Protein 3MQ1 (pdb70)

GO terms:
  GO:0042803 protein homodimerization activity (F, IDA)
  GO:0051259 protein complex oligomerization (P, IDA)

Organism: Dermatophagoides pteronyssinus (NCBI:txid6956)

Foldseek 3Di:
DDPVVVVVVVVVVVVVLVVVLVVLLVVCVVPPDPVSLVVSLVSLVVVLVVLVVVLVVLVVVCPDDPDDPVNNVVSVVSNVVSVVVNVVSVVVNVVSVPDDD/DVVVVVVVVVVVVVVVLVVVLVVLLVVCLVPPDPVSLVVSLVSLVVLLVVLVVVLVVLVVVCVDDPDDPVRNVVSVVSNVVSCVVNVCSVVVNVVSVPRDD/DDVCVVVVVVVVVVVVVVVVLVVLVVCCVVPVDVVSLVVSLVVLVVVLVVLVVVLVVLVVVCPDDPDDPVRNVVSCVSNVVSVVVNVVSVVVNVVSVVDDD/DVVVVVVVVVVVVVVVVVVVLVVLLVVCLVPPDDVSLVVSLVVLVVVLVVLVVVLVVLVVVLVDDPDDDVRNVVSVVVNVVSVVVSVVSVVVNVVSVVPDD/DDDVDDVVVVVVVVVVVVVVLVVLLVVCLVPPDPVSLVVSLVVLVVLLVVLVVVLVVLVVVLPDDPQDPVNNVVSVVVNVVSVVVNVVSVVVNVVSVVRD/DDVVDVVVVVVVVVVVVVVLVVLVVVCVVPVDPVSLVVSLVVLVVVLVVLVVVLVVLVVVLPDDPADPVRNVVSVVVNVVSVVVSVVSVVVNVVSVPDDD

Nearest PDB structures (foldseek):
  3mq1-assembly1_A  TM=1.010E+00  e=4.556E-13  Dermatophagoides pteronyssinus
  9had-assembly2_B  TM=8.457E-01  e=7.453E-05  Dermatophagoides farinae
  9had-assembly1_A  TM=8.417E-01  e=1.210E-04  Dermatophagoides farinae
  5yny-assembly1_A  TM=8.536E-01  e=2.662E-04  Dermatophagoides farinae
  2lm9-assembly1_A  TM=7.893E-01  e=2.828E-04  Blomia tropicalis

B-factor: mean 85.06, std 31.96, range [3.83, 206.09]

Sequence (604 aa):
NSLMERIHEQIKKGEL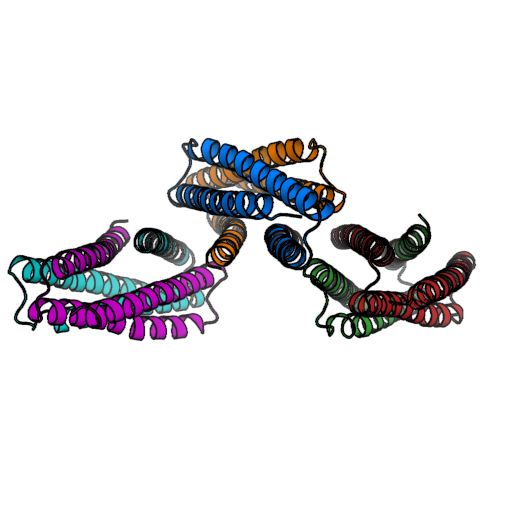ALFYLQEQINHFEEKPTKEMKDKIVAEMDTIIAMIDGVRGVLDRLMQRKDLDIFEQYNLEMAKKSGDILERDLKKEEARVKKIEVNSLMERIHEQIKKGELALFYLQEQINHFEEKPTKEMKDKIVAEMDTIIAMIDGVRGVLDRLMQRKDLDIFEQYNLEMAKKSGDILERDLKKEEARVKKIEVNSLMERIHEQIKKGELALFYLQEQINHFEEKPTKEMKDKIVAEMDTIIAMIDGVRGVLDRRLMQRKDLDIFEQYNLEMAKKSGDILERDLKKEEARVKKIEVNSLMERIHEQIKKGELALFYLQEQINHFEEKPTKEMKDKIVAEMDTIIAMIDGVRGVLDRLMQRKDLDIFEQYNLEMAKKSGDILERDLKKEEARVKKIEVNSLMERIHEQIKKGELALFYLQEQINHFEEKPTKEMKDKIVAEMDTIIAMIDGVRGVLDRLMQRKDLDIFEQYNLEMAKKSGDILERDLKKEEARVKKIESLMERIHEQIKKGELALFFYLQEEQINHFEEKPTKEMKDKIVAEMDTIIAMIDGVRGVLDRLMQRKDLDIFEQYNLEMAKKSGDILERDLKKEEARVKKIEV

InterPro domains:
  IPR020306 Mite allergen, group 5/21 [PF11642] (19-131)
  IPR038455 Mite allergen, group 5/21 superfamily [G3DSA:1.20.58.970] (33-132)

CATH classification: 1.20.58.970

Structure (mmCIF, N/CA/C/O backbone):
data_3MQ1
#
_entry.id   3MQ1
#
_cell.length_a   46.780
_cell.length_b   96.570
_cell.length_c   167.890
_cell.angle_alpha   90.00
_cell.angle_beta   90.00
_cell.angle_gamma   90.00
#
_symmetry.space_group_name_H-M   'P 21 21 21'
#
loop_
_entity.id
_entity.type
_entity.pdbx_description
1 polymer 'Mite allergen Der p 5'
2 non-polymer (4S)-2-METHYL-2,4-PENTANEDIOL
3 non-polymer (4R)-2-METHYLPENTANE-2,4-DIOL
4 non-polymer 'PHOSPHATE ION'
5 water water
#
loop_
_atom_site.group_PDB
_atom_site.id
_atom_site.type_symbol
_atom_site.label_atom_id
_atom_site.label_alt_id
_atom_site.label_comp_id
_atom_site.label_asym_id
_atom_site.label_entity_id
_atom_site.label_seq_id
_atom_site.pdbx_PDB_ins_code
_atom_site.Cartn_x
_atom_site.Cartn_y
_atom_site.Cartn_z
_atom_site.occupancy
_atom_site.B_iso_or_equiv
_atom_site.auth_seq_id
_atom_site.auth_comp_id
_atom_site.auth_asym_id
_atom_site.auth_atom_id
_atom_site.pdbx_PDB_model_num
ATOM 1 C CA . ASN A 1 3 ? 37.657 59.825 91.807 1.00 136.35 32 ASN A CA 1
ATOM 2 C C . ASN A 1 3 ? 37.252 58.593 92.609 1.00 117.97 32 ASN A C 1
ATOM 3 O O . ASN A 1 3 ? 37.589 57.466 92.247 1.00 99.08 32 ASN A O 1
ATOM 4 N N . SER A 1 4 ? 36.524 58.816 93.699 1.00 117.91 33 SER A N 1
ATOM 5 C CA . SER A 1 4 ? 36.073 57.725 94.556 1.00 116.96 33 SER A CA 1
ATOM 6 C C . SER A 1 4 ? 34.924 56.954 93.914 1.00 116.43 33 SER A C 1
ATOM 7 O O . SER A 1 4 ? 34.307 56.099 94.549 1.00 111.93 33 SER A O 1
ATOM 10 N N . LEU A 1 5 ? 34.642 57.262 92.652 1.00 122.50 34 LEU A N 1
ATOM 11 C CA . LEU A 1 5 ? 33.568 56.599 91.922 1.00 115.22 34 LEU A CA 1
ATOM 12 C C . LEU A 1 5 ? 34.111 55.631 90.876 1.00 107.80 34 LEU A C 1
ATOM 13 O O . LEU A 1 5 ? 33.863 54.428 90.944 1.00 116.41 34 LEU A O 1
ATOM 18 N N . MET A 1 6 ? 34.851 56.165 89.908 1.00 94.31 35 MET A N 1
ATOM 19 C CA . MET A 1 6 ? 35.395 55.354 88.824 1.00 90.70 35 MET A CA 1
ATOM 20 C C . MET A 1 6 ? 36.322 54.257 89.338 1.00 94.66 35 MET A C 1
ATOM 21 O O . MET A 1 6 ? 36.421 53.187 88.737 1.00 77.05 35 MET A O 1
ATOM 26 N N . GLU A 1 7 ? 37.001 54.526 90.447 1.00 114.02 36 GLU A N 1
ATOM 27 C CA . GLU A 1 7 ? 37.866 53.528 91.065 1.00 123.91 36 GLU A CA 1
ATOM 28 C C . GLU A 1 7 ? 37.034 52.440 91.733 1.00 123.93 36 GLU A C 1
ATOM 29 O O . GLU A 1 7 ? 37.405 51.266 91.720 1.00 115.15 36 GLU A O 1
ATOM 35 N N . ARG A 1 8 ? 35.908 52.837 92.315 1.00 126.99 37 ARG A N 1
ATOM 36 C CA . ARG A 1 8 ? 34.981 51.882 92.908 1.00 122.94 37 ARG A CA 1
ATOM 37 C C . ARG A 1 8 ? 34.361 51.005 91.827 1.00 120.02 37 ARG A C 1
ATOM 38 O O . ARG A 1 8 ? 34.270 49.786 91.978 1.00 135.80 37 ARG A O 1
ATOM 46 N N . ILE A 1 9 ? 33.935 51.635 90.737 1.00 101.70 38 ILE A N 1
ATOM 47 C CA . ILE A 1 9 ? 33.382 50.911 89.601 1.00 93.43 38 ILE A CA 1
ATOM 48 C C . ILE A 1 9 ? 34.415 49.938 89.043 1.00 91.17 38 ILE A C 1
ATOM 49 O O . ILE A 1 9 ? 34.103 48.784 88.755 1.00 90.35 38 ILE A O 1
ATOM 54 N N . HIS A 1 10 ? 35.649 50.414 88.903 1.00 86.77 39 HIS A N 1
ATOM 55 C CA . HIS A 1 10 ? 36.748 49.589 88.414 1.00 70.40 39 HIS A CA 1
ATOM 56 C C . HIS A 1 10 ? 36.872 48.301 89.219 1.00 78.00 39 HIS A C 1
ATOM 57 O O . HIS A 1 10 ? 37.168 47.239 88.671 1.00 78.08 39 HIS A O 1
ATOM 64 N N . GLU A 1 11 ? 36.641 48.404 90.523 1.00 87.61 40 GLU A N 1
ATOM 65 C CA . GLU A 1 11 ? 36.750 47.258 91.417 1.00 76.39 40 GLU A CA 1
ATOM 66 C C . GLU A 1 11 ? 35.605 46.274 91.205 1.00 65.70 40 GLU A C 1
ATOM 67 O O . GLU A 1 11 ? 35.826 45.070 91.069 1.00 71.26 40 GLU A O 1
ATOM 69 N N . GLN A 1 12 ? 34.382 46.793 91.177 1.00 63.55 41 GLN A N 1
ATOM 70 C CA . GLN A 1 12 ? 33.199 45.960 91.000 1.00 65.20 41 GLN A CA 1
ATOM 71 C C . GLN A 1 12 ? 33.222 45.229 89.660 1.00 42.57 41 GLN A C 1
ATOM 72 O O . GLN A 1 12 ? 32.623 44.164 89.514 1.00 76.23 41 GLN A O 1
ATOM 78 N N . ILE A 1 13 ? 33.914 45.806 88.683 1.00 48.95 42 ILE A N 1
ATOM 79 C CA . ILE A 1 13 ? 34.023 45.192 87.366 1.00 66.44 42 ILE A CA 1
ATOM 80 C C . ILE A 1 13 ? 34.892 43.938 87.416 1.00 70.80 42 ILE A C 1
ATOM 81 O O . ILE A 1 13 ? 34.506 42.885 86.907 1.00 74.13 42 ILE A O 1
ATOM 86 N N . LYS A 1 14 ? 36.064 44.059 88.033 1.00 63.51 43 LYS A N 1
ATOM 87 C CA . LYS A 1 14 ? 36.978 42.929 88.180 1.00 52.38 43 LYS A CA 1
ATOM 88 C C . LYS A 1 14 ? 36.328 41.779 88.940 1.00 54.61 43 LYS A C 1
ATOM 89 O O . LYS A 1 14 ? 36.748 40.628 88.821 1.00 67.32 43 LYS A O 1
ATOM 95 N N . LYS A 1 15 ? 35.305 42.099 89.725 1.00 53.89 44 LYS A N 1
ATOM 96 C CA . LYS A 1 15 ? 34.612 41.102 90.531 1.00 67.89 44 LYS A CA 1
ATOM 97 C C . LYS A 1 15 ? 34.046 39.989 89.658 1.00 49.86 44 LYS A C 1
ATOM 98 O O . LYS A 1 15 ? 34.103 38.814 90.018 1.00 53.85 44 LYS A O 1
ATOM 104 N N . GLY A 1 16 ? 33.497 40.370 88.509 1.00 54.79 45 GLY A N 1
ATOM 105 C CA . GLY A 1 16 ? 32.932 39.412 87.578 1.00 32.51 45 GLY A CA 1
ATOM 106 C C . GLY A 1 16 ? 33.960 38.411 87.091 1.00 33.62 45 GLY A C 1
ATOM 107 O O . GLY A 1 16 ? 33.702 37.209 87.052 1.00 34.15 45 GLY A O 1
ATOM 108 N N . GLU A 1 17 ? 35.133 38.912 86.718 1.00 33.98 46 GLU A N 1
ATOM 109 C CA . GLU A 1 17 ? 36.220 38.057 86.256 1.00 26.83 46 GLU A CA 1
ATOM 110 C C . GLU A 1 17 ? 36.692 37.134 87.375 1.00 31.81 46 GLU A C 1
ATOM 111 O O . GLU A 1 17 ? 36.982 35.961 87.144 1.00 32.93 46 GLU A O 1
ATOM 117 N N . LEU A 1 18 ? 36.763 37.675 88.588 1.00 27.64 47 LEU A N 1
ATOM 118 C CA . LEU A 1 18 ? 37.181 36.907 89.754 1.00 32.45 47 LEU A CA 1
ATOM 119 C C . LEU A 1 18 ? 36.325 35.658 89.918 1.00 35.89 47 LEU A C 1
ATOM 120 O O . LEU A 1 18 ? 36.842 34.559 90.122 1.00 33.03 47 LEU A O 1
ATOM 125 N N . ALA A 1 19 ? 35.012 35.839 89.828 1.00 28.18 48 ALA A N 1
ATOM 126 C CA . ALA A 1 19 ? 34.065 34.740 89.971 1.00 26.62 48 ALA A CA 1
ATOM 127 C C . ALA A 1 19 ? 34.338 33.631 88.961 1.00 33.52 48 ALA A C 1
ATOM 128 O O . ALA A 1 19 ? 34.357 32.452 89.312 1.00 26.99 48 ALA A O 1
ATOM 130 N N . LEU A 1 20 ? 34.545 34.017 87.707 1.00 30.28 49 LEU A N 1
ATOM 131 C CA . LEU A 1 20 ? 34.788 33.054 86.638 1.00 10.11 49 LEU 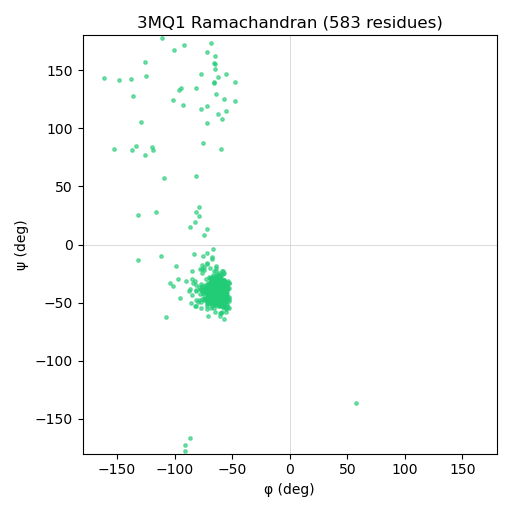A CA 1
ATOM 132 C C . LEU A 1 20 ? 36.108 32.320 86.842 1.00 34.21 49 LEU A C 1
ATOM 133 O O . LEU A 1 20 ? 36.163 31.092 86.774 1.00 29.88 49 LEU A O 1
ATOM 138 N N . PHE A 1 21 ? 37.169 33.080 87.090 1.00 15.20 50 PHE A N 1
ATOM 139 C CA . PHE A 1 21 ? 38.476 32.502 87.374 1.00 28.49 50 PHE A CA 1
ATOM 140 C C . PHE A 1 21 ? 38.392 31.523 88.542 1.00 38.72 50 PHE A C 1
ATOM 141 O O . PHE A 1 21 ? 38.942 30.423 88.484 1.00 32.44 50 PHE A O 1
ATOM 149 N N . TYR A 1 22 ? 37.699 31.933 89.600 1.00 27.77 51 TYR A N 1
ATOM 150 C CA . TYR A 1 22 ? 37.522 31.095 90.781 1.00 36.73 51 TYR A CA 1
ATOM 151 C C . TYR A 1 22 ? 36.732 29.839 90.439 1.00 45.87 51 TYR A C 1
ATOM 152 O O . TYR A 1 22 ? 37.006 28.757 90.961 1.00 51.30 51 TYR A O 1
ATOM 161 N N . LEU A 1 23 ? 35.745 29.992 89.562 1.00 26.68 52 LEU A N 1
ATOM 162 C CA . LEU A 1 23 ? 34.941 28.863 89.113 1.00 35.31 52 LEU A CA 1
ATOM 163 C C . LEU A 1 23 ? 35.812 27.838 88.396 1.00 32.07 52 LEU A C 1
ATOM 164 O O . LEU A 1 23 ? 35.716 26.639 88.659 1.00 16.98 52 LEU A O 1
ATOM 169 N N . GLN A 1 24 ? 36.662 28.315 87.492 1.00 30.64 53 GLN A N 1
ATOM 170 C CA . GLN A 1 24 ? 37.557 27.431 86.757 1.00 30.66 53 GLN A CA 1
ATOM 171 C C . GLN A 1 24 ? 38.477 26.670 87.705 1.00 25.78 53 GLN A C 1
ATOM 172 O O . GLN A 1 24 ? 38.888 25.546 87.416 1.00 16.43 53 GLN A O 1
ATOM 178 N N . GLU A 1 25 ? 38.799 27.287 88.837 1.00 21.13 54 GLU A N 1
ATOM 179 C CA . GLU A 1 25 ? 39.617 26.633 89.853 1.00 24.69 54 GLU A CA 1
ATOM 180 C C . GLU A 1 25 ? 38.832 25.553 90.586 1.00 30.80 54 GLU A C 1
ATOM 181 O O . GLU A 1 25 ? 39.363 24.486 90.890 1.00 42.65 54 GLU A O 1
ATOM 187 N N . GLN A 1 26 ? 37.567 25.840 90.875 1.00 26.44 55 GLN A N 1
ATOM 188 C CA . GLN A 1 26 ? 36.697 24.872 91.533 1.00 24.90 55 GLN A CA 1
ATOM 189 C C . GLN A 1 26 ? 36.545 23.615 90.686 1.00 30.85 55 GLN A C 1
ATOM 190 O O . GLN A 1 26 ? 36.625 22.498 91.196 1.00 34.21 55 GLN A O 1
ATOM 196 N N . ILE A 1 27 ? 36.327 23.807 89.389 1.00 14.20 56 ILE A N 1
ATOM 197 C CA . ILE A 1 27 ? 36.181 22.694 88.459 1.00 28.05 56 ILE A CA 1
ATOM 198 C C . ILE A 1 27 ? 37.466 21.880 88.375 1.00 35.06 56 ILE A C 1
ATOM 199 O O . ILE A 1 27 ? 37.434 20.650 88.364 1.00 36.16 56 ILE A O 1
ATOM 204 N N . ASN A 1 28 ? 38.596 22.576 88.314 1.00 24.92 57 ASN A N 1
ATOM 205 C CA . ASN A 1 28 ? 39.897 21.921 88.293 1.00 30.67 57 ASN A CA 1
ATOM 206 C C . ASN A 1 28 ? 40.106 21.042 89.521 1.00 28.53 57 ASN A C 1
ATOM 207 O O . ASN A 1 28 ? 40.450 19.866 89.403 1.00 45.43 57 ASN A O 1
ATOM 212 N N . HIS A 1 29 ? 39.893 21.618 90.699 1.00 14.32 58 HIS A N 1
ATOM 213 C CA . HIS A 1 29 ? 40.030 20.879 91.949 1.00 20.95 58 HIS A CA 1
ATOM 214 C C . HIS A 1 29 ? 39.059 19.704 91.991 1.00 38.87 58 HIS A C 1
ATOM 215 O O . HIS A 1 29 ? 39.389 18.630 92.491 1.00 40.00 58 HIS A O 1
ATOM 222 N N . PHE A 1 30 ? 37.860 19.919 91.459 1.00 40.54 59 PHE A N 1
ATOM 223 C CA . PHE A 1 30 ? 36.842 18.877 91.397 1.00 23.74 59 PHE A CA 1
ATOM 224 C C . PHE A 1 30 ? 37.303 17.710 90.534 1.00 21.28 59 PHE A C 1
ATOM 225 O O . PHE A 1 30 ? 37.212 16.551 90.937 1.00 32.08 59 PHE A O 1
ATOM 233 N N . GLU A 1 31 ? 37.793 18.027 89.340 1.00 17.01 60 GLU A N 1
ATOM 234 C CA . GLU A 1 31 ? 38.293 17.014 88.419 1.00 21.71 60 GLU A CA 1
ATOM 235 C C . GLU A 1 31 ? 39.374 16.168 89.077 1.00 31.18 60 GLU A C 1
ATOM 236 O O . GLU A 1 31 ? 39.517 14.982 88.779 1.00 53.83 60 GLU A O 1
ATOM 242 N N . GLU A 1 32 ? 40.133 16.787 89.974 1.00 38.75 61 GLU A N 1
ATOM 243 C CA . GLU A 1 32 ? 41.205 16.098 90.678 1.00 35.90 61 GLU A CA 1
ATOM 244 C C . GLU A 1 32 ? 40.645 15.178 91.759 1.00 39.81 61 GLU A C 1
ATOM 245 O O . GLU A 1 32 ? 41.103 14.047 91.923 1.00 51.63 61 GLU A O 1
ATOM 251 N N . LYS A 1 33 ? 39.650 15.669 92.492 1.00 55.27 62 LYS A N 1
ATOM 252 C CA . LYS A 1 33 ? 39.001 14.881 93.539 1.00 51.15 62 LYS A CA 1
ATOM 253 C C . LYS A 1 33 ? 37.483 15.060 93.507 1.00 51.67 62 LYS A C 1
ATOM 254 O O . LYS A 1 33 ? 36.932 15.842 94.284 1.00 58.28 62 LYS A O 1
ATOM 256 N N . PRO A 1 34 ? 36.805 14.322 92.613 1.00 45.83 63 PRO A N 1
ATOM 257 C CA . PRO A 1 34 ? 35.361 14.442 92.371 1.00 42.13 63 PRO A CA 1
ATOM 258 C C . PRO A 1 34 ? 34.525 14.051 93.585 1.00 44.62 63 PRO A C 1
ATOM 259 O O . PRO A 1 34 ? 34.729 12.977 94.148 1.00 60.53 63 PRO A O 1
ATOM 263 N N . THR A 1 35 ? 33.589 14.913 93.969 1.00 37.19 64 THR A N 1
ATOM 264 C CA . THR A 1 35 ? 32.698 14.638 95.086 1.00 36.83 64 THR A CA 1
ATOM 265 C C . THR A 1 35 ? 31.338 15.291 94.853 1.00 44.53 64 THR A C 1
ATOM 266 O O . THR A 1 35 ? 31.260 16.405 94.338 1.00 49.23 64 THR A O 1
ATOM 270 N N . LYS A 1 36 ? 30.271 14.594 95.232 1.00 56.50 65 LYS A N 1
ATOM 271 C CA . LYS A 1 36 ? 28.914 15.091 95.011 1.00 58.88 65 LYS A CA 1
ATOM 272 C C . LYS A 1 36 ? 28.719 16.481 95.608 1.00 56.80 65 LYS A C 1
ATOM 273 O O . LYS A 1 36 ? 28.000 17.310 95.051 1.00 53.11 65 LYS A O 1
ATOM 279 N N . GLU A 1 37 ? 29.365 16.729 96.743 1.00 55.71 66 GLU A N 1
ATOM 280 C CA . GLU A 1 37 ? 29.282 18.027 97.401 1.00 50.36 66 GLU A CA 1
ATOM 281 C C . GLU A 1 37 ? 29.754 19.150 96.484 1.00 40.04 66 GLU A C 1
ATOM 282 O O . GLU A 1 37 ? 29.072 20.162 96.325 1.00 55.48 66 GLU A O 1
ATOM 292 N N . MET A 1 38 ? 30.923 18.964 95.880 1.00 35.04 67 MET A N 1
ATOM 293 C CA . MET A 1 38 ? 31.502 19.981 95.011 1.00 41.77 67 MET A CA 1
ATOM 294 C C . MET A 1 38 ? 30.729 20.133 93.703 1.00 40.39 67 MET A C 1
ATOM 295 O O . MET A 1 38 ? 30.457 21.249 93.265 1.00 42.40 67 MET A O 1
ATOM 300 N N . LYS A 1 39 ? 30.380 19.010 93.083 1.00 23.41 68 LYS A N 1
ATOM 301 C CA . LYS A 1 39 ? 29.630 19.037 91.830 1.00 26.84 68 LYS A CA 1
ATOM 302 C C . LYS A 1 39 ? 28.352 19.852 91.977 1.00 36.56 68 LYS A C 1
ATOM 303 O O . LYS A 1 39 ? 28.077 20.745 91.176 1.00 31.64 68 LYS A O 1
ATOM 309 N N . ASP A 1 40 ? 27.574 19.533 93.006 1.00 19.11 69 ASP A N 1
ATOM 310 C CA . ASP A 1 40 ? 26.332 20.245 93.282 1.00 27.19 69 ASP A CA 1
ATOM 311 C C . ASP A 1 40 ? 26.586 21.734 93.480 1.00 30.02 69 ASP A C 1
ATOM 312 O O . ASP A 1 40 ? 25.781 22.570 93.071 1.00 24.62 69 ASP A O 1
ATOM 317 N N . LYS A 1 41 ? 27.708 22.058 94.112 1.00 22.10 70 LYS A N 1
ATOM 318 C CA . LYS A 1 41 ? 28.068 23.447 94.363 1.00 28.34 70 LYS A CA 1
ATOM 319 C C . LYS A 1 41 ? 28.390 24.166 93.058 1.00 39.90 70 LYS A C 1
ATOM 320 O O . LYS A 1 41 ? 27.931 25.283 92.824 1.00 32.52 70 LYS A O 1
ATOM 326 N N . ILE A 1 42 ? 29.181 23.515 92.211 1.00 24.73 71 ILE A N 1
ATOM 327 C CA . ILE A 1 42 ? 29.566 24.086 90.924 1.00 12.79 71 ILE A CA 1
ATOM 328 C C . ILE A 1 42 ? 28.354 24.297 90.019 1.00 22.56 71 ILE A C 1
ATOM 329 O O . ILE A 1 42 ? 28.212 25.346 89.392 1.00 28.56 71 ILE A O 1
ATOM 334 N N . VAL A 1 43 ? 27.484 23.293 89.956 1.00 29.38 72 VAL A N 1
ATOM 335 C CA . VAL A 1 43 ? 26.279 23.372 89.138 1.00 39.23 72 VAL A CA 1
ATOM 336 C C . VAL A 1 43 ? 25.372 24.507 89.597 1.00 28.83 72 VAL A C 1
ATOM 337 O O . VAL A 1 43 ? 24.804 25.233 88.780 1.00 23.22 72 VAL A O 1
ATOM 341 N N . ALA A 1 44 ? 25.241 24.653 90.911 1.00 15.43 73 ALA A N 1
ATOM 342 C CA . ALA A 1 44 ? 24.409 25.700 91.489 1.00 19.85 73 ALA A CA 1
ATOM 343 C C . ALA A 1 44 ? 24.929 27.082 91.113 1.00 30.02 73 ALA A C 1
ATOM 344 O O . ALA A 1 44 ? 24.165 27.957 90.709 1.00 36.54 73 ALA A O 1
ATOM 346 N N . GLU A 1 45 ? 26.237 27.271 91.252 1.00 31.81 74 GLU A N 1
ATOM 347 C CA . GLU A 1 45 ? 26.869 28.541 90.921 1.00 27.49 74 GLU A CA 1
ATOM 348 C C . GLU A 1 45 ? 26.690 28.878 89.445 1.00 27.67 74 GLU A C 1
ATOM 349 O O . GLU A 1 45 ? 26.313 29.996 89.095 1.00 28.30 74 GLU A O 1
ATOM 355 N N . MET A 1 46 ? 26.962 27.904 88.583 1.00 27.28 75 MET A N 1
ATOM 356 C CA . MET A 1 46 ? 26.828 28.095 87.144 1.00 12.41 75 MET A CA 1
ATOM 357 C C . MET A 1 46 ? 25.394 28.444 86.766 1.00 30.33 75 MET A C 1
ATOM 358 O O . MET A 1 46 ? 25.158 29.340 85.958 1.00 29.57 75 MET A O 1
ATOM 363 N N . ASP A 1 47 ? 24.440 27.732 87.356 1.00 26.38 76 ASP A N 1
ATOM 364 C CA . ASP A 1 47 ? 23.027 28.010 87.124 1.00 16.79 76 ASP A CA 1
ATOM 365 C C . ASP A 1 47 ? 22.691 29.459 87.460 1.00 26.67 76 ASP A C 1
ATOM 366 O O . ASP A 1 47 ? 21.914 30.104 86.758 1.00 45.95 76 ASP A O 1
ATOM 371 N N . THR A 1 48 ? 23.283 29.966 88.537 1.00 32.63 77 THR A N 1
ATOM 372 C CA . THR A 1 48 ? 23.052 31.342 88.960 1.00 38.02 77 THR A CA 1
ATOM 373 C C . THR A 1 48 ? 23.676 32.331 87.980 1.00 23.86 77 THR A C 1
ATOM 374 O O . THR A 1 48 ? 23.029 33.290 87.556 1.00 30.41 77 THR A O 1
ATOM 378 N N . ILE A 1 49 ? 24.934 32.091 87.624 1.00 31.85 78 ILE A N 1
ATOM 379 C CA . ILE A 1 49 ? 25.632 32.929 86.656 1.00 32.63 78 ILE A CA 1
ATOM 380 C C . ILE A 1 49 ? 24.883 32.963 85.327 1.00 31.65 78 ILE A C 1
ATOM 381 O O . ILE A 1 49 ? 24.733 34.019 84.715 1.00 38.56 78 ILE A O 1
ATOM 386 N N . ILE A 1 50 ? 24.416 31.798 84.889 1.00 28.79 79 ILE A N 1
ATOM 387 C CA . ILE A 1 50 ? 23.634 31.697 83.663 1.00 30.92 79 ILE A CA 1
ATOM 388 C C . ILE A 1 50 ? 22.352 32.512 83.779 1.00 30.77 79 ILE A C 1
ATOM 389 O O . ILE A 1 50 ? 21.972 33.227 82.850 1.00 38.16 79 ILE A O 1
ATOM 394 N N . ALA A 1 51 ? 21.692 32.399 84.927 1.00 33.94 80 ALA A N 1
ATOM 395 C CA . ALA A 1 51 ? 20.459 33.133 85.179 1.00 22.92 80 ALA A CA 1
ATOM 396 C C . ALA A 1 51 ? 20.685 34.633 85.038 1.00 27.52 80 ALA A C 1
ATOM 397 O O . ALA A 1 51 ? 19.817 35.359 84.552 1.00 34.39 80 ALA A O 1
ATOM 399 N N . MET A 1 52 ? 21.857 35.090 85.465 1.00 35.48 81 MET A N 1
ATOM 400 C CA . MET A 1 52 ? 22.206 36.500 85.374 1.00 34.75 81 MET A CA 1
ATOM 401 C C . MET A 1 52 ? 22.371 36.921 83.918 1.00 28.49 81 MET A C 1
ATOM 402 O O . MET A 1 52 ? 21.925 37.996 83.519 1.00 15.86 81 MET A O 1
ATOM 407 N N . ILE A 1 53 ? 23.012 36.065 83.128 1.00 25.68 82 ILE A N 1
ATOM 408 C CA . ILE A 1 53 ? 23.207 36.334 81.708 1.00 27.64 82 ILE A CA 1
ATOM 409 C C . ILE A 1 53 ? 21.869 36.433 80.983 1.00 36.16 82 ILE A C 1
ATOM 410 O O . ILE A 1 53 ? 21.656 37.335 80.174 1.00 38.48 82 ILE A O 1
ATOM 415 N N . ASP A 1 54 ? 20.970 35.499 81.280 1.00 30.07 83 ASP A N 1
ATOM 416 C CA . ASP A 1 54 ? 19.636 35.505 80.689 1.00 21.31 83 ASP A CA 1
ATOM 417 C C . ASP A 1 54 ? 18.887 36.785 81.040 1.00 30.30 83 ASP A C 1
ATOM 418 O O . ASP A 1 54 ? 18.217 37.376 80.193 1.00 43.37 83 ASP A O 1
ATOM 423 N N . GLY A 1 55 ? 19.006 37.209 82.294 1.00 39.65 84 GLY A N 1
ATOM 424 C CA . GLY A 1 55 ? 18.356 38.422 82.752 1.00 23.53 84 GLY A CA 1
ATOM 425 C C . GLY A 1 55 ? 18.899 39.658 82.061 1.00 39.05 84 GLY A C 1
ATOM 426 O O . GLY A 1 55 ? 18.138 40.502 81.589 1.00 54.57 84 GLY A O 1
ATOM 427 N N . VAL A 1 56 ? 20.223 39.760 82.001 1.00 45.47 85 VAL A N 1
ATOM 428 C CA . VAL A 1 56 ? 20.879 40.900 81.370 1.00 28.66 85 VAL A CA 1
ATOM 429 C C . VAL A 1 56 ? 20.539 40.991 79.886 1.00 41.81 85 VAL A C 1
ATOM 430 O O . VAL A 1 56 ? 20.322 42.081 79.357 1.00 57.64 85 VAL A O 1
ATOM 434 N N . ARG A 1 57 ? 20.497 39.842 79.218 1.00 35.48 86 ARG A N 1
ATOM 435 C CA . ARG A 1 57 ? 20.169 39.800 77.798 1.00 40.83 86 ARG A CA 1
ATOM 436 C C . ARG A 1 57 ? 18.839 40.494 77.528 1.00 62.45 86 ARG A C 1
ATOM 437 O O . ARG A 1 57 ? 18.681 41.185 76.522 1.00 64.19 86 ARG A O 1
ATOM 445 N N . GLY A 1 58 ? 17.886 40.306 78.435 1.00 66.58 87 GLY A N 1
ATOM 446 C CA . GLY A 1 58 ? 16.586 40.939 78.316 1.00 72.32 87 GLY A CA 1
ATOM 447 C C . GLY A 1 58 ? 16.694 42.451 78.346 1.00 65.99 87 GLY A C 1
ATOM 448 O O . GLY A 1 58 ? 16.067 43.145 77.546 1.00 67.01 87 GLY A O 1
ATOM 449 N N . VAL A 1 59 ? 17.497 42.960 79.275 1.00 54.71 88 VAL A N 1
ATOM 450 C CA . VAL A 1 59 ? 17.719 44.395 79.401 1.00 56.13 88 VAL A CA 1
ATOM 451 C C . VAL A 1 59 ? 18.326 44.964 78.123 1.00 62.08 88 VAL A C 1
ATOM 452 O O . VAL A 1 59 ? 17.865 45.980 77.604 1.00 73.31 88 VAL A O 1
ATOM 456 N N . LEU A 1 60 ? 19.361 44.298 77.621 1.00 49.38 89 LEU A N 1
ATOM 457 C CA . LEU A 1 60 ? 20.046 44.731 76.409 1.00 52.08 89 LEU A CA 1
ATOM 458 C C . LEU A 1 60 ? 19.097 44.795 75.216 1.00 50.81 89 LEU A C 1
ATOM 459 O O . LEU A 1 60 ? 19.176 45.712 74.398 1.00 45.88 89 LEU A O 1
ATOM 464 N N . ASP A 1 61 ? 18.205 43.815 75.121 1.00 55.37 90 ASP A N 1
ATOM 465 C CA . ASP A 1 61 ? 17.238 43.762 74.031 1.00 64.53 90 ASP A CA 1
ATOM 466 C C . ASP A 1 61 ? 16.257 44.928 74.096 1.00 59.42 90 ASP A C 1
ATOM 467 O O . ASP A 1 61 ? 15.920 45.523 73.073 1.00 67.93 90 ASP A O 1
ATOM 472 N N . ARG A 1 62 ? 15.802 45.247 75.303 1.00 48.45 91 ARG A N 1
ATOM 473 C CA . ARG A 1 62 ? 14.873 46.354 75.498 1.00 54.70 91 ARG A CA 1
ATOM 474 C C . ARG A 1 62 ? 15.525 47.685 75.146 1.00 54.18 91 ARG A C 1
ATOM 475 O O . ARG A 1 62 ? 14.871 48.590 74.627 1.00 82.15 91 ARG A O 1
ATOM 483 N N . LEU A 1 63 ? 16.819 47.798 75.430 1.00 50.17 92 LEU A N 1
ATOM 484 C CA . LEU A 1 63 ? 17.559 49.024 75.158 1.00 59.62 92 LEU A CA 1
ATOM 485 C C . LEU A 1 63 ? 17.726 49.263 73.662 1.00 75.95 92 LEU A C 1
ATOM 486 O O . LEU A 1 63 ? 17.633 50.396 73.194 1.00 83.50 92 LEU A O 1
ATOM 491 N N . MET A 1 64 ? 17.971 48.190 72.916 1.00 76.35 93 MET A N 1
ATOM 492 C CA . MET A 1 64 ? 18.149 48.288 71.470 1.00 72.47 93 MET A CA 1
ATOM 493 C C . MET A 1 64 ? 16.927 48.903 70.795 1.00 75.29 93 MET A C 1
ATOM 494 O O . MET A 1 64 ? 17.032 49.489 69.717 1.00 87.75 93 MET A O 1
ATOM 499 N N . GLN A 1 65 ? 15.770 48.765 71.434 1.00 69.50 94 GLN A N 1
ATOM 500 C CA . GLN A 1 65 ? 14.527 49.301 70.893 1.00 85.60 94 GLN A CA 1
ATOM 501 C C . GLN A 1 65 ? 14.528 50.827 70.886 1.00 84.65 94 GLN A C 1
ATOM 502 O O . GLN A 1 65 ? 13.899 51.450 70.031 1.00 93.80 94 GLN A O 1
ATOM 508 N N . ARG A 1 66 ? 15.237 51.420 71.842 1.00 72.88 95 ARG A N 1
ATOM 509 C CA . ARG A 1 66 ? 15.323 52.874 71.950 1.00 84.55 95 ARG A CA 1
ATOM 510 C C . ARG A 1 66 ? 15.635 53.527 70.606 1.00 97.66 95 ARG A C 1
ATOM 511 O O . ARG A 1 66 ? 16.450 53.024 69.833 1.00 104.66 95 ARG A O 1
ATOM 519 N N . LYS A 1 67 ? 14.980 54.653 70.339 1.00 107.31 96 LYS A N 1
ATOM 520 C CA . LYS A 1 67 ? 15.124 55.342 69.061 1.00 111.12 96 LYS A CA 1
ATOM 521 C C . LYS A 1 67 ? 16.250 56.371 69.081 1.00 113.61 96 LYS A C 1
ATOM 522 O O . LYS A 1 67 ? 16.889 56.623 68.059 1.00 110.03 96 LYS A O 1
ATOM 524 N N . ASP A 1 68 ? 16.490 56.965 70.246 1.00 121.92 97 ASP A N 1
ATOM 525 C CA . ASP A 1 68 ? 17.515 57.994 70.381 1.00 137.32 97 ASP A CA 1
ATOM 526 C C . ASP A 1 68 ? 18.913 57.400 70.531 1.00 130.11 97 ASP A C 1
ATOM 527 O O . ASP A 1 68 ? 19.791 58.007 71.146 1.00 134.10 97 ASP A O 1
ATOM 532 N N . LEU A 1 69 ? 19.115 56.215 69.965 1.00 119.04 98 LEU A N 1
ATOM 533 C CA . LEU A 1 69 ? 20.419 55.562 70.006 1.00 101.65 98 LEU A CA 1
ATOM 534 C C . LEU A 1 69 ? 21.230 55.872 68.754 1.00 110.49 98 LEU A C 1
ATOM 535 O O . LEU A 1 69 ? 20.713 55.815 67.638 1.00 115.99 98 LEU A O 1
ATOM 540 N N . ASP A 1 70 ? 22.503 56.201 68.946 1.00 100.74 99 ASP A N 1
ATOM 541 C CA . ASP A 1 70 ? 23.400 56.470 67.829 1.00 97.31 99 ASP A CA 1
ATOM 542 C C . ASP A 1 70 ? 24.110 55.193 67.390 1.00 93.42 99 ASP A C 1
ATOM 543 O O . ASP A 1 70 ? 23.797 54.104 67.869 1.00 74.76 99 ASP A O 1
ATOM 548 N N . ILE A 1 71 ? 25.066 55.331 66.477 1.00 103.22 100 ILE A N 1
ATOM 549 C CA . ILE A 1 71 ? 25.809 54.182 65.973 1.00 99.09 100 ILE A CA 1
ATOM 550 C C . ILE A 1 71 ? 26.687 53.568 67.059 1.00 103.55 100 ILE A C 1
ATOM 551 O O . ILE A 1 71 ? 26.916 52.359 67.076 1.00 104.80 100 ILE A O 1
ATOM 553 N N . PHE A 1 72 ? 27.172 54.409 67.967 1.00 109.01 101 PHE A N 1
ATOM 554 C CA . PHE A 1 72 ? 28.048 53.957 69.042 1.00 104.40 101 PHE A CA 1
ATOM 555 C C . PHE A 1 72 ? 27.295 53.123 70.074 1.00 92.83 101 PHE A C 1
ATOM 556 O O . PHE A 1 72 ? 27.608 51.951 70.285 1.00 83.16 101 PHE A O 1
ATOM 558 N N . GLU A 1 73 ? 26.303 53.735 70.714 1.00 81.89 102 GLU A N 1
ATOM 559 C CA . GLU A 1 73 ? 25.512 53.057 71.737 1.00 75.31 102 GLU A CA 1
ATOM 560 C C . GLU A 1 73 ? 24.915 51.750 71.225 1.00 84.15 102 GLU A C 1
ATOM 561 O O . GLU A 1 73 ? 24.801 50.777 71.970 1.00 91.43 102 GLU A O 1
ATOM 567 N N . GLN A 1 74 ? 24.537 51.732 69.951 1.00 71.31 103 GLN A N 1
ATOM 568 C CA . GLN A 1 74 ? 23.954 50.541 69.345 1.00 55.26 103 GLN A CA 1
ATOM 569 C C . GLN A 1 74 ? 24.985 49.423 69.226 1.00 67.21 103 GLN A C 1
ATOM 570 O O . GLN A 1 74 ? 24.688 48.261 69.502 1.00 61.16 103 GLN A O 1
ATOM 576 N N . TYR A 1 75 ? 26.197 49.783 68.814 1.00 72.42 104 TYR A N 1
ATOM 577 C CA . TYR A 1 75 ? 27.278 48.814 68.671 1.00 64.47 104 TYR A CA 1
ATOM 578 C C . TYR A 1 75 ? 27.660 48.204 70.015 1.00 52.61 104 TYR A C 1
ATOM 579 O O . TYR A 1 75 ? 27.796 46.986 70.138 1.00 54.24 104 TYR A O 1
ATOM 588 N N . ASN A 1 76 ? 27.833 49.057 71.019 1.00 60.11 105 ASN A N 1
ATOM 589 C CA . ASN A 1 76 ? 28.186 48.605 72.359 1.00 62.81 105 ASN A CA 1
ATOM 590 C C . ASN A 1 76 ? 27.195 47.584 72.908 1.00 62.35 105 ASN A C 1
ATOM 591 O O . ASN A 1 76 ? 27.577 46.657 73.623 1.00 47.77 105 ASN A O 1
ATOM 596 N N . LEU A 1 77 ? 25.922 47.760 72.572 1.00 49.96 106 LEU A N 1
ATOM 597 C CA . LEU A 1 77 ? 24.884 46.833 73.007 1.00 35.38 106 LEU A CA 1
ATOM 598 C C . LEU A 1 77 ? 25.046 45.476 72.329 1.00 55.54 106 LEU A C 1
ATOM 599 O O . LEU A 1 77 ? 24.978 44.436 72.982 1.00 49.36 106 LEU A O 1
ATOM 604 N N . GLU A 1 78 ? 25.261 45.496 71.017 1.00 55.65 107 GLU A N 1
ATOM 605 C CA . GLU A 1 78 ? 25.457 44.268 70.256 1.00 56.59 107 GLU A CA 1
ATOM 606 C C . GLU A 1 78 ? 26.628 43.459 70.804 1.00 61.38 107 GLU A C 1
ATOM 607 O O . GLU A 1 78 ? 26.550 42.237 70.921 1.00 52.73 107 GLU A O 1
ATOM 613 N N . MET A 1 79 ? 27.713 44.150 71.139 1.00 50.46 108 MET A N 1
ATOM 614 C CA . MET A 1 79 ? 28.905 43.497 71.668 1.00 50.32 108 MET A CA 1
ATOM 615 C C . MET A 1 79 ? 28.642 42.899 73.045 1.00 49.91 108 MET A C 1
ATOM 616 O O . MET A 1 79 ? 29.035 41.767 73.326 1.00 66.93 108 MET A O 1
ATOM 621 N N . ALA A 1 80 ? 27.979 43.669 73.901 1.00 38.01 109 ALA A N 1
ATOM 622 C CA . ALA A 1 80 ? 27.627 43.203 75.236 1.00 28.38 109 ALA A CA 1
ATOM 623 C C . ALA A 1 80 ? 26.680 42.014 75.149 1.00 34.08 109 ALA A C 1
ATOM 624 O O . ALA A 1 80 ? 26.684 41.137 76.014 1.00 36.06 109 ALA A O 1
ATOM 626 N N . LYS A 1 81 ? 25.870 41.992 74.097 1.00 42.11 110 LYS A N 1
ATOM 627 C CA . LYS A 1 81 ? 24.922 40.907 73.879 1.00 41.87 110 LYS A CA 1
ATOM 628 C C . LYS A 1 81 ? 25.637 39.656 73.383 1.00 50.12 110 LYS A C 1
ATOM 629 O O . LYS A 1 81 ? 25.301 38.540 73.777 1.00 54.44 110 LYS A O 1
ATOM 635 N N . LYS A 1 82 ? 26.626 39.851 72.516 1.00 59.10 111 LYS A N 1
ATOM 636 C CA . LYS A 1 82 ? 27.394 38.740 71.968 1.00 51.30 111 LYS A CA 1
ATOM 637 C C . LYS A 1 82 ? 28.304 38.130 73.028 1.00 42.67 111 LYS A C 1
ATOM 638 O O . LYS A 1 82 ? 28.539 36.922 73.037 1.00 36.45 111 LYS A O 1
ATOM 642 N N . SER A 1 83 ? 28.814 38.972 73.921 1.00 27.84 112 SER A N 1
ATOM 643 C CA . SER A 1 83 ? 29.665 38.507 75.009 1.00 24.01 112 SER A CA 1
ATOM 644 C C . SER A 1 83 ? 28.906 37.527 75.896 1.00 22.83 112 SER A C 1
ATOM 645 O O . SER A 1 83 ? 29.443 36.496 76.300 1.00 40.39 112 SER A O 1
ATOM 648 N N . GLY A 1 84 ? 27.653 37.856 76.193 1.00 38.59 113 GLY A N 1
ATOM 649 C CA . GLY A 1 84 ? 26.806 36.988 76.989 1.00 28.23 113 GLY A CA 1
ATOM 650 C C . GLY A 1 84 ? 26.484 35.694 76.267 1.00 24.20 113 GLY A C 1
ATOM 651 O O . GLY A 1 84 ? 26.466 34.623 76.872 1.00 40.46 113 GLY A O 1
ATOM 652 N N . ASP A 1 85 ? 26.229 35.796 74.966 1.00 32.99 114 ASP A N 1
ATOM 653 C CA . ASP A 1 85 ? 25.937 34.626 74.146 1.00 33.67 114 ASP A CA 1
ATOM 654 C C . ASP A 1 85 ? 27.101 33.645 74.161 1.00 39.67 114 ASP A C 1
ATOM 655 O O . ASP A 1 85 ? 26.906 32.435 74.273 1.00 37.55 114 ASP A O 1
ATOM 660 N N . ILE A 1 86 ? 28.313 34.175 74.045 1.00 38.07 115 ILE A N 1
ATOM 661 C CA . ILE A 1 86 ? 29.514 33.352 74.071 1.00 34.51 115 ILE A CA 1
ATOM 662 C C . ILE A 1 86 ? 29.724 32.739 75.451 1.00 39.84 115 ILE A C 1
ATOM 663 O O . ILE A 1 86 ? 29.955 31.538 75.579 1.00 43.30 115 ILE A O 1
ATOM 668 N N . LEU A 1 87 ? 29.634 33.574 76.481 1.00 30.04 116 LEU A N 1
ATOM 669 C CA . LEU A 1 87 ? 29.851 33.131 77.854 1.00 11.01 116 LEU A CA 1
ATOM 670 C C . LEU A 1 87 ? 28.880 32.026 78.259 1.00 23.19 116 LEU A C 1
ATOM 671 O O . LEU A 1 87 ? 29.282 31.020 78.842 1.00 30.29 116 LEU A O 1
ATOM 676 N N . GLU A 1 88 ? 27.602 32.218 77.947 1.00 34.31 117 GLU A N 1
ATOM 677 C CA . GLU A 1 88 ? 26.579 31.240 78.297 1.00 16.22 117 GLU A CA 1
ATOM 678 C C . GLU A 1 88 ? 26.740 29.949 77.497 1.00 19.38 117 GLU A C 1
ATOM 679 O O . GLU A 1 88 ? 26.552 28.855 78.029 1.00 32.28 117 GLU A O 1
ATOM 685 N N . ARG A 1 89 ? 27.088 30.082 76.221 1.00 39.11 118 ARG A N 1
ATOM 686 C CA . ARG A 1 89 ? 27.296 28.920 75.365 1.00 35.42 118 ARG A CA 1
ATOM 687 C C . ARG A 1 89 ? 28.400 28.026 75.917 1.00 44.15 118 ARG A C 1
ATOM 688 O O . ARG A 1 89 ? 28.281 26.801 75.916 1.00 44.98 118 ARG A O 1
ATOM 696 N N . ASP A 1 90 ? 29.474 28.651 76.390 1.00 24.62 119 ASP A N 1
ATOM 697 C CA . ASP A 1 90 ? 30.608 27.922 76.948 1.00 38.86 119 ASP A CA 1
ATOM 698 C C . ASP A 1 90 ? 30.298 27.378 78.338 1.00 49.59 119 ASP A C 1
ATOM 699 O O . ASP A 1 90 ? 30.707 26.270 78.685 1.00 44.54 119 ASP A O 1
ATOM 704 N N . LEU A 1 91 ? 29.578 28.165 79.131 1.00 32.40 120 LEU A N 1
ATOM 705 C CA . LEU A 1 91 ? 29.200 27.752 80.478 1.00 33.48 120 LEU A CA 1
ATOM 706 C C . LEU A 1 91 ? 28.345 26.490 80.458 1.00 39.55 120 LEU A C 1
ATOM 707 O O . LEU A 1 91 ? 28.556 25.575 81.253 1.00 35.65 120 LEU A O 1
ATOM 712 N N . LYS A 1 92 ? 27.379 26.448 79.546 1.00 24.99 121 LYS A N 1
ATOM 713 C CA . LYS A 1 92 ? 26.484 25.302 79.434 1.00 40.30 121 LYS A CA 1
ATOM 714 C C . LYS A 1 92 ? 27.229 24.046 78.992 1.00 33.01 121 LYS A C 1
ATOM 715 O O . LYS A 1 92 ? 26.932 22.945 79.456 1.00 37.87 121 LYS A O 1
ATOM 721 N N . LYS A 1 93 ? 28.192 24.215 78.092 1.00 24.84 122 LYS A N 1
ATOM 722 C CA . LYS A 1 93 ? 29.008 23.096 77.639 1.00 37.11 122 LYS A CA 1
ATOM 723 C C . LYS A 1 93 ? 29.837 22.547 78.792 1.00 33.28 122 LYS A C 1
ATOM 724 O O . LYS A 1 93 ? 29.989 21.336 78.943 1.00 21.73 122 LYS A O 1
ATOM 730 N N . GLU A 1 94 ? 30.369 23.453 79.605 1.00 9.48 123 GLU A N 1
ATOM 731 C CA . GLU A 1 94 ? 31.176 23.073 80.756 1.00 19.81 123 GLU A CA 1
ATOM 732 C C . GLU A 1 94 ? 30.311 22.446 81.844 1.00 12.55 123 GLU A C 1
ATOM 733 O O . GLU A 1 94 ? 30.757 21.558 82.569 1.00 30.82 123 GLU A O 1
ATOM 739 N N . GLU A 1 95 ? 29.071 22.912 81.952 1.00 25.16 124 GLU A N 1
ATOM 740 C CA . GLU A 1 95 ? 28.143 22.389 82.946 1.00 21.57 124 GLU A CA 1
ATOM 741 C C . GLU A 1 95 ? 27.715 20.968 82.601 1.00 28.93 124 GLU A C 1
ATOM 742 O O . GLU A 1 95 ? 27.621 20.107 83.477 1.00 28.33 124 GLU A O 1
ATOM 748 N N . ALA A 1 96 ? 27.454 20.728 81.320 1.00 9.36 125 ALA A N 1
ATOM 749 C CA . ALA A 1 96 ? 27.064 19.403 80.857 1.00 21.39 125 ALA A CA 1
ATOM 750 C C . ALA A 1 96 ? 28.215 18.419 81.027 1.00 31.64 125 ALA A C 1
ATOM 751 O O . ALA A 1 96 ? 28.004 17.247 81.336 1.00 24.95 125 ALA A O 1
ATOM 753 N N . ARG A 1 97 ? 29.433 18.910 80.826 1.00 27.04 126 ARG A N 1
ATOM 754 C CA . ARG A 1 97 ? 30.627 18.087 80.971 1.00 26.66 126 ARG A CA 1
ATOM 755 C C . ARG A 1 97 ? 30.868 17.724 82.434 1.00 40.63 126 ARG A C 1
ATOM 756 O O . ARG A 1 97 ? 31.168 16.576 82.755 1.00 22.02 126 ARG A O 1
ATOM 764 N N . VAL A 1 98 ? 30.735 18.709 83.318 1.00 22.06 127 VAL A N 1
ATOM 765 C CA . VAL A 1 98 ? 30.933 18.485 84.748 1.00 18.98 127 VAL A CA 1
ATOM 766 C C . VAL A 1 98 ? 29.937 17.474 85.305 1.00 28.46 127 VAL A C 1
ATOM 767 O O . VAL A 1 98 ? 30.307 16.582 86.067 1.00 46.69 127 VAL A O 1
ATOM 771 N N . LYS A 1 99 ? 28.672 17.624 84.926 1.00 30.91 128 LYS A N 1
ATOM 772 C CA . LYS A 1 99 ? 27.623 16.732 85.404 1.00 31.54 128 LYS A CA 1
ATOM 773 C C . LYS A 1 99 ? 27.906 15.282 85.028 1.00 38.30 128 LYS A C 1
ATOM 774 O O . LYS A 1 99 ? 27.596 14.363 85.785 1.00 45.91 128 LYS A O 1
ATOM 780 N N . LYS A 1 100 ? 28.500 15.089 83.856 1.00 20.36 129 LYS A N 1
ATOM 781 C CA . LYS A 1 100 ? 28.744 13.752 83.325 1.00 31.32 129 LYS A CA 1
ATOM 782 C C . LYS A 1 100 ? 29.910 13.050 84.017 1.00 43.47 129 LYS A C 1
ATOM 783 O O . LYS A 1 100 ? 30.133 11.857 83.817 1.00 49.90 129 LYS A O 1
ATOM 785 N N . ILE A 1 101 ? 30.651 13.796 84.828 1.00 31.45 130 ILE A N 1
ATOM 786 C CA . ILE A 1 101 ? 31.794 13.241 85.545 1.00 43.34 130 ILE A CA 1
ATOM 787 C C . ILE A 1 101 ? 31.341 12.420 86.748 1.00 31.53 130 ILE A C 1
ATOM 788 O O . ILE A 1 101 ? 30.735 12.948 87.679 1.00 29.97 130 ILE A O 1
ATOM 793 N N . GLU A 1 102 ? 31.636 11.124 86.719 1.00 40.77 131 GLU A N 1
ATOM 794 C CA . GLU A 1 102 ? 31.226 10.220 87.787 1.00 61.47 131 GLU A CA 1
ATOM 795 C C . GLU A 1 102 ? 31.912 10.556 89.107 1.00 58.12 131 GLU A C 1
ATOM 796 O O . GLU A 1 102 ? 33.102 10.870 89.139 1.00 57.56 131 GLU A O 1
ATOM 802 N N . VAL A 1 103 ? 31.151 10.487 90.195 1.00 69.11 132 VAL A N 1
ATOM 803 C CA . VAL A 1 103 ? 31.685 10.754 91.525 1.00 76.02 132 VAL A CA 1
ATOM 804 C C . VAL A 1 103 ? 31.596 9.514 92.408 1.00 99.98 132 VAL A C 1
ATOM 805 O O . VAL A 1 103 ? 32.394 9.330 93.327 1.00 97.01 132 VAL A O 1
ATOM 810 N N . ASN B 1 3 ? 40.158 30.796 76.728 1.00 91.50 32 ASN B N 1
ATOM 811 C CA . ASN B 1 3 ? 41.259 31.751 76.702 1.00 83.11 32 ASN B CA 1
ATOM 812 C C . ASN B 1 3 ? 40.885 33.036 75.972 1.00 83.95 32 ASN B C 1
ATOM 813 O O . ASN B 1 3 ? 41.151 34.136 76.455 1.00 85.78 32 ASN B O 1
ATOM 815 N N . SER B 1 4 ? 40.272 32.891 74.802 1.00 67.56 33 SER B N 1
ATOM 816 C CA . SER B 1 4 ? 39.810 34.042 74.038 1.00 61.23 33 SER B CA 1
ATOM 817 C C . SER B 1 4 ? 38.562 34.631 74.684 1.00 72.52 33 SER B C 1
ATOM 818 O O . SER B 1 4 ? 38.208 35.785 74.443 1.00 89.57 33 SER B O 1
ATOM 821 N N . LEU B 1 5 ? 37.900 33.825 75.508 1.00 50.04 34 LEU B N 1
ATOM 822 C CA . LEU B 1 5 ? 36.702 34.262 76.215 1.00 40.30 34 LEU B CA 1
ATOM 823 C C . LEU B 1 5 ? 37.048 35.251 77.322 1.00 54.15 34 LEU B C 1
ATOM 824 O O . LEU B 1 5 ? 36.480 36.340 77.392 1.00 52.79 34 LEU B O 1
ATOM 829 N N . MET B 1 6 ? 37.983 34.866 78.185 1.00 32.76 35 MET B N 1
ATOM 830 C CA . MET B 1 6 ? 38.414 35.727 79.282 1.00 38.81 35 MET B CA 1
ATOM 831 C C . MET B 1 6 ? 39.000 37.035 78.765 1.00 47.24 35 MET B C 1
ATOM 832 O O . MET B 1 6 ? 38.807 38.092 79.366 1.00 56.83 35 MET B O 1
ATOM 840 N N . GLU B 1 7 ? 39.721 36.958 77.652 1.00 60.53 36 GLU B N 1
ATOM 841 C CA . GLU B 1 7 ? 40.302 38.144 77.038 1.00 63.75 36 GLU B CA 1
ATOM 842 C C . GLU B 1 7 ? 39.204 39.063 76.517 1.00 50.06 36 GLU B C 1
ATOM 843 O O . GLU B 1 7 ? 39.286 40.283 76.654 1.00 44.46 36 GLU B O 1
ATOM 849 N N . ARG B 1 8 ? 38.175 38.469 75.920 1.00 52.28 37 ARG B N 1
ATOM 850 C CA . ARG B 1 8 ? 37.053 39.239 75.398 1.00 55.87 37 ARG B CA 1
ATOM 851 C C . ARG B 1 8 ? 36.260 39.896 76.522 1.00 53.53 37 ARG B C 1
ATOM 852 O O . ARG B 1 8 ? 35.861 41.055 76.417 1.00 65.32 37 ARG B O 1
ATOM 860 N N . ILE B 1 9 ? 36.034 39.148 77.597 1.00 59.22 38 ILE B N 1
ATOM 861 C CA . ILE B 1 9 ? 35.340 39.679 78.762 1.00 50.41 38 ILE B CA 1
ATOM 862 C C . ILE B 1 9 ? 36.137 40.820 79.381 1.00 44.60 38 ILE B C 1
ATOM 863 O O . ILE B 1 9 ? 35.568 41.802 79.860 1.00 45.43 38 ILE B O 1
ATOM 868 N N . HIS B 1 10 ? 37.459 40.687 79.360 1.00 58.15 39 HIS B N 1
ATOM 869 C CA . HIS B 1 10 ? 38.340 41.695 79.934 1.00 59.20 39 HIS B CA 1
ATOM 870 C C . HIS B 1 10 ? 38.231 43.020 79.185 1.00 72.51 39 HIS B C 1
ATOM 871 O O . HIS B 1 10 ? 38.081 44.076 79.798 1.00 85.80 39 HIS B O 1
ATOM 878 N N . GLU B 1 11 ? 38.309 42.958 77.860 1.00 76.20 40 GLU B N 1
ATOM 879 C CA . GLU B 1 11 ? 38.193 44.157 77.037 1.00 78.62 40 GLU B CA 1
ATOM 880 C C . GLU B 1 11 ? 36.761 44.682 77.060 1.00 77.18 40 GLU B C 1
ATOM 881 O O . GLU B 1 11 ? 36.525 45.879 76.898 1.00 84.83 40 GLU B O 1
ATOM 887 N N . GLN B 1 12 ? 35.809 43.776 77.263 1.00 84.68 41 GLN B N 1
ATOM 888 C CA . GLN B 1 12 ? 34.407 44.150 77.391 1.00 94.40 41 GLN B CA 1
ATOM 889 C C . GLN B 1 12 ? 34.212 44.985 78.651 1.00 102.86 41 GLN B C 1
ATOM 890 O O . GLN B 1 12 ? 33.255 45.751 78.764 1.00 116.24 41 GLN B O 1
ATOM 896 N N . ILE B 1 13 ? 35.135 44.829 79.594 1.00 95.66 42 ILE B N 1
ATOM 897 C CA . ILE B 1 13 ? 35.085 45.559 80.853 1.00 71.38 42 ILE B CA 1
ATOM 898 C C . ILE B 1 13 ? 35.587 46.988 80.685 1.00 68.37 42 ILE B C 1
ATOM 899 O O . ILE B 1 13 ? 34.951 47.938 81.142 1.00 75.13 42 ILE B O 1
ATOM 901 N N . LYS B 1 14 ? 36.732 47.134 80.025 1.00 69.08 43 LYS B N 1
ATOM 902 C CA . LYS B 1 14 ? 37.342 48.444 79.828 1.00 77.14 43 LYS B CA 1
ATOM 903 C C . LYS B 1 14 ? 36.465 49.362 78.980 1.00 76.96 43 LYS B C 1
ATOM 904 O O . LYS B 1 14 ? 36.621 50.582 79.011 1.00 72.88 43 LYS B O 1
ATOM 908 N N . LYS B 1 15 ? 35.544 48.772 78.224 1.00 72.76 44 LYS B N 1
ATOM 909 C CA . LYS B 1 15 ? 34.613 49.552 77.416 1.00 65.12 44 LYS B CA 1
ATOM 910 C C . LYS B 1 15 ? 33.644 50.330 78.300 1.00 69.19 44 LYS B C 1
ATOM 911 O O . LYS B 1 15 ? 33.474 51.537 78.136 1.00 73.32 44 LYS B O 1
ATOM 915 N N . GLY B 1 16 ? 33.011 49.630 79.235 1.00 70.38 45 GLY B N 1
ATOM 916 C CA . GLY B 1 16 ? 32.092 50.262 80.164 1.00 67.08 45 GLY B CA 1
ATOM 917 C C . GLY B 1 16 ? 32.788 51.318 80.999 1.00 71.64 45 GLY B C 1
ATOM 918 O O . GLY B 1 16 ? 32.168 52.285 81.442 1.00 73.96 45 GLY B O 1
ATOM 919 N N . GLU B 1 17 ? 34.086 51.131 81.212 1.00 67.61 46 GLU B N 1
ATOM 920 C CA . GLU B 1 17 ? 34.880 52.078 81.981 1.00 63.22 46 GLU B CA 1
ATOM 921 C C . GLU B 1 17 ? 35.109 53.354 81.178 1.00 61.48 46 GLU B C 1
ATOM 922 O O . GLU B 1 17 ? 34.943 54.460 81.692 1.00 77.15 46 GLU B O 1
ATOM 928 N N . LEU B 1 18 ? 35.485 53.191 79.914 1.00 72.52 47 LEU B N 1
ATOM 929 C CA . LEU B 1 18 ? 35.719 54.326 79.029 1.00 68.79 47 LEU B CA 1
ATOM 930 C C . LEU B 1 18 ? 34.422 55.058 78.708 1.00 63.56 47 LEU B C 1
ATOM 931 O O . LEU B 1 18 ? 34.415 56.274 78.524 1.00 70.43 47 LEU B O 1
ATOM 936 N N . ALA B 1 19 ? 33.325 54.309 78.639 1.00 61.25 48 ALA B N 1
ATOM 937 C CA . ALA B 1 19 ? 32.027 54.882 78.300 1.00 55.75 48 ALA B CA 1
ATOM 938 C C . ALA B 1 19 ? 31.658 56.029 79.235 1.00 65.23 48 ALA B C 1
ATOM 939 O O . ALA B 1 19 ? 31.009 56.991 78.824 1.00 79.37 48 ALA B O 1
ATOM 941 N N . LEU B 1 20 ? 32.078 55.923 80.491 1.00 69.35 49 LEU B N 1
ATOM 942 C CA . LEU B 1 20 ? 31.789 56.953 81.483 1.00 65.45 49 LEU B CA 1
ATOM 943 C C . LEU B 1 20 ? 32.766 58.121 81.386 1.00 70.08 49 LEU B C 1
ATOM 944 O O . LEU B 1 20 ? 32.373 59.279 81.525 1.00 81.72 49 LEU B O 1
ATOM 949 N N . PHE B 1 21 ? 34.038 57.814 81.150 1.00 57.40 50 PHE B N 1
ATOM 950 C CA . PHE B 1 21 ? 35.046 58.851 80.970 1.00 69.71 50 PHE B CA 1
ATOM 951 C C . PHE B 1 21 ? 34.753 59.670 79.718 1.00 66.05 50 PHE B C 1
ATOM 952 O O . PHE B 1 21 ? 34.843 60.898 79.731 1.00 72.85 50 PHE B O 1
ATOM 960 N N . TYR B 1 22 ? 34.401 58.981 78.637 1.00 61.75 51 TYR B N 1
ATOM 961 C CA . TYR B 1 22 ? 34.037 59.639 77.389 1.00 80.16 51 TYR B CA 1
ATOM 962 C C . TYR B 1 22 ? 32.832 60.542 77.614 1.00 86.96 51 TYR B C 1
ATOM 963 O O . TYR B 1 22 ? 32.713 61.602 77.003 1.00 93.91 51 TYR B O 1
ATOM 972 N N . LEU B 1 23 ? 31.940 60.109 78.499 1.00 69.86 52 LEU B N 1
ATOM 973 C CA . LEU B 1 23 ? 30.775 60.901 78.868 1.00 70.78 52 LEU B CA 1
ATOM 974 C C . LEU B 1 23 ? 31.210 62.146 79.631 1.00 84.56 52 LEU B C 1
ATOM 975 O O . LEU B 1 23 ? 30.745 63.252 79.354 1.00 91.32 52 LEU B O 1
ATOM 980 N N . GLN B 1 24 ? 32.106 61.953 80.593 1.00 82.59 53 GLN B N 1
ATOM 981 C CA . GLN B 1 24 ? 32.630 63.053 81.394 1.00 85.38 53 GLN B CA 1
ATOM 982 C C . GLN B 1 24 ? 33.237 64.135 80.509 1.00 96.19 53 GLN B C 1
ATOM 983 O O . GLN B 1 24 ? 33.084 65.327 80.776 1.00 98.27 53 GLN B O 1
ATOM 989 N N . GLU B 1 25 ? 33.924 63.713 79.453 1.00 92.22 54 GLU B N 1
ATOM 990 C CA . GLU B 1 25 ? 34.550 64.649 78.527 1.00 93.99 54 GLU B CA 1
ATOM 991 C C . GLU B 1 25 ? 33.499 65.387 77.705 1.00 97.30 54 GLU B C 1
ATOM 992 O O . GLU B 1 25 ? 33.642 66.577 77.422 1.00 114.84 54 GLU B O 1
ATOM 998 N N . GLN B 1 26 ? 32.443 64.675 77.325 1.00 91.86 55 GLN B N 1
ATOM 999 C CA . GLN B 1 26 ? 31.326 65.282 76.610 1.00 89.68 55 GLN B CA 1
ATOM 1000 C C . GLN B 1 26 ? 30.734 66.423 77.428 1.00 89.78 55 GLN B C 1
ATOM 1001 O O . GLN B 1 26 ? 30.474 67.507 76.906 1.00 101.66 55 GLN B O 1
ATOM 1007 N N . ILE B 1 27 ? 30.525 66.167 78.716 1.00 81.82 56 ILE B N 1
ATOM 1008 C CA . ILE B 1 27 ? 29.985 67.172 79.623 1.00 78.45 56 ILE B CA 1
ATOM 1009 C C . ILE B 1 27 ? 30.919 68.374 79.717 1.00 90.39 56 ILE B C 1
ATOM 1010 O O . ILE B 1 27 ? 30.471 69.520 79.757 1.00 101.08 56 ILE B O 1
ATOM 1015 N N . ASN B 1 28 ? 32.220 68.103 79.749 1.00 75.96 57 ASN B N 1
ATOM 1016 C CA . ASN B 1 28 ? 33.223 69.160 79.818 1.00 79.98 57 ASN B CA 1
ATOM 1017 C C . ASN B 1 28 ? 33.153 70.099 78.619 1.00 92.88 57 ASN B C 1
ATOM 1018 O O . ASN B 1 28 ? 32.905 71.295 78.770 1.00 88.94 57 ASN B O 1
ATOM 1023 N N . HIS B 1 29 ? 33.371 69.549 77.429 1.00 94.45 58 HIS B N 1
ATOM 1024 C CA . HIS B 1 29 ? 33.327 70.332 76.199 1.00 112.67 58 HIS B CA 1
ATOM 1025 C C . HIS B 1 29 ? 31.994 71.056 76.044 1.00 113.69 58 HIS B C 1
ATOM 1026 O O . HIS B 1 29 ? 31.937 72.160 75.501 1.00 127.46 58 HIS B O 1
ATOM 1033 N N . PHE B 1 30 ? 30.925 70.428 76.522 1.00 89.94 59 PHE B N 1
ATOM 1034 C CA . PHE B 1 30 ? 29.596 71.023 76.453 1.00 83.12 59 PHE B CA 1
ATOM 1035 C C . PHE B 1 30 ? 29.566 72.384 77.139 1.00 100.18 59 PHE B C 1
ATOM 1036 O O . PHE B 1 30 ? 29.022 73.348 76.602 1.00 116.28 59 PHE B O 1
ATOM 1044 N N . GLU B 1 31 ? 30.157 72.457 78.328 1.00 89.55 60 GLU B N 1
ATOM 1045 C CA . GLU B 1 31 ? 30.196 73.700 79.089 1.00 103.50 60 GLU B CA 1
ATOM 1046 C C . GLU B 1 31 ? 30.937 74.791 78.323 1.00 112.50 60 GLU B C 1
ATOM 1047 O O . GLU B 1 31 ? 30.551 75.960 78.361 1.00 110.54 60 GLU B O 1
ATOM 1053 N N . GLU B 1 32 ? 32.002 74.402 77.629 1.00 116.14 61 GLU B N 1
ATOM 1054 C CA . GLU B 1 32 ? 32.800 75.347 76.855 1.00 120.50 61 GLU B CA 1
ATOM 1055 C C . GLU B 1 32 ? 31.959 76.032 75.783 1.00 124.29 61 GLU B C 1
ATOM 1056 O O . GLU B 1 32 ? 32.174 77.202 75.466 1.00 136.78 61 GLU B O 1
ATOM 1062 N N . LYS B 1 33 ? 31.002 75.296 75.227 1.00 113.91 62 LYS B N 1
ATOM 1063 C CA . LYS B 1 33 ? 30.121 75.834 74.198 1.00 112.26 62 LYS B CA 1
ATOM 1064 C C . LYS B 1 33 ? 28.772 75.122 74.204 1.00 106.10 62 LYS B C 1
ATOM 1065 O O . LYS B 1 33 ? 28.547 74.203 73.416 1.00 98.11 62 LYS B O 1
ATOM 1067 N N . PRO B 1 34 ? 27.870 75.547 75.101 1.00 98.96 63 PRO B N 1
ATOM 1068 C CA . PRO B 1 34 ? 26.538 74.949 75.241 1.00 105.65 63 PRO B CA 1
ATOM 1069 C C . PRO B 1 34 ? 25.761 74.957 73.929 1.00 116.59 63 PRO B C 1
ATOM 1070 O O . PRO B 1 34 ? 25.917 75.873 73.121 1.00 131.34 63 PRO B O 1
ATOM 1074 N N . THR B 1 35 ? 24.931 73.938 73.726 1.00 107.50 64 THR B N 1
ATOM 1075 C CA . THR B 1 35 ? 24.114 73.837 72.523 1.00 104.78 64 THR B CA 1
ATOM 1076 C C . THR B 1 35 ? 22.954 72.867 72.730 1.00 110.11 64 THR B C 1
ATOM 1077 O O . THR B 1 35 ? 23.098 71.846 73.401 1.00 100.92 64 THR B O 1
ATOM 1081 N N . LYS B 1 36 ? 21.805 73.195 72.147 1.00 119.95 65 LYS B N 1
ATOM 1082 C CA . LYS B 1 36 ? 20.599 72.391 72.313 1.00 116.37 65 LYS B CA 1
ATOM 1083 C C . LYS B 1 36 ? 20.724 71.019 71.657 1.00 105.08 65 LYS B C 1
ATOM 1084 O O . LYS B 1 36 ? 19.902 70.133 71.893 1.00 91.49 65 LYS B O 1
ATOM 1086 N N . GLU B 1 37 ? 21.752 70.848 70.833 1.00 107.13 66 GLU B N 1
ATOM 1087 C CA . GLU B 1 37 ? 21.970 69.582 70.142 1.00 108.92 66 GLU B CA 1
ATOM 1088 C C . GLU B 1 37 ? 22.760 68.606 71.008 1.00 111.75 66 GLU B C 1
ATOM 1089 O O . GLU B 1 37 ? 22.359 67.455 71.183 1.00 112.89 66 GLU B O 1
ATOM 1095 N N . MET B 1 38 ? 23.882 69.069 71.549 1.00 103.13 67 MET B N 1
ATOM 1096 C CA . MET B 1 38 ? 24.688 68.246 72.442 1.00 97.45 67 MET B CA 1
ATOM 1097 C C . MET B 1 38 ? 23.938 67.995 73.744 1.00 98.63 67 MET B C 1
ATOM 1098 O O . MET B 1 38 ? 24.129 66.967 74.393 1.00 104.70 67 MET B O 1
ATOM 1100 N N . LYS B 1 39 ? 23.082 68.940 74.117 1.00 92.37 68 LYS B N 1
ATOM 1101 C CA . LYS B 1 39 ? 22.269 68.806 75.319 1.00 87.28 68 LYS B CA 1
ATOM 1102 C C . LYS B 1 39 ? 21.255 67.679 75.157 1.00 86.69 68 LYS B C 1
ATOM 1103 O O . LYS B 1 39 ? 21.072 66.863 76.059 1.00 95.16 68 LYS B O 1
ATOM 1105 N N . ASP B 1 40 ? 20.599 67.641 74.002 1.00 81.56 69 ASP B N 1
ATOM 1106 C CA . ASP B 1 40 ? 19.641 66.583 73.705 1.00 97.32 69 ASP B CA 1
ATOM 1107 C C . ASP B 1 40 ? 20.340 65.234 73.577 1.00 87.76 69 ASP B C 1
ATOM 1108 O O . ASP B 1 40 ? 19.794 64.202 73.968 1.00 91.29 69 ASP B O 1
ATOM 1113 N N . LYS B 1 41 ? 21.552 65.248 73.030 1.00 63.21 70 LYS B N 1
ATOM 1114 C CA . LYS B 1 41 ? 22.328 64.025 72.865 1.00 58.17 70 LYS B CA 1
ATOM 1115 C C . LYS B 1 41 ? 22.764 63.479 74.220 1.00 83.00 70 LYS B C 1
ATOM 1116 O O . LYS B 1 41 ? 22.505 62.321 74.545 1.00 82.00 70 LYS B O 1
ATOM 1122 N N . ILE B 1 42 ? 23.423 64.324 75.007 1.00 86.03 71 ILE B N 1
ATOM 1123 C CA . ILE B 1 42 ? 23.867 63.947 76.344 1.00 75.52 71 ILE B CA 1
ATOM 1124 C C . ILE B 1 42 ? 22.701 63.448 77.191 1.00 79.27 71 ILE B C 1
ATOM 1125 O O . ILE B 1 42 ? 22.827 62.465 77.920 1.00 81.92 71 ILE B O 1
ATOM 1130 N N . VAL B 1 43 ? 21.566 64.132 77.088 1.00 86.34 72 VAL B N 1
ATOM 1131 C CA . VAL B 1 43 ? 20.371 63.747 77.828 1.00 81.83 72 VAL B CA 1
ATOM 1132 C C . VAL B 1 43 ? 19.959 62.320 77.487 1.00 72.39 72 VAL B C 1
ATOM 1133 O O . VAL B 1 43 ? 19.660 61.521 78.374 1.00 67.27 72 VAL B O 1
ATOM 1135 N N . ALA B 1 44 ? 19.948 62.006 76.196 1.00 84.58 73 ALA B N 1
ATOM 1136 C CA . ALA B 1 44 ? 19.586 60.671 75.734 1.00 87.70 73 ALA B CA 1
ATOM 1137 C C . ALA B 1 44 ? 20.626 59.640 76.163 1.00 82.89 73 ALA B C 1
ATOM 1138 O O . ALA B 1 44 ? 20.285 58.513 76.521 1.00 86.01 73 ALA B O 1
ATOM 1140 N N . GLU B 1 45 ? 21.895 60.035 76.126 1.00 76.47 74 GLU B N 1
ATOM 1141 C CA . GLU B 1 45 ? 22.986 59.149 76.514 1.00 64.81 74 GLU B CA 1
ATOM 1142 C C . GLU B 1 45 ? 22.903 58.788 77.992 1.00 68.95 74 GLU B C 1
ATOM 1143 O O . GLU B 1 45 ? 22.928 57.612 78.356 1.00 73.43 74 GLU B O 1
ATOM 1149 N N . MET B 1 46 ? 22.803 59.806 78.840 1.00 59.41 75 MET B N 1
ATOM 1150 C CA . MET B 1 46 ? 22.729 59.596 80.280 1.00 53.51 75 MET B CA 1
ATOM 1151 C C . MET B 1 46 ? 21.446 58.868 80.665 1.00 70.34 75 MET B C 1
ATOM 1152 O O . MET B 1 46 ? 21.403 58.158 81.669 1.00 97.50 75 MET B O 1
ATOM 1157 N N . ASP B 1 47 ? 20.404 59.047 79.860 1.00 63.24 76 ASP B N 1
ATOM 1158 C CA . ASP B 1 47 ? 19.124 58.395 80.107 1.00 67.09 76 ASP B CA 1
ATOM 1159 C C . ASP B 1 47 ? 19.219 56.890 79.878 1.00 64.82 76 ASP B C 1
ATOM 1160 O O . ASP B 1 47 ? 18.772 56.097 80.707 1.00 63.92 76 ASP B O 1
ATOM 1162 N N . THR B 1 48 ? 19.802 56.505 78.747 1.00 74.32 77 THR B N 1
ATOM 1163 C CA . THR B 1 48 ? 19.933 55.096 78.392 1.00 74.75 77 THR B CA 1
ATOM 1164 C C . THR B 1 48 ? 20.717 54.333 79.453 1.00 73.81 77 THR B C 1
ATOM 1165 O O . THR B 1 48 ? 20.318 53.246 79.872 1.00 59.39 77 THR B O 1
ATOM 1169 N N . ILE B 1 49 ? 21.834 54.910 79.883 1.00 66.40 78 ILE B N 1
ATOM 1170 C CA . ILE B 1 49 ? 22.658 54.307 80.923 1.00 51.63 78 ILE B CA 1
ATOM 1171 C C . ILE B 1 49 ? 21.849 54.079 82.195 1.00 58.44 78 ILE B C 1
ATOM 1172 O O . ILE B 1 49 ? 21.905 53.005 82.793 1.00 68.45 78 ILE B O 1
ATOM 1177 N N . ILE B 1 50 ? 21.098 55.097 82.604 1.00 72.17 79 ILE B N 1
ATOM 1178 C CA . ILE B 1 50 ? 20.258 54.998 83.791 1.00 76.10 79 ILE B CA 1
ATOM 1179 C C . ILE B 1 50 ? 19.258 53.856 83.652 1.00 63.68 79 ILE B C 1
ATOM 1180 O O . ILE B 1 50 ? 19.044 53.087 84.590 1.00 50.66 79 ILE B O 1
ATOM 1185 N N . ALA B 1 51 ? 18.650 53.751 82.475 1.00 53.76 80 ALA B N 1
ATOM 1186 C CA . ALA B 1 51 ? 17.695 52.685 82.198 1.00 57.03 80 ALA B CA 1
ATOM 1187 C C . ALA B 1 51 ? 18.352 51.319 82.353 1.00 69.75 80 ALA B C 1
ATOM 1188 O O . ALA B 1 51 ? 17.747 50.386 82.881 1.00 72.56 80 ALA B O 1
ATOM 1190 N N . MET B 1 52 ? 19.593 51.208 81.889 1.00 55.23 81 MET B N 1
ATOM 1191 C CA . MET B 1 52 ? 20.351 49.970 82.024 1.00 59.70 81 MET B CA 1
ATOM 1192 C C . MET B 1 52 ? 20.519 49.593 83.490 1.00 50.69 81 MET B C 1
ATOM 1193 O O . MET B 1 52 ? 20.211 48.471 83.891 1.00 39.49 81 MET B O 1
ATOM 1198 N N . ILE B 1 53 ? 21.009 50.539 84.285 1.00 45.26 82 ILE B N 1
ATOM 1199 C CA . ILE B 1 53 ? 21.205 50.320 85.712 1.00 51.18 82 ILE B CA 1
ATOM 1200 C C . ILE B 1 53 ? 19.911 49.870 86.380 1.00 54.92 82 ILE B C 1
ATOM 1201 O O . ILE B 1 53 ? 19.921 49.011 87.261 1.00 51.37 82 ILE B O 1
ATOM 1206 N N . ASP B 1 54 ? 18.798 50.461 85.956 1.00 40.84 83 ASP B N 1
ATOM 1207 C CA . ASP B 1 54 ? 17.486 50.081 86.464 1.00 49.57 83 ASP B CA 1
ATOM 1208 C C . ASP B 1 54 ? 17.199 48.615 86.170 1.00 47.84 83 ASP B C 1
ATOM 1209 O O . ASP B 1 54 ? 16.856 47.846 87.069 1.00 48.08 83 ASP B O 1
ATOM 1214 N N . GLY B 1 55 ? 17.342 48.235 84.905 1.00 47.85 84 GLY B N 1
ATOM 1215 C CA . GLY B 1 55 ? 17.084 46.871 84.482 1.00 51.21 84 GLY B CA 1
ATOM 1216 C C . GLY B 1 55 ? 17.968 45.867 85.191 1.00 55.18 84 GLY B C 1
ATOM 1217 O O . GLY B 1 55 ? 17.488 44.854 85.701 1.00 60.32 84 GLY B O 1
ATOM 1218 N N . VAL B 1 56 ? 19.266 46.151 85.224 1.00 48.24 85 VAL B N 1
ATOM 1219 C CA . VAL B 1 56 ? 20.231 45.270 85.871 1.00 45.02 85 VAL B CA 1
ATOM 1220 C C . VAL B 1 56 ? 19.892 45.061 87.344 1.00 52.28 85 VAL B C 1
ATOM 1221 O O . VAL B 1 56 ? 20.020 43.954 87.866 1.00 57.25 85 VAL B O 1
ATOM 1225 N N . ARG B 1 57 ? 19.458 46.127 88.009 1.00 62.15 86 ARG B N 1
ATOM 1226 C CA . ARG B 1 57 ? 19.069 46.038 89.412 1.00 57.12 86 ARG B CA 1
ATOM 1227 C C . ARG B 1 57 ? 17.925 45.049 89.585 1.00 57.71 86 ARG B C 1
ATOM 1228 O O . ARG B 1 57 ? 17.958 44.196 90.472 1.00 61.61 86 ARG B O 1
ATOM 1236 N N . GLY B 1 58 ? 16.911 45.172 88.734 1.00 56.22 87 GLY B N 1
ATOM 1237 C CA . GLY B 1 58 ? 15.783 44.261 88.758 1.00 49.35 87 GLY B CA 1
ATOM 1238 C C . GLY B 1 58 ? 16.236 42.820 88.649 1.00 55.26 87 GLY B C 1
ATOM 1239 O O . GLY B 1 58 ? 15.677 41.932 89.291 1.00 64.73 87 GLY B O 1
ATOM 1240 N N . VAL B 1 59 ? 17.259 42.590 87.833 1.00 45.17 88 VAL B N 1
ATOM 1241 C CA . VAL B 1 59 ? 17.823 41.256 87.669 1.00 36.19 88 VAL B CA 1
ATOM 1242 C C . VAL B 1 59 ? 18.558 40.834 88.936 1.00 47.22 88 VAL B C 1
ATOM 1243 O O . VAL B 1 59 ? 18.470 39.685 89.366 1.00 52.32 88 VAL B O 1
ATOM 1247 N N . LEU B 1 60 ? 19.281 41.778 89.531 1.00 44.40 89 LEU B N 1
ATOM 1248 C CA . LEU B 1 60 ? 20.037 41.520 90.750 1.00 34.67 89 LEU B CA 1
ATOM 1249 C C . LEU B 1 60 ? 19.114 41.222 91.925 1.00 45.02 89 LEU B C 1
ATOM 1250 O O . LEU B 1 60 ? 19.476 40.482 92.839 1.00 54.10 89 LEU B O 1
ATOM 1255 N N . ASP B 1 61 ? 17.921 41.808 91.898 1.00 49.12 90 ASP B N 1
ATOM 1256 C CA . ASP B 1 61 ? 16.925 41.567 92.935 1.00 56.62 90 ASP B CA 1
ATOM 1257 C C . ASP B 1 61 ? 16.351 40.161 92.811 1.00 69.21 90 ASP B C 1
ATOM 1258 O O . ASP B 1 61 ? 16.094 39.494 93.813 1.00 71.99 90 ASP B O 1
ATOM 1263 N N . ARG B 1 62 ? 16.153 39.719 91.574 1.00 65.66 91 ARG B N 1
ATOM 1264 C CA . ARG B 1 62 ? 15.628 38.387 91.303 1.00 54.20 91 ARG B CA 1
ATOM 1265 C C . ARG B 1 62 ? 16.633 37.317 91.710 1.00 50.18 91 ARG B C 1
ATOM 1266 O O . ARG B 1 62 ? 16.272 36.312 92.323 1.00 47.61 91 ARG B O 1
ATOM 1274 N N . LEU B 1 63 ? 17.896 37.542 91.363 1.00 48.20 92 LEU B N 1
ATOM 1275 C CA . LEU B 1 63 ? 18.965 36.602 91.679 1.00 47.68 92 LEU B CA 1
ATOM 1276 C C . LEU B 1 63 ? 19.079 36.364 93.179 1.00 49.19 92 LEU B C 1
ATOM 1277 O O . LEU B 1 63 ? 19.297 35.238 93.622 1.00 49.67 92 LEU B O 1
ATOM 1282 N N . MET B 1 64 ? 18.933 37.432 93.956 1.00 45.75 93 MET B N 1
ATOM 1283 C CA . MET B 1 64 ? 19.033 37.342 95.408 1.00 49.91 93 MET B CA 1
ATOM 1284 C C . MET B 1 64 ? 17.923 36.473 95.991 1.00 58.65 93 MET B C 1
ATOM 1285 O O . MET B 1 64 ? 18.021 36.002 97.124 1.00 62.04 93 MET B O 1
ATOM 1290 N N . GLN B 1 65 ? 16.870 36.263 95.208 1.00 58.00 94 GLN B N 1
ATOM 1291 C CA . GLN B 1 65 ? 15.728 35.476 95.657 1.00 52.03 94 GLN B CA 1
ATOM 1292 C C . GLN B 1 65 ? 15.971 33.980 95.483 1.00 56.50 94 GLN B C 1
ATOM 1293 O O . GLN B 1 65 ? 15.185 33.157 95.951 1.00 46.04 94 GLN B O 1
ATOM 1299 N N . ARG B 1 66 ? 17.063 33.633 94.809 1.00 52.08 95 ARG B N 1
ATOM 1300 C CA . ARG B 1 66 ? 17.429 32.235 94.615 1.00 37.64 95 ARG B CA 1
ATOM 1301 C C . ARG B 1 66 ? 17.770 31.589 95.955 1.00 42.63 95 ARG B C 1
ATOM 1302 O O . ARG B 1 66 ? 18.135 32.278 96.908 1.00 62.19 95 ARG B O 1
ATOM 1310 N N . LYS B 1 67 ? 17.653 30.267 96.024 1.00 37.89 96 LYS B N 1
ATOM 1311 C CA . LYS B 1 67 ? 17.784 29.554 97.292 1.00 53.85 96 LYS B CA 1
ATOM 1312 C C . LYS B 1 67 ? 19.175 28.970 97.537 1.00 49.98 96 LYS B C 1
ATOM 1313 O O . LYS B 1 67 ? 19.605 28.844 98.684 1.00 58.33 96 LYS B O 1
ATOM 1318 N N . ASP B 1 68 ? 19.873 28.615 96.464 1.00 44.23 97 ASP B N 1
ATOM 1319 C CA . ASP B 1 68 ? 21.168 27.949 96.584 1.00 65.78 97 ASP B CA 1
ATO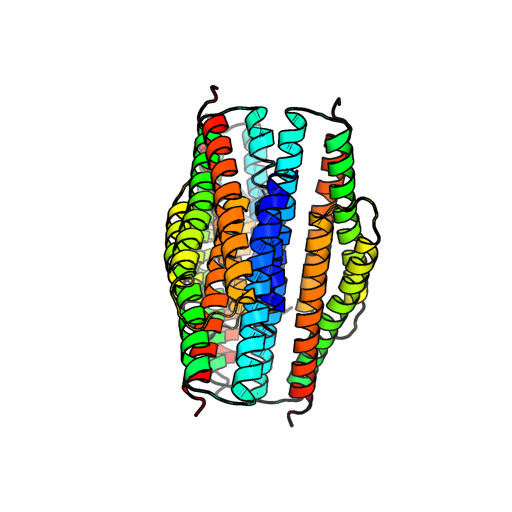M 1320 C C . ASP B 1 68 ? 22.339 28.921 96.713 1.00 68.38 97 ASP B C 1
ATOM 1321 O O . ASP B 1 68 ? 23.496 28.531 96.553 1.00 85.60 97 ASP B O 1
ATOM 1326 N N . LEU B 1 69 ? 22.039 30.181 97.008 1.00 69.64 98 LEU B N 1
ATOM 1327 C CA . LEU B 1 69 ? 23.079 31.195 97.146 1.00 61.98 98 LEU B CA 1
ATOM 1328 C C . LEU B 1 69 ? 23.807 31.079 98.480 1.00 65.54 98 LEU B C 1
ATOM 1329 O O . LEU B 1 69 ? 23.213 30.707 99.492 1.00 74.89 98 LEU B O 1
ATOM 1334 N N . ASP B 1 70 ? 25.097 31.398 98.474 1.00 48.39 99 ASP B N 1
ATOM 1335 C CA . ASP B 1 70 ? 25.881 31.442 99.703 1.00 48.17 99 ASP B CA 1
ATOM 1336 C C . ASP B 1 70 ? 26.260 32.883 100.034 1.00 56.46 99 ASP B C 1
ATOM 1337 O O . ASP B 1 70 ? 25.943 33.801 99.280 1.00 42.10 99 ASP B O 1
ATOM 1342 N N . ILE B 1 71 ? 26.942 33.074 101.158 1.00 52.30 100 ILE B N 1
ATOM 1343 C CA . ILE B 1 71 ? 27.301 34.410 101.622 1.00 53.69 100 ILE B CA 1
ATOM 1344 C C . ILE B 1 71 ? 28.089 35.187 100.571 1.00 52.21 100 ILE B C 1
ATOM 1345 O O . ILE B 1 71 ? 27.860 36.379 100.364 1.00 65.79 100 ILE B O 1
ATOM 1350 N N . PHE B 1 72 ? 29.019 34.504 99.912 1.00 32.06 101 PHE B N 1
ATOM 1351 C CA . PHE B 1 72 ? 29.890 35.138 98.929 1.00 35.20 101 PHE B CA 1
ATOM 1352 C C . PHE B 1 72 ? 29.123 35.545 97.676 1.00 39.07 101 PHE B C 1
ATOM 1353 O O . PHE B 1 72 ? 29.411 36.577 97.069 1.00 49.07 101 PHE B O 1
ATOM 1361 N N . GLU B 1 73 ? 28.149 34.726 97.293 1.00 50.71 102 GLU B N 1
ATOM 1362 C CA . GLU B 1 73 ? 27.307 35.022 96.141 1.00 37.39 102 GLU B CA 1
ATOM 1363 C C . GLU B 1 73 ? 26.334 36.145 96.473 1.00 38.86 102 GLU B C 1
ATOM 1364 O O . GLU B 1 73 ? 26.062 37.011 95.641 1.00 31.48 102 GLU B O 1
ATOM 1370 N N . GLN B 1 74 ? 25.811 36.121 97.694 1.00 20.80 103 GLN B N 1
ATOM 1371 C CA . GLN B 1 74 ? 24.908 37.163 98.163 1.00 43.48 103 GLN B CA 1
ATOM 1372 C C . GLN B 1 74 ? 25.625 38.505 98.221 1.00 50.70 103 GLN B C 1
ATOM 1373 O O . GLN B 1 74 ? 25.074 39.531 97.826 1.00 50.13 103 GLN B O 1
ATOM 1379 N N . TYR B 1 75 ? 26.859 38.489 98.716 1.00 53.73 104 TYR B N 1
ATOM 1380 C CA . TYR B 1 75 ? 27.651 39.708 98.830 1.00 57.10 104 TYR B CA 1
ATOM 1381 C C . TYR B 1 75 ? 27.946 40.306 97.459 1.00 49.16 104 TYR B C 1
ATOM 1382 O O . TYR B 1 75 ? 27.809 41.513 97.258 1.00 36.36 104 TYR B O 1
ATOM 1391 N N . ASN B 1 76 ? 28.350 39.458 96.519 1.00 42.63 105 ASN B N 1
ATOM 1392 C CA . ASN B 1 76 ? 28.626 39.902 95.157 1.00 29.61 105 ASN B CA 1
ATOM 1393 C C . ASN B 1 76 ? 27.419 40.600 94.539 1.00 33.07 105 ASN B C 1
ATOM 1394 O O . ASN B 1 76 ? 27.556 41.629 93.878 1.00 44.94 105 ASN B O 1
ATOM 1399 N N . LEU B 1 77 ? 26.238 40.032 94.761 1.00 31.34 106 LEU B N 1
ATOM 1400 C CA . LEU B 1 77 ? 24.999 40.618 94.265 1.00 53.89 106 LEU B CA 1
ATOM 1401 C C . LEU B 1 77 ? 24.707 41.945 94.957 1.00 53.44 106 LEU B C 1
ATOM 1402 O O . LEU B 1 77 ? 24.326 42.921 94.312 1.00 56.62 106 LEU B O 1
ATOM 1407 N N . GLU B 1 78 ? 24.887 41.971 96.275 1.00 40.34 107 GLU B N 1
ATOM 1408 C CA . GLU B 1 78 ? 24.674 43.186 97.054 1.00 51.28 107 GLU B CA 1
ATOM 1409 C C . GLU B 1 78 ? 25.559 44.323 96.554 1.00 62.57 107 GLU B C 1
ATOM 1410 O O . GLU B 1 78 ? 25.091 45.442 96.350 1.00 72.81 107 GLU B O 1
ATOM 1416 N N . MET B 1 79 ? 26.841 44.027 96.359 1.00 63.45 108 MET B N 1
ATOM 1417 C CA . MET B 1 79 ? 27.792 45.018 95.868 1.00 61.02 108 MET B CA 1
ATOM 1418 C C . MET B 1 79 ? 27.447 45.462 94.453 1.00 69.46 108 MET B C 1
ATOM 1419 O O . MET B 1 79 ? 27.524 46.646 94.127 1.00 74.32 108 MET B O 1
ATOM 1424 N N . ALA B 1 80 ? 27.070 44.503 93.614 1.00 57.22 109 ALA B N 1
ATOM 1425 C CA . ALA B 1 80 ? 26.692 44.796 92.238 1.00 39.21 109 ALA B CA 1
ATOM 1426 C C . ALA B 1 80 ? 25.509 45.755 92.202 1.00 51.54 109 ALA B C 1
ATOM 1427 O O . ALA B 1 80 ? 25.442 46.644 91.354 1.00 53.77 109 ALA B O 1
ATOM 1429 N N . LYS B 1 81 ? 24.581 45.569 93.135 1.00 44.70 110 LYS B N 1
ATOM 1430 C CA . LYS B 1 81 ? 23.406 46.426 93.233 1.00 53.09 110 LYS B CA 1
ATOM 1431 C C . LYS B 1 81 ? 23.767 47.768 93.862 1.00 64.58 110 LYS B C 1
ATOM 1432 O O . LYS B 1 81 ? 23.234 48.808 93.477 1.00 68.86 110 LYS B O 1
ATOM 1438 N N . LYS B 1 82 ? 24.678 47.735 94.829 1.00 52.57 111 LYS B N 1
ATOM 1439 C CA . LYS B 1 82 ? 25.111 48.945 95.517 1.00 62.55 111 LYS B CA 1
ATOM 1440 C C . LYS B 1 82 ? 25.855 49.879 94.568 1.00 67.34 111 LYS B C 1
ATOM 1441 O O . LYS B 1 82 ? 25.543 51.066 94.480 1.00 66.75 111 LYS B O 1
ATOM 1445 N N . SER B 1 83 ? 26.840 49.335 93.860 1.00 61.87 112 SER B N 1
ATOM 1446 C CA . SER B 1 83 ? 27.610 50.113 92.897 1.00 58.71 112 SER B CA 1
ATOM 1447 C C . SER B 1 83 ? 26.701 50.674 91.809 1.00 50.76 112 SER B C 1
ATOM 1448 O O . SER B 1 83 ? 27.006 51.698 91.197 1.00 50.01 112 SER B O 1
ATOM 1451 N N . GLY B 1 84 ? 25.584 49.994 91.573 1.00 48.92 113 GLY B N 1
ATOM 1452 C CA . GLY B 1 84 ? 24.605 50.451 90.605 1.00 53.13 113 GLY B CA 1
ATOM 1453 C C . GLY B 1 84 ? 23.854 51.666 91.112 1.00 63.93 113 GLY B C 1
ATOM 1454 O O . GLY B 1 84 ? 23.523 52.569 90.344 1.00 64.22 113 GLY B O 1
ATOM 1455 N N . ASP B 1 85 ? 23.586 51.687 92.413 1.00 65.85 114 ASP B N 1
ATOM 1456 C CA . ASP B 1 85 ? 22.898 52.812 93.036 1.00 78.85 114 ASP B CA 1
ATOM 1457 C C . ASP B 1 85 ? 23.747 54.078 92.972 1.00 77.79 114 ASP B C 1
ATOM 1458 O O . ASP B 1 85 ? 23.299 55.110 92.475 1.00 61.95 114 ASP B O 1
ATOM 1463 N N . ILE B 1 86 ? 24.974 53.990 93.476 1.00 75.87 115 ILE B N 1
ATOM 1464 C CA . ILE B 1 86 ? 25.884 55.130 93.489 1.00 74.20 115 ILE B CA 1
ATOM 1465 C C . ILE B 1 86 ? 26.074 55.717 92.094 1.00 81.67 115 ILE B C 1
ATOM 1466 O O . ILE B 1 86 ? 25.931 56.923 91.894 1.00 80.25 115 ILE B O 1
ATOM 1471 N N . LEU B 1 87 ? 26.398 54.856 91.135 1.00 71.98 116 LEU B N 1
ATOM 1472 C CA . LEU B 1 87 ? 26.595 55.283 89.755 1.00 64.54 116 LEU B CA 1
ATOM 1473 C C . LEU B 1 87 ? 25.392 56.066 89.244 1.00 70.74 116 LEU B C 1
ATOM 1474 O O . LEU B 1 87 ? 25.531 57.185 88.752 1.00 86.94 116 LEU B O 1
ATOM 1479 N N . GLU B 1 88 ? 24.210 55.470 89.366 1.00 62.10 117 GLU B N 1
ATOM 1480 C CA . GLU B 1 88 ? 22.982 56.106 88.904 1.00 64.80 117 GLU B CA 1
ATOM 1481 C C . GLU B 1 88 ? 22.712 57.400 89.664 1.00 90.73 117 GLU B C 1
ATOM 1482 O O . GLU B 1 88 ? 22.217 58.372 89.093 1.00 110.13 117 GLU B O 1
ATOM 1488 N N . ARG B 1 89 ? 23.038 57.405 90.952 1.00 94.03 118 ARG B N 1
ATOM 1489 C CA . ARG B 1 89 ? 22.847 58.583 91.789 1.00 103.31 118 ARG B CA 1
ATOM 1490 C C . ARG B 1 89 ? 23.568 59.791 91.202 1.00 95.48 118 ARG B C 1
ATOM 1491 O O . ARG B 1 89 ? 22.966 60.844 90.993 1.00 94.46 118 ARG B O 1
ATOM 1499 N N . ASP B 1 90 ? 24.861 59.632 90.938 1.00 97.81 119 ASP B N 1
ATOM 1500 C CA . ASP B 1 90 ? 25.660 60.705 90.361 1.00 98.29 119 ASP B CA 1
ATOM 1501 C C . ASP B 1 90 ? 25.164 61.069 88.966 1.00 97.43 119 ASP B C 1
ATOM 1502 O O . ASP B 1 90 ? 25.187 62.235 88.576 1.00 120.69 119 ASP B O 1
ATOM 1507 N N . LEU B 1 91 ? 24.715 60.064 88.221 1.00 74.55 120 LEU B N 1
ATOM 1508 C CA . LEU B 1 91 ? 24.174 60.285 86.885 1.00 65.17 120 LEU B CA 1
ATOM 1509 C C . LEU B 1 91 ? 22.963 61.208 86.931 1.00 81.29 120 LEU B C 1
ATOM 1510 O O . LEU B 1 91 ? 22.904 62.208 86.216 1.00 83.49 120 LEU B O 1
ATOM 1515 N N . LYS B 1 92 ? 21.998 60.865 87.779 1.00 83.06 121 LYS B N 1
ATOM 1516 C CA . LYS B 1 92 ? 20.776 61.649 87.907 1.00 80.08 121 LYS B CA 1
ATOM 1517 C C . LYS B 1 92 ? 21.074 63.080 88.343 1.00 95.02 121 LYS B C 1
ATOM 1518 O O . LYS B 1 92 ? 20.471 64.029 87.841 1.00 88.59 121 LYS B O 1
ATOM 1520 N N . LYS B 1 93 ? 22.008 63.229 89.277 1.00 99.65 122 LYS B N 1
ATOM 1521 C CA . LYS B 1 93 ? 22.383 64.544 89.782 1.00 95.84 122 LYS B CA 1
ATOM 1522 C C . LYS B 1 93 ? 23.138 65.351 88.730 1.00 92.61 122 LYS B C 1
ATOM 1523 O O . LYS B 1 93 ? 22.797 66.501 88.455 1.00 84.40 122 LYS B O 1
ATOM 1527 N N . GLU B 1 94 ? 24.165 64.740 88.148 1.00 94.52 123 GLU B N 1
ATOM 1528 C CA . GLU B 1 94 ? 24.976 65.399 87.131 1.00 90.46 123 GLU B CA 1
ATOM 1529 C C . GLU B 1 94 ? 24.125 65.868 85.959 1.00 98.10 123 GLU B C 1
ATOM 1530 O O . GLU B 1 94 ? 24.305 66.976 85.454 1.00 126.57 123 GLU B O 1
ATOM 1536 N N . GLU B 1 95 ? 23.201 65.017 85.527 1.00 82.33 124 GLU B N 1
ATOM 1537 C CA . GLU B 1 95 ? 22.324 65.347 84.411 1.00 87.57 124 GLU B CA 1
ATOM 1538 C C . GLU B 1 95 ? 21.526 66.608 84.714 1.00 94.89 124 GLU B C 1
ATOM 1539 O O . GLU B 1 95 ? 21.330 67.454 83.843 1.00 103.27 124 GLU B O 1
ATOM 1545 N N . ALA B 1 96 ? 21.068 66.725 85.956 1.00 82.14 125 ALA B N 1
ATOM 1546 C CA . ALA B 1 96 ? 20.323 67.899 86.390 1.00 87.13 125 ALA B CA 1
ATOM 1547 C C . ALA B 1 96 ? 21.172 69.155 86.239 1.00 96.02 125 ALA B C 1
ATOM 1548 O O . ALA B 1 96 ? 20.704 70.176 85.735 1.00 92.17 125 ALA B O 1
ATOM 1550 N N . ARG B 1 97 ? 22.424 69.071 86.678 1.00 91.64 126 ARG B N 1
ATOM 1551 C CA . ARG B 1 97 ? 23.353 70.188 86.563 1.00 98.26 126 ARG B CA 1
ATOM 1552 C C . ARG B 1 97 ? 23.586 70.536 85.097 1.00 110.64 126 ARG B C 1
ATOM 1553 O O . ARG B 1 97 ? 23.762 71.701 84.744 1.00 125.70 126 ARG B O 1
ATOM 1561 N N . VAL B 1 98 ? 23.584 69.513 84.248 1.00 99.55 127 VAL B N 1
ATOM 1562 C CA . VAL B 1 98 ? 23.779 69.700 82.816 1.00 105.81 127 VAL B CA 1
ATOM 1563 C C . VAL B 1 98 ? 22.584 70.406 82.183 1.00 114.57 127 VAL B C 1
ATOM 1564 O O . VAL B 1 98 ? 22.747 71.290 81.343 1.00 123.25 127 VAL B O 1
ATOM 1568 N N . LYS B 1 99 ? 21.384 70.010 82.594 1.00 103.75 128 LYS B N 1
ATOM 1569 C CA . LYS B 1 99 ? 20.160 70.596 82.058 1.00 90.36 128 LYS B CA 1
ATOM 1570 C C . LYS B 1 99 ? 20.010 72.060 82.460 1.00 102.81 128 LYS B C 1
ATOM 1571 O O . LYS B 1 99 ? 19.570 72.888 81.662 1.00 99.32 128 LYS B O 1
ATOM 1577 N N . LYS B 1 100 ? 20.378 72.375 83.698 1.00 105.93 129 LYS B N 1
ATOM 1578 C CA . LYS B 1 100 ? 20.248 73.734 84.211 1.00 105.34 129 LYS B CA 1
ATOM 1579 C C . LYS B 1 100 ? 21.370 74.641 83.714 1.00 107.32 129 LYS B C 1
ATOM 1580 O O . LYS B 1 100 ? 21.697 75.644 84.349 1.00 106.37 129 LYS B O 1
ATOM 1584 N N . ILE B 1 101 ? 21.958 74.283 82.578 1.00 104.50 130 ILE B N 1
ATOM 1585 C CA . ILE B 1 101 ? 23.002 75.096 81.966 1.00 102.90 130 ILE B CA 1
ATOM 1586 C C . ILE B 1 101 ? 22.446 75.915 80.806 1.00 122.63 130 ILE B C 1
ATOM 1587 O O . ILE B 1 101 ? 21.855 75.370 79.874 1.00 121.96 130 ILE B O 1
ATOM 1592 N N . GLU B 1 102 ? 22.638 77.229 80.874 1.00 125.56 131 GLU B N 1
ATOM 1593 C CA . GLU B 1 102 ? 22.151 78.137 79.841 1.00 127.20 131 GLU B CA 1
ATOM 1594 C C . GLU B 1 102 ? 22.661 77.739 78.460 1.00 133.83 131 GLU B C 1
ATOM 1595 O O . GLU B 1 102 ? 23.862 77.782 78.195 1.00 127.00 131 GLU B O 1
ATOM 1601 N N . VAL B 1 103 ? 21.740 77.351 77.584 1.00 140.60 132 VAL B N 1
ATOM 1602 C CA . VAL B 1 103 ? 22.094 76.949 76.227 1.00 139.96 132 VAL B CA 1
ATOM 1603 C C . VAL B 1 103 ? 21.534 77.926 75.199 1.00 145.47 132 VAL B C 1
ATOM 1604 O O . VAL B 1 103 ? 22.260 78.767 74.668 1.00 148.24 132 VAL B O 1
ATOM 1606 C CA . ASN C 1 3 ? 30.868 33.287 116.484 1.00 119.79 32 ASN C CA 1
ATOM 1607 C C . ASN C 1 3 ? 32.305 32.807 116.661 1.00 119.59 32 ASN C C 1
ATOM 1608 O O . ASN C 1 3 ? 33.124 32.923 115.749 1.00 110.23 32 ASN C O 1
ATOM 1609 N N . SER C 1 4 ? 32.601 32.269 117.840 1.00 118.26 33 SER C N 1
ATOM 1610 C CA . SER C 1 4 ? 33.929 31.745 118.144 1.00 114.03 33 SER C CA 1
ATOM 1611 C C . SER C 1 4 ? 35.008 32.811 117.971 1.00 94.99 33 SER C C 1
ATOM 1612 O O . SER C 1 4 ? 34.839 33.953 118.399 1.00 85.37 33 SER C O 1
ATOM 1615 N N . LEU C 1 5 ? 36.116 32.431 117.342 1.00 80.64 34 LEU C N 1
ATOM 1616 C CA . LEU C 1 5 ? 37.233 33.346 117.134 1.00 84.30 34 LEU C CA 1
ATOM 1617 C C . LEU C 1 5 ? 36.860 34.494 116.202 1.00 88.85 34 LEU C C 1
ATOM 1618 O O . LEU C 1 5 ? 37.266 35.635 116.419 1.00 94.07 34 LEU C O 1
ATOM 1623 N N . MET C 1 6 ? 36.085 34.189 115.165 1.00 95.77 35 MET C N 1
ATOM 1624 C CA . MET C 1 6 ? 35.675 35.199 114.196 1.00 100.51 35 MET C CA 1
ATOM 1625 C C . MET C 1 6 ? 34.900 36.327 114.868 1.00 76.12 35 MET C C 1
ATOM 162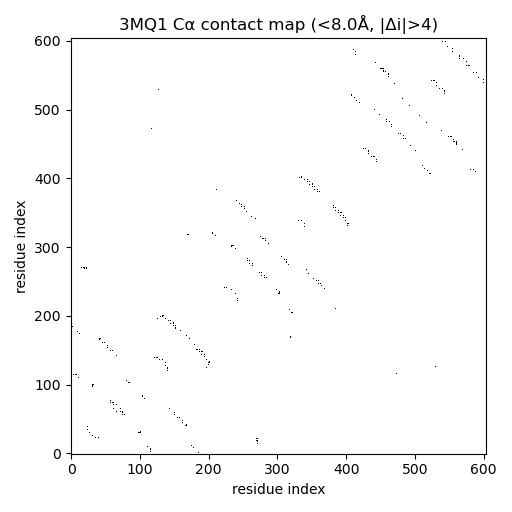6 O O . MET C 1 6 ? 35.033 37.493 114.494 1.00 72.71 35 MET C O 1
ATOM 1631 N N . GLU C 1 7 ? 34.091 35.974 115.862 1.00 75.65 36 GLU C N 1
ATOM 1632 C CA . GLU C 1 7 ? 33.308 36.957 116.601 1.00 98.27 36 GLU C CA 1
ATOM 1633 C C . GLU C 1 7 ? 34.215 37.926 117.349 1.00 102.00 36 GLU C C 1
ATOM 1634 O O . GLU C 1 7 ? 33.955 39.128 117.394 1.00 104.16 36 GLU C O 1
ATOM 1636 N N . ARG C 1 8 ? 35.282 37.392 117.935 1.00 92.46 37 ARG C N 1
ATOM 1637 C CA . ARG C 1 8 ? 36.237 38.205 118.678 1.00 94.67 37 ARG C CA 1
ATOM 1638 C C . ARG C 1 8 ? 37.106 39.030 117.735 1.00 95.11 37 ARG C C 1
ATOM 1639 O O . ARG C 1 8 ? 37.300 40.227 117.944 1.00 92.40 37 ARG C O 1
ATOM 1643 N N . ILE C 1 9 ? 37.628 38.382 116.698 1.00 95.26 38 ILE C N 1
ATOM 1644 C CA . ILE C 1 9 ? 38.449 39.065 115.706 1.00 93.61 38 ILE C CA 1
ATOM 1645 C C . ILE C 1 9 ? 37.682 40.219 115.071 1.00 90.54 38 ILE C C 1
ATOM 1646 O O . ILE C 1 9 ? 38.239 41.288 114.827 1.00 82.51 38 ILE C O 1
ATOM 1651 N N . HIS C 1 10 ? 36.398 39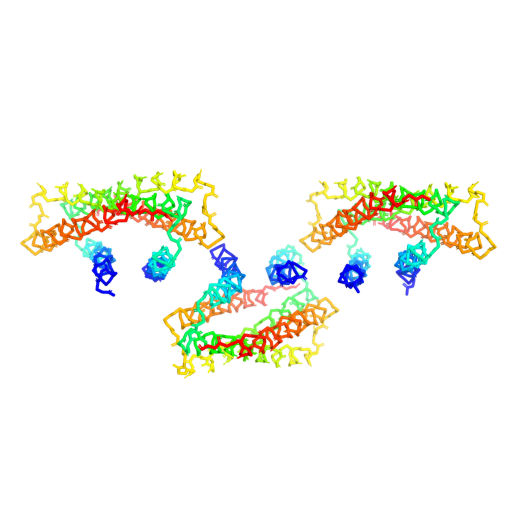.994 114.811 1.00 89.73 39 HIS C N 1
ATOM 1652 C CA . HIS C 1 10 ? 35.553 41.005 114.187 1.00 92.06 39 HIS C CA 1
ATOM 1653 C C . HIS C 1 10 ? 35.456 42.271 115.033 1.00 92.57 39 HIS C C 1
ATOM 1654 O O . HIS C 1 10 ? 35.813 43.358 114.576 1.00 97.41 39 HIS C O 1
ATOM 1661 N N . GLU C 1 11 ? 34.972 42.129 116.263 1.00 92.44 40 GLU C N 1
ATOM 1662 C CA . GLU C 1 11 ? 34.840 43.270 117.162 1.00 93.60 40 GLU C CA 1
ATOM 1663 C C . GLU C 1 11 ? 36.197 43.916 117.414 1.00 85.38 40 GLU C C 1
ATOM 1664 O O . GLU C 1 11 ? 36.286 45.115 117.678 1.00 90.72 40 GLU C O 1
ATOM 1670 N N . GLN C 1 12 ? 37.253 43.112 117.330 1.00 66.85 41 GLN C N 1
ATOM 1671 C CA . GLN C 1 12 ? 38.610 43.608 117.510 1.00 66.62 41 GLN C CA 1
ATOM 1672 C C . GLN C 1 12 ? 38.961 44.574 116.387 1.00 64.79 41 GLN C C 1
ATOM 1673 O O . GLN C 1 12 ? 39.646 45.573 116.602 1.00 83.14 41 GLN C O 1
ATOM 1679 N N . ILE C 1 13 ? 38.484 44.265 115.185 1.00 55.85 42 ILE C N 1
ATOM 1680 C CA . ILE C 1 13 ? 38.701 45.123 114.028 1.00 68.70 42 ILE C CA 1
ATOM 1681 C C . ILE C 1 13 ? 37.769 46.328 114.081 1.00 78.66 42 ILE C C 1
ATOM 1682 O O . ILE C 1 13 ? 38.128 47.423 113.648 1.00 82.47 42 ILE C O 1
ATOM 1687 N N . LYS C 1 14 ? 36.571 46.118 114.616 1.00 86.85 43 LYS C N 1
ATOM 1688 C CA . LYS C 1 14 ? 35.593 47.190 114.751 1.00 89.79 43 LYS C CA 1
ATOM 1689 C C . LYS C 1 14 ? 36.154 48.327 115.597 1.00 90.28 43 LYS C C 1
ATOM 1690 O O . LYS C 1 14 ? 35.875 49.499 115.343 1.00 95.51 43 LYS C O 1
ATOM 1692 N N . LYS C 1 15 ? 36.947 47.971 116.603 1.00 75.06 44 LYS C N 1
ATOM 1693 C CA . LYS C 1 15 ? 37.584 48.962 117.461 1.00 74.70 44 LYS C CA 1
ATOM 1694 C C . LYS C 1 15 ? 38.496 49.870 116.644 1.00 83.35 44 LYS C C 1
ATOM 1695 O O . LYS C 1 15 ? 38.574 51.073 116.891 1.00 93.81 44 LYS C O 1
ATOM 1701 N N . GLY C 1 16 ? 39.184 49.284 115.669 1.00 73.20 45 GLY C N 1
ATOM 1702 C CA . GLY C 1 16 ? 40.070 50.037 114.802 1.00 72.44 45 GLY C CA 1
ATOM 1703 C C . GLY C 1 16 ? 39.321 51.070 113.982 1.00 82.43 45 GLY C C 1
ATOM 1704 O O . GLY C 1 16 ? 39.826 52.166 113.737 1.00 86.94 45 GLY C O 1
ATOM 1705 N N . GLU C 1 17 ? 38.112 50.718 113.559 1.00 71.37 46 GLU C N 1
ATOM 1706 C CA . GLU C 1 17 ? 37.281 51.625 112.777 1.00 78.66 46 GLU C CA 1
ATOM 1707 C C . GLU C 1 17 ? 36.856 52.824 113.618 1.00 80.18 46 GLU C C 1
ATOM 1708 O O . GLU C 1 17 ? 36.882 53.963 113.150 1.00 82.78 46 GLU C O 1
ATOM 1714 N N . LEU C 1 18 ? 36.467 52.560 114.861 1.00 72.88 47 LEU C N 1
ATOM 1715 C CA . LEU C 1 18 ? 36.068 53.616 115.783 1.00 64.44 47 LEU C CA 1
ATOM 1716 C C . LEU C 1 18 ? 37.236 54.542 116.095 1.00 63.57 47 LEU C C 1
ATOM 1717 O O . LEU C 1 18 ? 37.079 55.762 116.138 1.00 67.55 47 LEU C O 1
ATOM 1722 N N . ALA C 1 19 ? 38.407 53.953 116.314 1.00 53.87 48 ALA C N 1
ATOM 1723 C CA . ALA C 1 19 ? 39.607 54.719 116.629 1.00 55.01 48 ALA C CA 1
ATOM 1724 C C . ALA C 1 19 ? 39.868 55.793 115.579 1.00 57.86 48 ALA C C 1
ATOM 1725 O O . ALA C 1 19 ? 40.401 56.859 115.886 1.00 60.80 48 ALA C O 1
ATOM 1727 N N . LEU C 1 20 ? 39.487 55.504 114.339 1.00 62.14 49 LEU C N 1
ATOM 1728 C CA . LEU C 1 20 ? 39.659 56.452 113.245 1.00 70.66 49 LEU C CA 1
ATOM 1729 C C . LEU C 1 20 ? 38.682 57.616 113.368 1.00 77.10 49 LEU C C 1
ATOM 1730 O O . LEU C 1 20 ? 39.080 58.779 113.305 1.00 76.68 49 LEU C O 1
ATOM 1735 N N . PHE C 1 21 ? 37.403 57.298 113.542 1.00 75.90 50 PHE C N 1
ATOM 1736 C CA . PHE C 1 21 ? 36.387 58.324 113.748 1.00 81.18 50 PHE C CA 1
ATOM 1737 C C . PHE C 1 21 ? 36.749 59.196 114.943 1.00 82.15 50 PHE C C 1
ATOM 1738 O O . PHE C 1 21 ? 36.501 60.402 114.944 1.00 84.56 50 PHE C O 1
ATOM 1746 N N . TYR C 1 22 ? 37.336 58.576 115.961 1.00 85.94 51 TYR C N 1
ATOM 1747 C CA . TYR C 1 22 ? 37.760 59.294 117.156 1.00 91.36 51 TYR C CA 1
ATOM 1748 C C . TYR C 1 22 ? 38.855 60.295 116.807 1.00 102.45 51 TYR C C 1
ATOM 1749 O O . TYR C 1 22 ? 38.828 61.441 117.254 1.00 108.77 51 TYR C O 1
ATOM 1758 N N . LEU C 1 23 ? 39.816 59.851 116.004 1.00 95.76 52 LEU C N 1
ATOM 1759 C CA . LEU C 1 23 ? 40.877 60.724 115.522 1.00 90.97 52 LEU C CA 1
ATOM 1760 C C . LEU C 1 23 ? 40.286 61.885 114.733 1.00 86.77 52 LEU C C 1
ATOM 1761 O O . LEU C 1 23 ? 40.727 63.027 114.863 1.00 69.31 52 LEU C O 1
ATOM 1766 N N . GLN C 1 24 ? 39.283 61.582 113.914 1.00 89.07 53 GLN C N 1
ATOM 1767 C CA . GLN C 1 24 ? 38.612 62.597 113.111 1.00 94.11 53 GLN C CA 1
ATOM 1768 C C . GLN C 1 24 ? 38.037 63.693 113.998 1.00 101.39 53 GLN C C 1
ATOM 1769 O O . GLN C 1 24 ? 37.992 64.860 113.610 1.00 107.36 53 GLN C O 1
ATOM 1775 N N . GLU C 1 25 ? 37.599 63.309 115.192 1.00 102.72 54 GLU C N 1
ATOM 1776 C CA . GLU C 1 25 ? 37.060 64.264 116.152 1.00 109.99 54 GLU C CA 1
ATOM 1777 C C . GLU C 1 25 ? 38.171 65.128 116.738 1.00 99.91 54 GLU C C 1
ATOM 1778 O O . GLU C 1 25 ? 38.005 66.336 116.905 1.00 99.26 54 GLU C O 1
ATOM 1784 N N . GLN C 1 26 ? 39.302 64.502 117.050 1.00 107.53 55 GLN C N 1
ATOM 1785 C CA . GLN C 1 26 ? 40.460 65.230 117.551 1.00 111.72 55 GLN C CA 1
ATOM 1786 C C . GLN C 1 26 ? 40.855 66.329 116.573 1.00 115.16 55 GLN C C 1
ATOM 1787 O O . GLN C 1 26 ? 41.144 67.456 116.972 1.00 120.87 55 GLN C O 1
ATOM 1793 N N . ILE C 1 27 ? 40.861 65.988 115.289 1.00 114.99 56 ILE C N 1
ATOM 1794 C CA . ILE C 1 27 ? 41.198 66.941 114.239 1.00 116.82 56 ILE C CA 1
ATOM 1795 C C . ILE C 1 27 ? 40.080 67.960 114.045 1.00 124.60 56 ILE C C 1
ATOM 1796 O O . ILE C 1 27 ? 40.334 69.154 113.893 1.00 134.73 56 ILE C O 1
ATOM 1801 N N . ASN C 1 28 ? 38.841 67.477 114.055 1.00 115.86 57 ASN C N 1
ATOM 1802 C CA . ASN C 1 28 ? 37.677 68.337 113.873 1.00 115.27 57 ASN C CA 1
ATOM 1803 C C . ASN C 1 28 ? 37.603 69.443 114.920 1.00 119.99 57 ASN C C 1
ATOM 1804 O O . ASN C 1 28 ? 37.260 70.584 114.608 1.00 119.39 57 ASN C O 1
ATOM 1806 N N . HIS C 1 29 ? 37.925 69.098 116.163 1.00 117.78 58 HIS C N 1
ATOM 1807 C CA . HIS C 1 29 ? 37.904 70.064 117.255 1.00 121.12 58 HIS C CA 1
ATOM 1808 C C . HIS C 1 29 ? 39.214 70.840 117.339 1.00 124.24 58 HIS C C 1
ATOM 1809 O O . HIS C 1 29 ? 39.257 71.943 117.884 1.00 144.84 58 HIS C O 1
ATOM 1816 N N . PHE C 1 30 ? 40.280 70.260 116.796 1.00 112.06 59 PHE C N 1
ATOM 1817 C CA . PHE C 1 30 ? 41.586 70.909 116.804 1.00 121.44 59 PHE C CA 1
ATOM 1818 C C . PHE C 1 30 ? 41.564 72.181 115.964 1.00 135.06 59 PHE C C 1
ATOM 1819 O O . PHE C 1 30 ? 42.263 73.148 116.266 1.00 137.06 59 PHE C O 1
ATOM 1827 N N . GLU C 1 31 ? 40.757 72.173 114.907 1.00 139.14 60 GLU C N 1
ATOM 1828 C CA . GLU C 1 31 ? 40.633 73.333 114.033 1.00 145.53 60 GLU C CA 1
ATOM 1829 C C . GLU C 1 31 ? 39.862 74.457 114.718 1.00 149.34 60 GLU C C 1
ATOM 1830 O O . GLU C 1 31 ? 39.911 75.609 114.286 1.00 151.87 60 GLU C O 1
ATOM 1836 N N . GLU C 1 32 ? 39.148 74.114 115.785 1.00 148.38 61 GLU C N 1
ATOM 1837 C CA . GLU C 1 32 ? 38.404 75.102 116.557 1.00 144.33 61 GLU C CA 1
ATOM 1838 C C . GLU C 1 32 ? 39.338 75.852 117.500 1.00 147.04 61 GLU C C 1
ATOM 1839 O O . GLU C 1 32 ? 39.327 77.082 117.555 1.00 140.78 61 GLU C O 1
ATOM 1841 N N . LYS C 1 33 ? 40.146 75.101 118.241 1.00 149.42 62 LYS C N 1
ATOM 1842 C CA . LYS C 1 33 ? 41.124 75.685 119.150 1.00 149.31 62 LYS C CA 1
ATOM 1843 C C . LYS C 1 33 ? 42.478 75.006 118.979 1.00 142.52 62 LYS C C 1
ATOM 1844 O O . LYS C 1 33 ? 42.805 74.073 119.712 1.00 135.31 62 LYS C O 1
ATOM 1846 N N . PRO C 1 34 ? 43.267 75.474 117.999 1.00 149.52 63 PRO C N 1
ATOM 1847 C CA . PRO C 1 34 ? 44.581 74.908 117.671 1.00 150.40 63 PRO C CA 1
ATOM 1848 C C . PRO C 1 34 ? 45.553 74.957 118.846 1.00 143.47 63 PRO C C 1
ATOM 1849 O O . PRO C 1 34 ? 46.382 75.863 118.919 1.00 147.25 63 PRO C O 1
ATOM 1853 N N . THR C 1 35 ? 45.450 73.988 119.749 1.00 129.17 64 THR C N 1
ATOM 1854 C CA . THR C 1 35 ? 46.352 73.910 120.892 1.00 117.46 64 THR C CA 1
ATOM 1855 C C . THR C 1 35 ? 47.545 73.018 120.570 1.00 129.46 64 THR C C 1
ATOM 1856 O O . THR C 1 35 ? 47.383 71.836 120.265 1.00 125.24 64 THR C O 1
ATOM 1858 N N . LYS C 1 36 ? 48.742 73.590 120.639 1.00 137.13 65 LYS C N 1
ATOM 1859 C CA . LYS C 1 36 ? 49.965 72.852 120.342 1.00 126.96 65 LYS C CA 1
ATOM 1860 C C . LYS C 1 36 ? 50.110 71.625 121.236 1.00 139.52 65 LYS C C 1
ATOM 1861 O O . LYS C 1 36 ? 50.811 70.674 120.891 1.00 138.87 65 LYS C O 1
ATOM 1863 N N . GLU C 1 37 ? 49.445 71.653 122.386 1.00 146.81 66 GLU C N 1
ATOM 1864 C CA . GLU C 1 37 ? 49.474 70.528 123.313 1.00 151.88 66 GLU C CA 1
ATOM 1865 C C . GLU C 1 37 ? 48.785 69.312 122.707 1.00 146.60 66 GLU C C 1
ATOM 1866 O O . GLU C 1 37 ? 49.179 68.172 122.956 1.00 142.85 66 GLU C O 1
ATOM 1868 N N . MET C 1 38 ? 47.752 69.563 121.908 1.00 131.40 67 MET C N 1
ATOM 1869 C CA . MET C 1 38 ? 47.019 68.495 121.240 1.00 96.41 67 MET C CA 1
ATOM 1870 C C . MET C 1 38 ? 47.697 68.107 119.931 1.00 106.23 67 MET C C 1
ATOM 1871 O O . MET C 1 38 ? 47.619 66.958 119.497 1.00 98.81 67 MET C O 1
ATOM 1876 N N . LYS C 1 39 ? 48.361 69.074 119.306 1.00 116.21 68 LYS C N 1
ATOM 1877 C CA . LYS C 1 39 ? 49.069 68.834 118.055 1.00 118.97 68 LYS C CA 1
ATOM 1878 C C . LYS C 1 39 ? 50.094 67.717 118.211 1.00 122.50 68 LYS C C 1
ATOM 1879 O O . LYS C 1 39 ? 50.106 66.760 117.436 1.00 126.35 68 LYS C O 1
ATOM 1882 N N . ASP C 1 40 ? 50.951 67.844 119.219 1.00 123.88 69 ASP C N 1
ATOM 1883 C CA . ASP C 1 40 ? 51.978 66.843 119.482 1.00 122.04 69 ASP C CA 1
ATOM 1884 C C . ASP C 1 40 ? 51.355 65.492 119.815 1.00 127.87 69 ASP C C 1
ATOM 1885 O O . ASP C 1 40 ? 51.969 64.446 119.608 1.00 132.83 69 ASP C O 1
ATOM 1887 N N . LYS C 1 41 ? 50.130 65.523 120.330 1.00 129.51 70 LYS C N 1
ATOM 1888 C CA . LYS C 1 41 ? 49.420 64.304 120.696 1.00 119.43 70 LYS C CA 1
ATOM 1889 C C . LYS C 1 41 ? 48.857 63.596 119.467 1.00 113.94 70 LYS C C 1
ATOM 1890 O O . LYS C 1 41 ? 49.127 62.416 119.242 1.00 106.14 70 LYS C O 1
ATOM 1896 N N . ILE C 1 42 ? 48.075 64.325 118.677 1.00 111.61 71 ILE C N 1
ATOM 1897 C CA . ILE C 1 42 ? 47.460 63.770 117.476 1.00 108.55 71 ILE C CA 1
ATOM 1898 C C . ILE C 1 42 ? 48.502 63.179 116.531 1.00 112.18 71 ILE C C 1
ATOM 1899 O O . ILE C 1 42 ? 48.360 62.048 116.066 1.00 107.06 71 ILE C O 1
ATOM 1904 N N . VAL C 1 43 ? 49.546 63.952 116.251 1.00 108.17 72 VAL C N 1
ATOM 1905 C CA . VAL C 1 43 ? 50.613 63.511 115.360 1.00 112.60 72 VAL C CA 1
ATOM 1906 C C . VAL C 1 43 ? 51.202 62.178 115.811 1.00 119.35 72 VAL C C 1
ATOM 1907 O O . VAL C 1 43 ? 51.392 61.268 115.004 1.00 128.02 72 VAL C O 1
ATOM 1911 N N . ALA C 1 44 ? 51.487 62.071 117.105 1.00 114.35 73 ALA C N 1
ATOM 1912 C CA . ALA C 1 44 ? 52.042 60.848 117.670 1.00 111.27 73 ALA C CA 1
ATOM 1913 C C . ALA C 1 44 ? 51.153 59.648 117.362 1.00 108.75 73 ALA C C 1
ATOM 1914 O O . ALA C 1 44 ? 51.643 58.573 117.017 1.00 118.64 73 ALA C O 1
ATOM 1916 N N . GLU C 1 45 ? 49.844 59.841 117.487 1.00 98.49 74 GLU C N 1
ATOM 1917 C CA . GLU C 1 45 ? 48.882 58.779 117.217 1.00 96.77 74 GLU C CA 1
ATOM 1918 C C . GLU C 1 45 ? 48.928 58.359 115.753 1.00 93.92 74 GLU C C 1
ATOM 1919 O O . GLU C 1 45 ? 48.911 57.169 115.438 1.00 93.35 74 GLU C O 1
ATOM 1925 N N . MET C 1 46 ? 48.987 59.343 114.861 1.00 79.01 75 MET C N 1
ATOM 1926 C CA . MET C 1 46 ? 49.018 59.077 113.428 1.00 75.17 75 MET C CA 1
ATOM 1927 C C . MET C 1 46 ? 50.276 58.309 113.037 1.00 86.54 75 MET C C 1
ATOM 1928 O O . MET C 1 46 ? 50.221 57.381 112.232 1.00 89.86 75 MET C O 1
ATOM 1933 N N . ASP C 1 47 ? 51.409 58.702 113.612 1.00 81.03 76 ASP C N 1
ATOM 1934 C CA . ASP C 1 47 ? 52.671 58.018 113.358 1.00 94.08 76 ASP C CA 1
ATOM 1935 C C . ASP C 1 47 ? 52.613 56.582 113.862 1.00 95.16 76 ASP C C 1
ATOM 1936 O O . ASP C 1 47 ? 53.227 55.686 113.284 1.00 112.27 76 ASP C O 1
ATOM 1941 N N . THR C 1 48 ? 51.875 56.372 114.946 1.00 85.45 77 THR C N 1
ATOM 1942 C CA . THR C 1 48 ? 51.728 55.041 115.519 1.00 94.05 77 THR C CA 1
ATOM 1943 C C . THR C 1 48 ? 50.925 54.142 114.586 1.00 89.99 77 THR C C 1
ATOM 1944 O O . THR C 1 48 ? 51.329 53.017 114.294 1.00 82.17 77 THR C O 1
ATOM 1948 N N . ILE C 1 49 ? 49.787 54.648 114.120 1.00 85.32 78 ILE C N 1
ATOM 1949 C CA . ILE C 1 49 ? 48.937 53.903 113.199 1.00 64.78 78 ILE C CA 1
ATOM 1950 C C . ILE C 1 49 ? 49.681 53.587 111.907 1.00 81.70 78 ILE C C 1
ATOM 1951 O O . ILE C 1 49 ? 49.608 52.470 111.395 1.00 67.65 78 ILE C O 1
ATOM 1956 N N . ILE C 1 50 ? 50.396 54.578 111.385 1.00 90.64 79 ILE C N 1
ATOM 1957 C CA . ILE C 1 50 ? 51.173 54.406 110.164 1.00 79.59 79 ILE C CA 1
ATOM 1958 C C . ILE C 1 50 ? 52.282 53.377 110.358 1.00 89.23 79 ILE C C 1
ATOM 1959 O O . ILE C 1 50 ? 52.529 52.544 109.486 1.00 95.51 79 ILE C O 1
ATOM 1964 N N . ALA C 1 51 ? 52.946 53.440 111.508 1.00 87.40 80 ALA C N 1
ATOM 1965 C CA . ALA C 1 51 ? 53.988 52.477 111.840 1.00 96.41 80 ALA C CA 1
ATOM 1966 C C . ALA C 1 51 ? 53.396 51.077 111.949 1.00 91.06 80 ALA C C 1
ATOM 1967 O O . ALA C 1 51 ? 54.084 50.081 111.731 1.00 79.28 80 ALA C O 1
ATOM 1969 N N . MET C 1 52 ? 52.113 51.013 112.290 1.00 83.50 81 MET C N 1
ATOM 1970 C CA . MET C 1 52 ? 51.404 49.743 112.379 1.00 86.74 81 MET C CA 1
ATOM 1971 C C . MET C 1 52 ? 51.073 49.219 110.987 1.00 82.71 81 MET C C 1
ATOM 1972 O O . MET C 1 52 ? 51.286 48.044 110.689 1.00 79.21 81 MET C O 1
ATOM 1974 N N . ILE C 1 53 ? 50.549 50.098 110.139 1.00 78.30 82 ILE C N 1
ATOM 1975 C CA . ILE C 1 53 ? 50.221 49.735 108.765 1.00 64.25 82 ILE C CA 1
ATOM 1976 C C . ILE C 1 53 ? 51.454 49.234 108.023 1.00 69.11 82 ILE C C 1
ATOM 1977 O O . ILE C 1 53 ? 51.412 48.198 107.359 1.00 85.09 82 ILE C O 1
ATOM 1982 N N . ASP C 1 54 ? 52.552 49.975 108.140 1.00 75.59 83 ASP C N 1
ATOM 1983 C CA . ASP C 1 54 ? 53.808 49.590 107.507 1.00 82.86 83 ASP C CA 1
ATOM 1984 C C . ASP C 1 54 ? 54.243 48.201 107.958 1.00 82.65 83 ASP C C 1
ATOM 1985 O O . ASP C 1 54 ? 54.818 47.437 107.182 1.00 95.93 83 ASP C O 1
ATOM 1990 N N . GLY C 1 55 ? 53.964 47.880 109.217 1.00 72.63 84 GLY C N 1
ATOM 1991 C CA . GLY C 1 55 ? 54.288 46.575 109.759 1.00 77.41 84 GLY C CA 1
ATOM 1992 C C . GLY C 1 55 ? 53.398 45.491 109.184 1.00 79.88 84 GLY C C 1
ATOM 1993 O O . GLY C 1 55 ? 53.858 44.389 108.886 1.00 76.06 84 GLY C O 1
ATOM 1994 N N . VAL C 1 56 ? 52.117 45.808 109.024 1.00 77.55 85 VAL C N 1
ATOM 1995 C CA . VAL C 1 56 ? 51.157 44.859 108.473 1.00 59.69 85 VAL C CA 1
ATOM 1996 C C . VAL C 1 56 ? 51.497 44.505 107.028 1.00 67.01 85 VAL C C 1
ATOM 1997 O O . VAL C 1 56 ? 51.398 43.346 106.626 1.00 60.51 85 VAL C O 1
ATOM 2001 N N . ARG C 1 57 ? 51.902 45.508 106.256 1.00 69.56 86 ARG C N 1
ATOM 2002 C CA . ARG C 1 57 ? 52.267 45.302 104.858 1.00 82.70 86 ARG C CA 1
ATOM 2003 C C . ARG C 1 57 ? 53.339 44.228 104.717 1.00 88.88 86 ARG C C 1
ATOM 2004 O O . ARG C 1 57 ? 53.228 43.332 103.880 1.00 83.82 86 ARG C O 1
ATOM 2012 N N . GLY C 1 58 ? 54.378 44.326 105.541 1.00 93.28 87 GLY C N 1
ATOM 2013 C CA . GLY C 1 58 ? 55.469 43.370 105.512 1.00 95.32 87 GLY C CA 1
ATOM 2014 C C . GLY C 1 58 ? 54.999 41.949 105.749 1.00 87.20 87 GLY C C 1
ATOM 2015 O O . GLY C 1 58 ? 55.569 41.000 105.214 1.00 95.02 87 GLY C O 1
ATOM 2016 N N . VAL C 1 59 ? 53.952 41.803 106.555 1.00 74.71 88 VAL C N 1
ATOM 2017 C CA . VAL C 1 59 ? 53.402 40.488 106.859 1.00 70.38 88 VAL C CA 1
ATOM 2018 C C . VAL C 1 59 ? 52.542 39.983 105.704 1.00 73.94 88 VAL C C 1
ATOM 2019 O O . VAL C 1 59 ? 52.552 38.795 105.382 1.00 58.33 88 VAL C O 1
ATOM 2023 N N . LEU C 1 60 ? 51.800 40.895 105.082 1.00 66.80 89 LEU C N 1
ATOM 2024 C CA . LEU C 1 60 ? 50.951 40.550 103.947 1.00 55.60 89 LEU C CA 1
ATOM 2025 C C . LEU C 1 60 ? 51.788 40.150 102.737 1.00 56.56 89 LEU C C 1
ATOM 2026 O O . LEU C 1 60 ? 51.366 39.329 101.923 1.00 56.44 89 LEU C O 1
ATOM 2031 N N . ASP C 1 61 ? 52.976 40.735 102.626 1.00 50.37 90 ASP C N 1
ATOM 2032 C CA . ASP C 1 61 ? 53.872 40.449 101.511 1.00 57.50 90 ASP C CA 1
ATOM 2033 C C . ASP C 1 61 ? 54.439 39.036 101.590 1.00 63.73 90 ASP C C 1
ATOM 2034 O O . ASP C 1 61 ? 54.593 38.362 100.572 1.00 78.06 90 ASP C O 1
ATOM 2039 N N A ARG C 1 62 ? 54.757 38.590 102.801 0.40 55.86 91 ARG C N 1
ATOM 2040 N N B ARG C 1 62 ? 54.748 38.598 102.806 0.60 54.58 91 ARG C N 1
ATOM 2041 C CA A ARG C 1 62 ? 55.314 37.255 102.990 0.40 57.56 91 ARG C CA 1
ATOM 2042 C CA B ARG C 1 62 ? 55.305 37.269 103.032 0.60 57.31 91 ARG C CA 1
ATOM 2043 C C A ARG C 1 62 ? 54.273 36.172 102.725 0.40 61.56 91 ARG C C 1
ATOM 2044 C C B ARG C 1 62 ? 54.277 36.186 102.725 0.60 62.08 91 ARG C C 1
ATOM 2045 O O A ARG C 1 62 ? 54.603 35.086 102.247 0.40 60.70 91 ARG C O 1
ATOM 2046 O O B ARG C 1 62 ? 54.618 35.117 102.220 0.60 60.48 91 ARG C O 1
ATOM 2061 N N . LEU C 1 63 ? 53.017 36.472 103.034 1.00 65.99 92 LEU C N 1
ATOM 2062 C CA . LEU C 1 63 ? 51.932 35.526 102.803 1.00 51.44 92 LEU C CA 1
ATOM 2063 C C . LEU C 1 63 ? 51.606 35.423 101.317 1.00 58.22 92 LEU C C 1
ATOM 2064 O O . LEU C 1 63 ? 51.275 34.348 100.817 1.00 47.51 92 LEU C O 1
ATOM 2069 N N . MET C 1 64 ? 51.701 36.549 100.616 1.00 53.45 93 MET C N 1
ATOM 2070 C CA . MET C 1 64 ? 51.443 36.584 99.182 1.00 70.06 93 MET C CA 1
ATOM 2071 C C . MET C 1 64 ? 52.567 35.910 98.403 1.00 79.83 93 MET C C 1
ATOM 2072 O O . MET C 1 64 ? 52.469 35.721 97.191 1.00 81.96 93 MET C O 1
ATOM 2077 N N . GLN C 1 65 ? 53.635 35.551 99.108 1.00 68.05 94 GLN C N 1
ATOM 2078 C CA . GLN C 1 65 ? 54.779 34.897 98.486 1.00 51.45 94 GLN C CA 1
ATOM 2079 C C . GLN C 1 65 ? 54.502 33.419 98.234 1.00 50.49 94 GLN C C 1
ATOM 2080 O O . GLN C 1 65 ? 55.154 32.789 97.402 1.00 56.39 94 GLN C O 1
ATOM 2082 N N . ARG C 1 66 ? 53.532 32.871 98.959 1.00 43.95 95 ARG C N 1
ATOM 2083 C CA . ARG C 1 66 ? 53.157 31.471 98.799 1.00 39.40 95 ARG C CA 1
ATOM 2084 C C . ARG C 1 66 ? 52.572 31.215 97.415 1.00 49.16 95 ARG C C 1
ATOM 2085 O O . ARG C 1 66 ? 51.985 32.108 96.804 1.00 56.16 95 ARG C O 1
ATOM 2093 N N . LYS C 1 67 ? 52.734 29.990 96.926 1.00 40.00 96 LYS C N 1
ATOM 2094 C CA . LYS C 1 67 ? 52.257 29.630 95.596 1.00 39.97 96 LYS C CA 1
ATOM 2095 C C . LYS C 1 67 ? 51.165 28.568 95.658 1.00 50.23 96 LYS C C 1
ATOM 2096 O O . LYS C 1 67 ? 50.998 27.785 94.724 1.00 66.46 96 LYS C O 1
ATOM 2102 N N . ASP C 1 68 ? 50.424 28.544 96.760 1.00 39.02 97 ASP C N 1
ATOM 2103 C CA . ASP C 1 68 ? 49.341 27.582 96.925 1.00 46.29 97 ASP C CA 1
ATOM 2104 C C . ASP C 1 68 ? 48.058 28.257 97.403 1.00 55.00 97 ASP C C 1
ATOM 2105 O O . ASP C 1 68 ? 47.209 27.625 98.030 1.00 62.58 97 ASP C O 1
ATOM 2110 N N . LEU C 1 69 ? 47.928 29.544 97.101 1.00 43.28 98 LEU C N 1
ATOM 2111 C CA . LEU C 1 69 ? 46.732 30.299 97.453 1.00 42.55 98 LEU C CA 1
ATOM 2112 C C . LEU C 1 69 ? 45.773 30.353 96.269 1.00 54.83 98 LEU C C 1
ATOM 2113 O O . LEU C 1 69 ? 46.185 30.627 95.142 1.00 55.01 98 LEU C O 1
ATOM 2118 N N . ASP C 1 70 ? 44.496 30.087 96.524 1.00 17.80 99 ASP C N 1
ATOM 2119 C CA . ASP C 1 70 ? 43.491 30.138 95.467 1.00 37.20 99 ASP C CA 1
ATOM 2120 C C . ASP C 1 70 ? 43.209 31.583 95.062 1.00 49.83 99 ASP C C 1
ATOM 2121 O O . ASP C 1 70 ? 43.589 32.517 95.766 1.00 31.93 99 ASP C O 1
ATOM 2126 N N . ILE C 1 71 ? 42.544 31.758 93.925 1.00 41.40 100 ILE C N 1
ATOM 2127 C CA . ILE C 1 71 ? 42.314 33.088 93.364 1.00 47.24 100 ILE C CA 1
ATOM 2128 C C . ILE C 1 71 ? 41.591 34.028 94.330 1.00 43.46 100 ILE C C 1
ATOM 2129 O O . ILE C 1 71 ? 41.839 35.234 94.333 1.00 39.94 100 ILE C O 1
ATOM 2134 N N . PHE C 1 72 ? 40.706 33.473 95.151 1.00 31.91 101 PHE C N 1
ATOM 2135 C CA . PHE C 1 72 ? 39.968 34.273 96.124 1.00 31.15 101 PHE C CA 1
ATOM 2136 C C . PHE C 1 72 ? 40.866 34.711 97.276 1.00 36.19 101 PHE C C 1
ATOM 2137 O O . PHE C 1 72 ? 40.750 35.829 97.777 1.00 36.64 101 PHE C O 1
ATOM 2145 N N . GLU C 1 73 ? 41.760 33.821 97.692 1.00 38.10 102 GLU C N 1
ATOM 2146 C CA . GLU C 1 73 ? 42.703 34.123 98.760 1.00 35.15 102 GLU C CA 1
ATOM 2147 C C . GLU C 1 73 ? 43.697 35.185 98.309 1.00 35.65 102 GLU C C 1
ATOM 2148 O O . GLU C 1 73 ? 44.085 36.057 99.087 1.00 38.63 102 GLU C O 1
ATOM 2154 N N . GLN C 1 74 ? 44.104 35.105 97.046 1.00 39.36 103 GLN C N 1
ATOM 2155 C CA . GLN C 1 74 ? 45.001 36.095 96.467 1.00 24.85 103 GLN C CA 1
ATOM 2156 C C . GLN C 1 74 ? 44.314 37.452 96.433 1.00 30.37 103 GLN C C 1
ATOM 2157 O O . GLN C 1 74 ? 44.910 38.474 96.771 1.00 43.16 103 GLN C O 1
ATOM 2163 N N . TYR C 1 75 ? 43.051 37.449 96.019 1.00 35.83 104 TYR C N 1
ATOM 2164 C CA . TYR C 1 75 ? 42.262 38.670 95.927 1.00 31.27 104 TYR C CA 1
ATOM 2165 C C . TYR C 1 75 ? 42.176 39.393 97.267 1.00 42.85 104 TYR C C 1
ATOM 2166 O O . TYR C 1 75 ? 42.503 40.576 97.365 1.00 32.14 104 TYR C O 1
ATOM 2175 N N . ASN C 1 76 ? 41.737 38.676 98.298 1.00 47.72 105 ASN C N 1
ATOM 2176 C CA . ASN C 1 76 ? 41.598 39.254 99.631 1.00 40.36 105 ASN C CA 1
ATOM 2177 C C . ASN C 1 76 ? 42.894 39.867 100.153 1.00 40.55 105 ASN C C 1
ATOM 2178 O O . ASN C 1 76 ? 42.874 40.887 100.840 1.00 56.99 105 ASN C O 1
ATOM 2183 N N . LEU C 1 77 ? 44.019 39.240 99.826 1.00 47.52 106 LEU C N 1
ATOM 2184 C CA . LEU C 1 77 ? 45.320 39.748 100.245 1.00 48.84 106 LEU C CA 1
ATOM 2185 C C . LEU C 1 77 ? 45.662 41.047 99.523 1.00 39.55 106 LEU C C 1
ATOM 2186 O O . LEU C 1 77 ? 46.216 41.971 100.120 1.00 46.51 106 LEU C O 1
ATOM 2191 N N . GLU C 1 78 ? 45.329 41.114 98.238 1.00 40.67 107 GLU C N 1
ATOM 2192 C CA . GLU C 1 78 ? 45.554 42.324 97.458 1.00 52.24 107 GLU C CA 1
ATOM 2193 C C . GLU C 1 78 ? 44.697 43.468 97.983 1.00 54.42 107 GLU C C 1
ATOM 2194 O O . GLU C 1 78 ? 45.171 44.595 98.128 1.00 50.66 107 GLU C O 1
ATOM 2200 N N . MET C 1 79 ? 43.433 43.171 98.268 1.00 46.87 108 MET C N 1
ATOM 2201 C CA . MET C 1 79 ? 42.511 44.168 98.797 1.00 45.07 108 MET C CA 1
ATOM 2202 C C . MET C 1 79 ? 42.994 44.709 100.138 1.00 63.43 108 MET C C 1
ATOM 2203 O O . MET C 1 79 ? 43.024 45.919 100.354 1.00 57.44 108 MET C O 1
ATOM 2208 N N . ALA C 1 80 ? 43.371 43.803 101.034 1.00 52.84 109 ALA C N 1
ATOM 2209 C CA . ALA C 1 80 ? 43.859 44.187 102.353 1.00 37.32 109 ALA C CA 1
ATOM 2210 C C . ALA C 1 80 ? 45.073 45.104 102.246 1.00 54.48 109 ALA C C 1
ATOM 2211 O O . ALA C 1 80 ? 45.138 46.144 102.900 1.00 71.30 109 ALA C O 1
ATOM 2213 N N . LYS C 1 81 ? 46.032 44.711 101.414 1.00 40.85 110 LYS C N 1
ATOM 2214 C CA . LYS C 1 81 ? 47.244 45.497 101.216 1.00 44.81 110 LYS C CA 1
ATOM 2215 C C . LYS C 1 81 ? 46.935 46.829 100.541 1.00 59.77 110 LYS C C 1
ATOM 2216 O O . LYS C 1 81 ? 47.546 47.851 100.854 1.00 59.56 110 LYS C O 1
ATOM 2222 N N . LYS C 1 82 ? 45.981 46.811 99.616 1.00 58.77 111 LYS C N 1
ATOM 2223 C CA . LYS C 1 82 ? 45.594 48.015 98.890 1.00 55.60 111 LYS C CA 1
ATOM 2224 C C . LYS C 1 82 ? 44.883 49.005 99.806 1.00 70.12 111 LYS C C 1
ATOM 2225 O O . LYS C 1 82 ? 45.182 50.199 99.794 1.00 72.91 111 LYS C O 1
ATOM 2229 N N . SER C 1 83 ? 43.941 48.503 100.597 1.00 73.69 112 SER C N 1
ATOM 2230 C CA . SER C 1 83 ? 43.209 49.340 101.540 1.00 68.59 112 SER C CA 1
ATOM 2231 C C . SER C 1 83 ? 44.166 49.986 102.535 1.00 71.49 112 SER C C 1
ATOM 2232 O O . SER C 1 83 ? 43.984 51.139 102.927 1.00 68.74 112 SER C O 1
ATOM 2235 N N . GLY C 1 84 ? 45.185 49.235 102.939 1.00 61.85 113 GLY C N 1
ATOM 2236 C CA . GLY C 1 84 ? 46.199 49.747 103.840 1.00 48.14 113 GLY C CA 1
ATOM 2237 C C . GLY C 1 84 ? 47.022 50.836 103.181 1.00 64.28 113 GLY C C 1
ATOM 2238 O O . GLY C 1 84 ? 47.389 51.824 103.818 1.00 79.50 113 GLY C O 1
ATOM 2239 N N . ASP C 1 85 ? 47.312 50.653 101.897 1.00 65.55 114 ASP C N 1
ATOM 2240 C CA . ASP C 1 85 ? 48.056 51.646 101.131 1.00 71.03 114 ASP C CA 1
ATOM 2241 C C . ASP C 1 85 ? 47.248 52.928 100.974 1.00 69.41 114 ASP C C 1
ATOM 2242 O O . ASP C 1 85 ? 47.799 54.026 101.012 1.00 73.42 114 ASP C O 1
ATOM 2247 N N . ILE C 1 86 ? 45.938 52.781 100.800 1.00 70.98 115 ILE C N 1
ATOM 2248 C CA . ILE C 1 86 ? 45.054 53.930 100.644 1.00 66.69 115 ILE C CA 1
ATOM 2249 C C . ILE C 1 86 ? 44.944 54.728 101.938 1.00 80.92 115 ILE C C 1
ATOM 2250 O O . ILE C 1 86 ? 45.078 55.952 101.937 1.00 87.26 115 ILE C O 1
ATOM 2255 N N . LEU C 1 87 ? 44.699 54.028 103.041 1.00 74.79 116 LEU C N 1
ATOM 2256 C CA . LEU C 1 87 ? 44.544 54.675 104.339 1.00 61.23 116 LEU C CA 1
ATOM 2257 C C . LEU C 1 87 ? 45.798 55.448 104.734 1.00 70.15 116 LEU C C 1
ATOM 2258 O O . LEU C 1 87 ? 45.713 56.531 105.311 1.00 83.10 116 LEU C O 1
ATOM 2263 N N . GLU C 1 88 ? 46.961 54.888 104.416 1.00 61.08 117 GLU C N 1
ATOM 2264 C CA . GLU C 1 88 ? 48.229 55.515 104.768 1.00 65.52 117 GLU C CA 1
ATOM 2265 C C . GLU C 1 88 ? 48.475 56.787 103.960 1.00 79.86 117 GLU C C 1
ATOM 2266 O O . GLU C 1 88 ? 49.091 57.733 104.450 1.00 85.32 117 GLU C O 1
ATOM 2272 N N . ARG C 1 89 ? 47.993 56.803 102.722 1.00 70.89 118 ARG C N 1
ATOM 2273 C CA . ARG C 1 89 ? 48.115 57.982 101.872 1.00 83.07 118 ARG C CA 1
ATOM 2274 C C . ARG C 1 89 ? 47.366 59.158 102.485 1.00 79.63 118 ARG C C 1
ATOM 2275 O O . ARG C 1 89 ? 47.901 60.261 102.595 1.00 87.03 118 ARG C O 1
ATOM 2283 N N . ASP C 1 90 ? 46.123 58.908 102.883 1.00 68.64 119 ASP C N 1
ATOM 2284 C CA . ASP C 1 90 ? 45.264 59.947 103.436 1.00 78.09 119 ASP C CA 1
ATOM 2285 C C . ASP C 1 90 ? 45.741 60.415 104.807 1.00 97.35 119 ASP C C 1
ATOM 2286 O O . ASP C 1 90 ? 45.510 61.560 105.194 1.00 100.06 119 ASP C O 1
ATOM 2291 N N . LEU C 1 91 ? 46.403 59.527 105.541 1.00 93.75 120 LEU C N 1
ATOM 2292 C CA . LEU C 1 91 ? 46.923 59.872 106.859 1.00 88.36 120 LEU C CA 1
ATOM 2293 C C . LEU C 1 91 ? 48.120 60.811 106.754 1.00 91.55 120 LEU C C 1
ATOM 2294 O O . LEU C 1 91 ? 48.169 61.843 107.421 1.00 92.15 120 LEU C O 1
ATOM 2299 N N . LYS C 1 92 ? 49.083 60.450 105.911 1.00 84.30 121 LYS C N 1
ATOM 2300 C CA . LYS C 1 92 ? 50.282 61.262 105.731 1.00 87.02 121 LYS C CA 1
ATOM 2301 C C . LYS C 1 92 ? 49.962 62.609 105.091 1.00 97.05 121 LYS C C 1
ATOM 2302 O O . LYS C 1 92 ? 50.626 63.608 105.366 1.00 99.31 121 LYS C O 1
ATOM 2308 N N . LYS C 1 93 ? 48.944 62.631 104.238 1.00 96.11 122 LYS C N 1
ATOM 2309 C CA . LYS C 1 93 ? 48.521 63.866 103.588 1.00 89.67 122 LYS C CA 1
ATOM 2310 C C . LYS C 1 93 ? 47.745 64.747 104.560 1.00 99.67 122 LYS C C 1
ATOM 2311 O O . LYS C 1 93 ? 47.689 65.967 104.400 1.00 92.18 122 LYS C O 1
ATOM 2313 N N . GLU C 1 94 ? 47.148 64.120 105.568 1.00 99.96 123 GLU C N 1
ATOM 2314 C CA . GLU C 1 94 ? 46.394 64.843 106.586 1.00 96.45 123 GLU C CA 1
ATOM 2315 C C . GLU C 1 94 ? 47.315 65.300 107.711 1.00 101.59 123 GLU C C 1
ATOM 2316 O O . GLU C 1 94 ? 47.180 66.410 108.226 1.00 113.15 123 GLU C O 1
ATOM 2322 N N . GLU C 1 95 ? 48.249 64.433 108.089 1.00 93.79 124 GLU C N 1
ATOM 2323 C CA . GLU C 1 95 ? 49.222 64.755 109.125 1.00 95.36 124 GLU C CA 1
ATOM 2324 C C . GLU C 1 95 ? 50.087 65.933 108.696 1.00 102.86 124 GLU C C 1
ATOM 2325 O O . GLU C 1 95 ? 50.452 66.779 109.512 1.00 96.29 124 GLU C O 1
ATOM 2331 N N . ALA C 1 96 ? 50.413 65.978 107.409 1.00 98.88 125 ALA C N 1
ATOM 2332 C CA . ALA C 1 96 ? 51.222 67.058 106.860 1.00 113.05 125 ALA C CA 1
ATOM 2333 C C . ALA C 1 96 ? 50.478 68.386 106.934 1.00 112.76 125 ALA C C 1
ATOM 2334 O O . ALA C 1 96 ? 51.076 69.431 107.188 1.00 109.97 125 ALA C O 1
ATOM 2336 N N . ARG C 1 97 ? 49.168 68.337 106.712 1.00 111.48 126 ARG C N 1
ATOM 2337 C CA . ARG C 1 97 ? 48.338 69.535 106.766 1.00 115.26 126 ARG C CA 1
ATOM 2338 C C . ARG C 1 97 ? 48.158 70.001 108.207 1.00 124.02 126 ARG C C 1
ATOM 2339 O O . ARG C 1 97 ? 48.100 71.201 108.479 1.00 125.95 126 ARG C O 1
ATOM 2347 N N . VAL C 1 98 ? 48.071 69.045 109.127 1.00 120.31 127 VAL C N 1
ATOM 2348 C CA . VAL C 1 98 ? 47.920 69.353 110.544 1.00 120.63 127 VAL C CA 1
ATOM 2349 C C . VAL C 1 98 ? 49.156 70.059 111.093 1.00 130.71 127 VAL C C 1
ATOM 2350 O O . VAL C 1 98 ? 49.047 71.057 111.806 1.00 139.68 127 VAL C O 1
ATOM 2354 N N . LYS C 1 99 ? 50.331 69.535 110.756 1.00 127.85 128 LYS C N 1
ATOM 2355 C CA . LYS C 1 99 ? 51.588 70.125 111.203 1.00 133.34 128 LYS C CA 1
ATOM 2356 C C . LYS C 1 99 ? 51.748 71.548 110.682 1.00 140.06 128 LYS C C 1
ATOM 2357 O O . LYS C 1 99 ? 52.468 72.356 111.268 1.00 136.01 128 LYS C O 1
ATOM 2363 N N . LYS C 1 100 ? 51.072 71.848 109.578 1.00 142.72 129 LYS C N 1
ATOM 2364 C CA . LYS C 1 100 ? 51.152 73.168 108.966 1.00 151.10 129 LYS C CA 1
ATOM 2365 C C . LYS C 1 100 ? 50.357 74.197 109.765 1.00 153.93 129 LYS C C 1
ATOM 2366 O O . LYS C 1 100 ? 50.605 75.399 109.667 1.00 156.91 129 LYS C O 1
ATOM 2370 N N . ILE C 1 101 ? 49.403 73.719 110.558 1.00 145.91 130 ILE C N 1
ATOM 2371 C CA . ILE C 1 101 ? 48.582 74.598 111.383 1.00 140.78 130 ILE C CA 1
ATOM 2372 C C . ILE C 1 101 ? 49.384 75.162 112.551 1.00 156.00 130 ILE C C 1
ATOM 2373 O O . ILE C 1 101 ? 49.654 74.461 113.527 1.00 165.05 130 ILE C O 1
ATOM 2378 N N . GLU C 1 102 ? 49.762 76.432 112.444 1.00 146.42 131 GLU C N 1
ATOM 2379 C CA . GLU C 1 102 ? 50.541 77.092 113.485 1.00 139.94 131 GLU C CA 1
ATOM 2380 C C . GLU C 1 102 ? 49.741 77.230 114.776 1.00 141.86 131 GLU C C 1
ATOM 2381 O O . GLU C 1 102 ? 48.546 77.523 114.749 1.00 134.46 131 GLU C O 1
ATOM 2383 N N . VAL C 1 103 ? 50.409 77.018 115.906 1.00 147.12 132 VAL C N 1
ATOM 2384 C CA . VAL C 1 103 ? 49.762 77.120 117.209 1.00 143.66 132 VAL C CA 1
ATOM 2385 N N . ASN D 1 3 ? 32.041 60.548 104.871 1.00 109.16 32 ASN D N 1
ATOM 2386 C CA . ASN D 1 3 ? 33.261 60.624 104.078 1.00 130.07 32 ASN D CA 1
ATOM 2387 C C . ASN D 1 3 ? 33.499 59.340 103.289 1.00 132.20 32 ASN D C 1
ATOM 2388 O O . ASN D 1 3 ? 33.392 58.240 103.830 1.00 121.43 32 ASN D O 1
ATOM 2393 N N . SER D 1 4 ? 33.820 59.491 102.007 1.00 139.84 33 SER D N 1
ATOM 2394 C CA . SER D 1 4 ? 34.031 58.348 101.124 1.00 136.40 33 SER D CA 1
ATOM 2395 C C . SER D 1 4 ? 35.083 57.384 101.665 1.00 127.35 33 SER D C 1
ATOM 2396 O O . SER D 1 4 ? 34.925 56.167 101.571 1.00 130.31 33 SER D O 1
ATOM 2399 N N . LEU D 1 5 ? 36.156 57.931 102.227 1.00 117.00 34 LEU D N 1
ATOM 2400 C CA . LEU D 1 5 ? 37.229 57.110 102.779 1.00 102.84 34 LEU D CA 1
ATOM 2401 C C . LEU D 1 5 ? 36.700 56.129 103.817 1.00 100.09 34 LEU D C 1
ATOM 2402 O O . LEU D 1 5 ? 36.906 54.921 103.703 1.00 91.18 34 LEU D O 1
ATOM 2407 N N . MET D 1 6 ? 36.020 56.654 104.830 1.00 103.18 35 MET D N 1
ATOM 2408 C CA . MET D 1 6 ? 35.451 55.819 105.880 1.00 104.19 35 MET D CA 1
ATOM 2409 C C . MET D 1 6 ? 34.386 54.890 105.307 1.00 89.06 35 MET D C 1
ATOM 2410 O O . MET D 1 6 ? 34.163 53.793 105.820 1.00 70.63 35 MET D O 1
ATOM 2415 N N . GLU D 1 7 ? 33.733 55.335 104.238 1.00 99.77 36 GLU D N 1
ATOM 2416 C CA . GLU D 1 7 ? 32.731 54.523 103.560 1.00 102.76 36 GLU D CA 1
ATOM 2417 C C . GLU D 1 7 ? 33.391 53.347 102.849 1.00 102.41 36 GLU D C 1
ATOM 2418 O O . GLU D 1 7 ? 32.813 52.265 102.749 1.00 111.68 36 GLU D O 1
ATOM 2420 N N . ARG D 1 8 ? 34.606 53.568 102.358 1.00 93.20 37 ARG D N 1
ATOM 2421 C CA . ARG D 1 8 ? 35.366 52.519 101.690 1.00 74.10 37 ARG D CA 1
ATOM 2422 C C . ARG D 1 8 ? 35.986 51.573 102.712 1.00 80.20 37 ARG D C 1
ATOM 2423 O O . ARG D 1 8 ? 35.965 50.355 102.536 1.00 91.05 37 ARG D O 1
ATOM 2425 N N . ILE D 1 9 ? 36.536 52.142 103.781 1.00 76.75 38 ILE D N 1
ATOM 2426 C CA . ILE D 1 9 ? 37.126 51.349 104.852 1.00 79.41 38 ILE D CA 1
ATOM 2427 C C . ILE D 1 9 ? 36.099 50.390 105.442 1.00 80.55 38 ILE D C 1
ATOM 2428 O O . ILE D 1 9 ? 36.404 49.231 105.719 1.00 83.41 38 ILE D O 1
ATOM 2433 N N . HIS D 1 10 ? 34.879 50.882 105.627 1.00 65.26 39 HIS D N 1
ATOM 2434 C CA . HIS D 1 10 ? 33.798 50.067 106.167 1.00 59.75 39 HIS D CA 1
ATOM 2435 C C . HIS D 1 10 ? 33.478 48.897 105.242 1.00 66.45 39 HIS D C 1
ATOM 2436 O O . HIS D 1 10 ? 33.213 47.786 105.700 1.00 66.45 39 HIS D O 1
ATOM 2443 N N . GLU D 1 11 ? 33.506 49.154 103.938 1.00 75.51 40 GLU D N 1
ATOM 2444 C CA . GLU D 1 11 ? 33.264 48.109 102.950 1.00 82.38 40 GLU D CA 1
ATOM 2445 C C . GLU D 1 11 ? 34.393 47.084 102.953 1.00 71.81 40 GLU D C 1
ATOM 2446 O O . GLU D 1 11 ? 34.160 45.891 102.756 1.00 65.78 40 GLU D O 1
ATOM 2452 N N . GLN D 1 12 ? 35.616 47.555 103.175 1.00 66.27 41 GLN D N 1
ATOM 2453 C CA . GLN D 1 12 ? 36.774 46.671 103.227 1.00 54.49 41 GLN D CA 1
ATOM 2454 C C . GLN D 1 12 ? 36.697 45.744 104.434 1.00 60.07 41 GLN D C 1
ATOM 2455 O O . GLN D 1 12 ? 37.137 44.595 104.376 1.00 73.81 41 GLN D O 1
ATOM 2461 N N . ILE D 1 13 ? 36.139 46.251 105.528 1.00 56.96 42 ILE D N 1
ATOM 2462 C CA . ILE D 1 13 ? 35.960 45.453 106.734 1.00 60.86 42 ILE D CA 1
ATOM 2463 C C . ILE D 1 13 ? 34.994 44.304 106.471 1.00 46.37 42 ILE D C 1
ATOM 2464 O O . ILE D 1 13 ? 35.180 43.195 106.973 1.00 50.05 42 ILE D O 1
ATOM 2469 N N . LYS D 1 14 ? 33.964 44.575 105.676 1.00 40.00 43 LYS D N 1
ATOM 2470 C CA . LYS D 1 14 ? 32.990 43.555 105.313 1.00 53.59 43 LYS D CA 1
ATOM 2471 C C . LYS D 1 14 ? 33.636 42.482 104.444 1.00 52.22 43 LYS D C 1
ATOM 2472 O O . LYS D 1 14 ? 33.300 41.302 104.545 1.00 48.35 43 LYS D O 1
ATOM 2478 N N . LYS D 1 15 ? 34.565 42.900 103.590 1.00 46.50 44 LYS D N 1
ATOM 2479 C CA . LYS D 1 15 ? 35.301 41.968 102.746 1.00 32.43 44 LYS D CA 1
ATOM 2480 C C . LYS D 1 15 ? 36.226 41.100 103.590 1.00 44.62 44 LYS D C 1
ATOM 2481 O O . LYS D 1 15 ? 36.272 39.881 103.426 1.00 58.38 44 LYS D O 1
ATOM 2487 N N . GLY D 1 16 ? 36.961 41.738 104.495 1.00 42.23 45 GLY D N 1
ATOM 2488 C CA . GLY D 1 16 ? 37.848 41.026 105.395 1.00 49.02 45 GLY D CA 1
ATOM 2489 C C . GLY D 1 16 ? 37.081 40.053 106.267 1.00 64.69 45 GL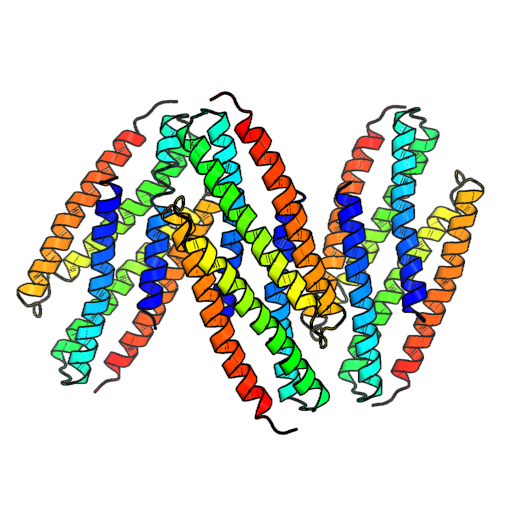Y D C 1
ATOM 2490 O O . GLY D 1 16 ? 37.611 39.025 106.685 1.00 66.06 45 GLY D O 1
ATOM 2491 N N . GLU D 1 17 ? 35.823 40.384 106.540 1.00 58.06 46 GLU D N 1
ATOM 2492 C CA . GLU D 1 17 ? 34.958 39.522 107.332 1.00 54.36 46 GLU D CA 1
ATOM 2493 C C . GLU D 1 17 ? 34.659 38.232 106.576 1.00 59.70 46 GLU D C 1
ATOM 2494 O O . GLU D 1 17 ? 34.678 37.144 107.152 1.00 48.32 46 GLU D O 1
ATOM 2500 N N . LEU D 1 18 ? 34.386 38.362 105.282 1.00 63.71 47 LEU D N 1
ATOM 2501 C CA . LEU D 1 18 ? 34.140 37.206 104.429 1.00 53.24 47 LEU D CA 1
ATOM 2502 C C . LEU D 1 18 ? 35.411 36.384 104.260 1.00 53.93 47 LEU D C 1
ATOM 2503 O O . LEU D 1 18 ? 35.363 35.158 104.168 1.00 42.82 47 LEU D O 1
ATOM 2508 N N . ALA D 1 19 ? 36.548 37.071 104.217 1.00 47.05 48 ALA D N 1
ATOM 2509 C CA . ALA D 1 19 ? 37.840 36.412 104.080 1.00 43.86 48 ALA D CA 1
ATOM 2510 C C . ALA D 1 19 ? 38.110 35.503 105.273 1.00 47.18 48 ALA D C 1
ATOM 2511 O O . ALA D 1 19 ? 38.644 34.404 105.121 1.00 37.96 48 ALA D O 1
ATOM 2513 N N . LEU D 1 20 ? 37.736 35.970 106.460 1.00 50.33 49 LEU D N 1
ATOM 2514 C CA . LEU D 1 20 ? 37.919 35.194 107.680 1.00 47.12 49 LEU D CA 1
ATOM 2515 C C . LEU D 1 20 ? 36.993 33.982 107.707 1.00 52.46 49 LEU D C 1
ATOM 2516 O O . LEU D 1 20 ? 37.394 32.894 108.119 1.00 50.17 49 LEU D O 1
ATOM 2521 N N . PHE D 1 21 ? 35.755 34.176 107.265 1.00 40.46 50 PHE D N 1
ATOM 2522 C CA . PHE D 1 21 ? 34.785 33.088 107.217 1.00 35.29 50 PHE D CA 1
ATOM 2523 C C . PHE D 1 21 ? 35.204 32.045 106.189 1.00 43.04 50 PHE D C 1
ATOM 2524 O O . PHE D 1 21 ? 34.979 30.849 106.376 1.00 32.97 50 PHE D O 1
ATOM 2532 N N . TYR D 1 22 ? 35.810 32.506 105.100 1.00 34.85 51 TYR D N 1
ATOM 2533 C CA . TYR D 1 22 ? 36.306 31.610 104.065 1.00 41.44 51 TYR D CA 1
ATOM 2534 C C . TYR D 1 22 ? 37.400 30.719 104.640 1.00 44.06 51 TYR D C 1
ATOM 2535 O O . TYR D 1 22 ? 37.481 29.532 104.324 1.00 42.50 51 TYR D O 1
ATOM 2544 N N . LEU D 1 23 ? 38.240 31.304 105.488 1.00 34.84 52 LEU D N 1
ATOM 2545 C CA . LEU D 1 23 ? 39.276 30.551 106.182 1.00 46.90 52 LEU D CA 1
ATOM 2546 C C . LEU D 1 23 ? 38.646 29.519 107.108 1.00 52.75 52 LEU D C 1
ATOM 2547 O O . LEU D 1 23 ? 39.154 28.408 107.254 1.00 58.01 52 LEU D O 1
ATOM 2552 N N . GLN D 1 24 ? 37.533 29.894 107.731 1.00 55.55 53 GLN D N 1
ATOM 2553 C CA . GLN D 1 24 ? 36.810 28.989 108.616 1.00 47.00 53 GLN D CA 1
ATOM 2554 C C . GLN D 1 24 ? 36.383 27.733 107.864 1.00 58.41 53 GLN D C 1
ATOM 2555 O O . GLN D 1 24 ? 36.536 26.618 108.362 1.00 46.91 53 GLN D O 1
ATOM 2561 N N . GLU D 1 25 ? 35.848 27.925 106.662 1.00 65.03 54 GLU D N 1
ATOM 2562 C CA . GLU D 1 25 ? 35.424 26.810 105.825 1.00 61.22 54 GLU D CA 1
ATOM 2563 C C . GLU D 1 25 ? 36.603 25.910 105.478 1.00 55.42 54 GLU D C 1
ATOM 2564 O O . GLU D 1 25 ? 36.493 24.685 105.519 1.00 67.73 54 GLU D O 1
ATOM 2570 N N . GLN D 1 26 ? 37.729 26.526 105.133 1.00 41.61 55 GLN D N 1
ATOM 2571 C CA . GLN D 1 26 ? 38.947 25.782 104.834 1.00 50.36 55 GLN D CA 1
ATOM 2572 C C . GLN D 1 26 ? 39.286 24.829 105.974 1.00 58.80 55 GLN D C 1
ATOM 2573 O O . GLN D 1 26 ? 39.593 23.659 105.747 1.00 65.39 55 GLN D O 1
ATOM 2579 N N . ILE D 1 27 ? 39.224 25.338 107.200 1.00 64.51 56 ILE D N 1
ATOM 2580 C CA . ILE D 1 27 ? 39.505 24.533 108.382 1.00 60.68 56 ILE D CA 1
ATOM 2581 C C . ILE D 1 27 ? 38.473 23.421 108.541 1.00 63.15 56 ILE D C 1
ATOM 2582 O O . ILE D 1 27 ? 38.811 22.297 108.913 1.00 72.59 56 ILE D O 1
ATOM 2587 N N . ASN D 1 28 ? 37.215 23.742 108.256 1.00 65.18 57 ASN D N 1
ATOM 2588 C CA . ASN D 1 28 ? 36.138 22.762 108.335 1.00 88.29 57 ASN D CA 1
ATOM 2589 C C . ASN D 1 28 ? 36.376 21.574 107.410 1.00 82.84 57 ASN D C 1
ATOM 2590 O O . ASN D 1 28 ? 36.432 20.429 107.858 1.00 66.39 57 ASN D O 1
ATOM 2595 N N . HIS D 1 29 ? 36.516 21.855 106.118 1.00 81.81 58 HIS D N 1
ATOM 2596 C CA . HIS D 1 29 ? 36.768 20.811 105.131 1.00 81.80 58 HIS D CA 1
ATOM 2597 C C . HIS D 1 29 ? 38.088 20.104 105.410 1.00 76.26 58 HIS D C 1
ATOM 2598 O O . HIS D 1 29 ? 38.235 18.913 105.135 1.00 90.98 58 HIS D O 1
ATOM 2605 N N . PHE D 1 30 ? 39.046 20.846 105.956 1.00 67.96 59 PHE D N 1
ATOM 2606 C CA . PHE D 1 30 ? 40.333 20.273 106.329 1.00 52.50 59 PHE D CA 1
ATOM 2607 C C . PHE D 1 30 ? 40.142 19.127 107.313 1.00 77.47 59 PHE D C 1
ATOM 2608 O O . PHE D 1 30 ? 40.777 18.081 107.192 1.00 84.75 59 PHE D O 1
ATOM 2616 N N . GLU D 1 31 ? 39.262 19.329 108.288 1.00 85.04 60 GLU D N 1
ATOM 2617 C CA . GLU D 1 31 ? 38.955 18.291 109.263 1.00 82.68 60 GLU D CA 1
ATOM 2618 C C . GLU D 1 31 ? 38.322 17.086 108.577 1.00 89.25 60 GLU D C 1
ATOM 2619 O O . GLU D 1 31 ? 38.654 15.940 108.881 1.00 100.32 60 GLU D O 1
ATOM 2625 N N . GLU D 1 32 ? 37.410 17.355 107.648 1.00 82.92 61 GLU D N 1
ATOM 2626 C CA . GLU D 1 32 ? 36.743 16.299 106.896 1.00 81.53 61 GLU D CA 1
ATOM 2627 C C . GLU D 1 32 ? 37.756 15.456 106.129 1.00 88.09 61 GLU D C 1
ATOM 2628 O O . GLU D 1 32 ? 37.851 14.246 106.330 1.00 109.53 61 GLU D O 1
ATOM 2630 N N . LYS D 1 33 ? 38.510 16.106 105.248 1.00 70.69 62 LYS D N 1
ATOM 2631 C CA . LYS D 1 33 ? 39.543 15.432 104.472 1.00 78.44 62 LYS D CA 1
ATOM 2632 C C . LYS D 1 33 ? 40.915 16.024 104.778 1.00 78.26 62 LYS D C 1
ATOM 2633 O O . LYS D 1 33 ? 41.414 16.867 104.032 1.00 72.04 62 LYS D O 1
ATOM 2635 N N . PRO D 1 34 ? 41.527 15.582 105.887 1.00 75.37 63 PRO D N 1
ATOM 2636 C CA . PRO D 1 34 ? 42.828 16.078 106.349 1.00 65.45 63 PRO D CA 1
ATOM 2637 C C . PRO D 1 34 ? 43.950 15.805 105.353 1.00 59.07 63 PRO D C 1
ATOM 2638 O O . PRO D 1 34 ? 44.318 14.649 105.140 1.00 83.78 63 PRO D O 1
ATOM 2642 N N . THR D 1 35 ? 44.485 16.864 104.754 1.00 55.79 64 THR D N 1
ATOM 2643 C CA . THR D 1 35 ? 45.623 16.742 103.850 1.00 73.05 64 THR D CA 1
ATOM 2644 C C . THR D 1 35 ? 46.762 17.653 104.300 1.00 80.71 64 THR D C 1
ATOM 2645 O O . THR D 1 35 ? 46.527 18.744 104.820 1.00 91.62 64 THR D O 1
ATOM 2649 N N . LYS D 1 36 ? 47.994 17.197 104.099 1.00 69.29 65 LYS D N 1
ATOM 2650 C CA . LYS D 1 36 ? 49.172 17.930 104.553 1.00 61.33 65 LYS D CA 1
ATOM 2651 C C . LYS D 1 36 ? 49.272 19.321 103.934 1.00 68.22 65 LYS D C 1
ATOM 2652 O O . LYS D 1 36 ? 49.469 20.311 104.639 1.00 80.94 65 LYS D O 1
ATOM 2658 N N . GLU D 1 37 ? 49.138 19.389 102.613 1.00 77.89 66 GLU D N 1
ATOM 2659 C CA . GLU D 1 37 ? 49.278 20.649 101.890 1.00 70.40 66 GLU D CA 1
ATOM 2660 C C . GLU D 1 37 ? 48.328 21.724 102.411 1.00 58.56 66 GLU D C 1
ATOM 2661 O O . GLU D 1 37 ? 48.681 22.903 102.463 1.00 53.76 66 GLU D O 1
ATOM 2667 N N . MET D 1 38 ? 47.124 21.315 102.798 1.00 62.03 67 MET D N 1
ATOM 2668 C CA . MET D 1 38 ? 46.134 22.253 103.316 1.00 52.81 67 MET D CA 1
ATOM 2669 C C . MET D 1 38 ? 46.541 22.778 104.689 1.00 52.57 67 MET D C 1
ATOM 2670 O O . MET D 1 38 ? 46.435 23.973 104.961 1.00 49.19 67 MET D O 1
ATOM 2675 N N . LYS D 1 39 ? 47.004 21.877 105.550 1.00 53.93 68 LYS D N 1
ATOM 2676 C CA . LYS D 1 39 ? 47.459 22.258 106.882 1.00 58.97 68 LYS D CA 1
ATOM 2677 C C . LYS D 1 39 ? 48.542 23.326 106.795 1.00 65.18 68 LYS D C 1
ATOM 2678 O O . LYS D 1 39 ? 48.533 24.298 107.550 1.00 59.85 68 LYS D O 1
ATOM 2684 N N . ASP D 1 40 ? 49.474 23.138 105.866 1.00 66.18 69 ASP D N 1
ATOM 2685 C CA . ASP D 1 40 ? 50.565 24.084 105.668 1.00 57.03 69 ASP D CA 1
ATOM 2686 C C . ASP D 1 40 ? 50.044 25.490 105.379 1.00 58.24 69 ASP D C 1
ATOM 2687 O O . ASP D 1 40 ? 50.513 26.465 105.964 1.00 60.63 69 ASP D O 1
ATOM 2692 N N . LYS D 1 41 ? 49.070 25.587 104.479 1.00 60.28 70 LYS D N 1
ATOM 2693 C CA . LYS D 1 41 ? 48.512 26.880 104.099 1.00 58.64 70 LYS D CA 1
ATOM 2694 C C . LYS D 1 41 ? 47.704 27.503 105.233 1.00 60.97 70 LYS D C 1
ATOM 2695 O O . LYS D 1 41 ? 47.809 28.701 105.495 1.00 66.21 70 LYS D O 1
ATOM 2701 N N . ILE D 1 42 ? 46.899 26.684 105.902 1.00 53.57 71 ILE D N 1
ATOM 2702 C CA . ILE D 1 42 ? 46.085 27.154 107.017 1.00 55.57 71 ILE D CA 1
ATOM 2703 C C . ILE D 1 42 ? 46.956 27.710 108.139 1.00 60.78 71 ILE D C 1
ATOM 2704 O O . ILE D 1 42 ? 46.703 28.801 108.649 1.00 67.89 71 ILE D O 1
ATOM 2709 N N . VAL D 1 43 ? 47.980 26.953 108.521 1.00 59.12 72 VAL D N 1
ATOM 2710 C CA . VAL D 1 43 ? 48.908 27.397 109.553 1.00 39.74 72 VAL D CA 1
ATOM 2711 C C . VAL D 1 43 ? 49.577 28.704 109.144 1.00 50.65 72 VAL D C 1
ATOM 2712 O O . VAL D 1 43 ? 49.700 29.627 109.948 1.00 43.63 72 VAL D O 1
ATOM 2716 N N . ALA D 1 44 ? 50.004 28.777 107.887 1.00 50.40 73 ALA D N 1
ATOM 2717 C CA . ALA D 1 44 ? 50.638 29.982 107.366 1.00 44.22 73 ALA D CA 1
ATOM 2718 C C . ALA D 1 44 ? 49.684 31.171 107.420 1.00 48.24 73 ALA D C 1
ATOM 2719 O O . ALA D 1 44 ? 50.096 32.295 107.704 1.00 55.24 73 ALA D O 1
ATOM 2721 N N . GLU D 1 45 ? 48.408 30.915 107.147 1.00 52.51 74 GLU D N 1
ATOM 2722 C CA . GLU D 1 45 ? 47.396 31.966 107.175 1.00 42.89 74 GLU D CA 1
ATOM 2723 C C . GLU D 1 45 ? 47.096 32.423 108.601 1.00 54.70 74 GLU D C 1
ATOM 2724 O O . GLU D 1 45 ? 46.828 33.600 108.838 1.00 62.64 74 GLU D O 1
ATOM 2730 N N . MET D 1 46 ? 47.143 31.489 109.546 1.00 56.41 75 MET D N 1
ATOM 2731 C CA . MET D 1 46 ? 46.913 31.820 110.948 1.00 48.45 75 MET D CA 1
ATOM 2732 C C . MET D 1 46 ? 48.127 32.516 111.552 1.00 50.64 75 MET D C 1
ATOM 2733 O O . MET D 1 46 ? 47.990 33.476 112.308 1.00 48.50 75 MET D O 1
ATOM 2738 N N . ASP D 1 47 ? 49.315 32.023 111.213 1.00 52.65 76 ASP D N 1
ATOM 2739 C CA . ASP D 1 47 ? 50.556 32.648 111.653 1.00 59.08 76 ASP D CA 1
ATOM 2740 C C . ASP D 1 47 ? 50.606 34.098 111.192 1.00 57.57 76 ASP D C 1
ATOM 2741 O O . ASP D 1 47 ? 51.178 34.955 111.863 1.00 56.96 76 ASP D O 1
ATOM 2746 N N . THR D 1 48 ? 50.004 34.362 110.038 1.00 45.75 77 THR D N 1
ATOM 2747 C CA . THR D 1 48 ? 49.921 35.716 109.509 1.00 57.21 77 THR D CA 1
ATOM 2748 C C . THR D 1 48 ? 48.947 36.546 110.336 1.00 60.39 77 THR D C 1
ATOM 2749 O O . THR D 1 48 ? 49.239 37.685 110.698 1.00 48.63 77 THR D O 1
ATOM 2753 N N . ILE D 1 49 ? 47.789 35.964 110.634 1.00 48.85 78 ILE D N 1
ATOM 2754 C CA . ILE D 1 49 ? 46.781 36.634 111.448 1.00 53.17 78 ILE D CA 1
ATOM 2755 C C . ILE D 1 49 ? 47.321 36.938 112.841 1.00 53.49 78 ILE D C 1
ATOM 2756 O O . ILE D 1 49 ? 47.063 38.005 113.400 1.00 59.98 78 ILE D O 1
ATOM 2761 N N . ILE D 1 50 ? 48.075 35.994 113.395 1.00 41.47 79 ILE D N 1
ATOM 2762 C CA . ILE D 1 50 ? 48.690 36.170 114.704 1.00 53.41 79 ILE D CA 1
ATOM 2763 C C . ILE D 1 50 ? 49.796 37.218 114.646 1.00 59.83 79 ILE D C 1
ATOM 2764 O O . ILE D 1 50 ? 49.930 38.044 115.548 1.00 57.16 79 ILE D O 1
ATOM 2769 N N . ALA D 1 51 ? 50.585 37.177 113.577 1.00 60.40 80 ALA D N 1
ATOM 2770 C CA . ALA D 1 51 ? 51.669 38.133 113.389 1.00 54.11 80 ALA D CA 1
ATOM 2771 C C . ALA D 1 51 ? 51.137 39.562 113.374 1.00 58.38 80 ALA D C 1
ATOM 2772 O O . ALA D 1 51 ? 51.780 40.479 113.884 1.00 67.62 80 ALA D O 1
ATOM 2774 N N . MET D 1 52 ? 49.958 39.743 112.786 1.00 59.96 81 MET D N 1
ATOM 2775 C CA . MET D 1 52 ? 49.326 41.056 112.734 1.00 54.60 81 MET D CA 1
ATOM 2776 C C . MET D 1 52 ? 48.976 41.545 114.134 1.00 66.16 81 MET D C 1
ATOM 2777 O O . MET D 1 52 ? 49.152 42.721 114.453 1.00 70.33 81 MET D O 1
ATOM 2782 N N . ILE D 1 53 ? 48.479 40.635 114.967 1.00 69.22 82 ILE D N 1
ATOM 2783 C CA . ILE D 1 53 ? 48.132 40.968 116.343 1.00 65.19 82 ILE D CA 1
ATOM 2784 C C . ILE D 1 53 ? 49.373 41.359 117.141 1.00 63.02 82 ILE D C 1
ATOM 2785 O O . ILE D 1 53 ? 49.332 42.280 117.956 1.00 82.36 82 ILE D O 1
ATOM 2790 N N . ASP D 1 54 ? 50.474 40.653 116.900 1.00 80.47 83 ASP D N 1
ATOM 2791 C CA . ASP D 1 54 ? 51.741 40.974 117.546 1.00 102.19 83 ASP D CA 1
ATOM 2792 C C . ASP D 1 54 ? 52.172 42.396 117.209 1.00 102.09 83 ASP D C 1
ATOM 2793 O O . ASP D 1 54 ? 52.835 43.061 118.005 1.00 113.29 83 ASP D O 1
ATOM 2798 N N . GLY D 1 55 ? 51.792 42.854 116.021 1.00 98.54 84 GLY D N 1
ATOM 2799 C CA . GLY D 1 55 ? 52.083 44.211 115.600 1.00 96.99 84 GLY D CA 1
ATOM 2800 C C . GLY D 1 55 ? 51.158 45.207 116.271 1.00 97.00 84 GLY D C 1
ATOM 2801 O O . GLY D 1 55 ? 51.467 46.395 116.359 1.00 122.33 84 GLY D O 1
ATOM 2802 N N . VAL D 1 56 ? 50.018 44.718 116.749 1.00 74.08 85 VAL D N 1
ATOM 2803 C CA . VAL D 1 56 ? 49.047 45.563 117.433 1.00 99.56 85 VAL D CA 1
ATOM 2804 C C . VAL D 1 56 ? 49.475 45.836 118.872 1.00 113.53 85 VAL D C 1
ATOM 2805 O O . VAL D 1 56 ? 49.268 46.932 119.393 1.00 123.08 85 VAL D O 1
ATOM 2809 N N . ARG D 1 57 ? 50.072 44.834 119.509 1.00 109.39 86 ARG D N 1
ATOM 2810 C CA . ARG D 1 57 ? 50.540 44.975 120.884 1.00 105.14 86 ARG D CA 1
ATOM 2811 C C . ARG D 1 57 ? 51.650 46.016 120.983 1.00 96.98 86 ARG D C 1
ATOM 2812 O O . ARG D 1 57 ? 51.605 46.904 121.833 1.00 102.59 86 ARG D O 1
ATOM 2820 N N . GLY D 1 58 ? 52.645 45.899 120.109 1.00 82.44 87 GLY D N 1
ATOM 2821 C CA . GLY D 1 58 ? 53.734 46.857 120.063 1.00 90.71 87 GLY D CA 1
ATOM 2822 C C . GLY D 1 58 ? 53.220 48.266 119.843 1.00 109.22 87 GLY D C 1
ATOM 2823 O O . GLY D 1 58 ? 53.872 49.243 120.210 1.00 109.69 87 GLY D O 1
ATOM 2824 N N . VAL D 1 59 ? 52.040 48.366 119.239 1.00 120.01 88 VAL D N 1
ATOM 2825 C CA . VAL D 1 59 ? 51.394 49.652 119.013 1.00 128.72 88 VAL D CA 1
ATOM 2826 C C . VAL D 1 59 ? 50.766 50.179 120.297 1.00 116.69 88 VAL D C 1
ATOM 2827 O O . VAL D 1 59 ? 50.978 51.331 120.677 1.00 126.93 88 VAL D O 1
ATOM 2831 N N . LEU D 1 60 ? 49.994 49.328 120.964 1.00 104.06 89 LEU D N 1
ATOM 2832 C CA . LEU D 1 60 ? 49.328 49.706 122.205 1.00 109.98 89 LEU D CA 1
ATOM 2833 C C . LEU D 1 60 ? 50.337 50.064 123.291 1.00 110.92 89 LEU D C 1
ATOM 2834 O O . LEU D 1 60 ? 50.193 51.078 123.972 1.00 114.30 89 LEU D O 1
ATOM 2839 N N . ASP D 1 61 ? 51.356 49.225 123.445 1.00 100.70 90 ASP D N 1
ATOM 2840 C CA . ASP D 1 61 ? 52.386 49.442 124.456 1.00 98.42 90 ASP D CA 1
ATOM 2841 C C . ASP D 1 61 ? 53.054 50.803 124.291 1.00 110.87 90 ASP D C 1
ATOM 2842 O O . ASP D 1 61 ? 53.324 51.496 125.272 1.00 127.50 90 ASP D O 1
ATOM 2847 N N . ARG D 1 62 ? 53.319 51.180 123.044 1.00 106.28 91 ARG D N 1
ATOM 2848 C CA . ARG D 1 62 ? 53.951 52.461 122.749 1.00 106.33 91 ARG D CA 1
ATOM 2849 C C . ARG D 1 62 ? 53.072 53.622 123.201 1.00 107.49 91 ARG D C 1
ATOM 2850 O O . ARG D 1 62 ? 53.571 54.688 123.561 1.00 107.86 91 ARG D O 1
ATOM 2852 N N . LEU D 1 63 ? 51.761 53.406 123.180 1.00 108.55 92 LEU D N 1
ATOM 2853 C CA . LEU D 1 63 ? 50.808 54.436 123.579 1.00 108.44 92 LEU D CA 1
ATOM 2854 C C . LEU D 1 63 ? 50.564 54.421 125.084 1.00 103.49 92 LEU D C 1
ATOM 2855 O O . LEU D 1 63 ? 50.432 55.472 125.709 1.00 113.78 92 LEU D O 1
ATOM 2860 N N . MET D 1 64 ? 50.509 53.225 125.662 1.00 99.79 93 MET D N 1
ATOM 2861 C CA . MET D 1 64 ? 50.237 53.073 127.088 1.00 113.73 93 MET D CA 1
ATOM 2862 C C . MET D 1 64 ? 51.366 53.629 127.951 1.00 113.35 93 MET D C 1
ATOM 2863 O O . MET D 1 64 ? 51.269 53.647 129.179 1.00 117.89 93 MET D O 1
ATOM 2868 N N . GLN D 1 65 ? 52.436 54.080 127.305 1.00 108.64 94 GLN D N 1
ATOM 2869 C CA . GLN D 1 65 ? 53.548 54.706 128.009 1.00 103.35 94 GLN D CA 1
ATOM 2870 C C . GLN D 1 65 ? 53.440 56.224 127.928 1.00 109.31 94 GLN D C 1
ATOM 2871 O O . GLN D 1 65 ? 54.056 56.945 128.713 1.00 107.58 94 GLN D O 1
ATOM 2877 N N . ARG D 1 66 ? 52.650 56.702 126.972 1.00 107.22 95 ARG D N 1
ATOM 2878 C CA . ARG D 1 66 ? 52.453 58.133 126.780 1.00 117.23 95 ARG D CA 1
ATOM 2879 C C . ARG D 1 66 ? 51.757 58.745 127.993 1.00 111.26 95 ARG D C 1
ATOM 2880 O O . ARG D 1 66 ? 51.054 58.053 128.729 1.00 119.94 95 ARG D O 1
ATOM 2888 N N . LYS D 1 67 ? 51.955 60.044 128.195 1.00 102.08 96 LYS D N 1
ATOM 2889 C CA . LYS D 1 67 ? 51.463 60.713 129.395 1.00 114.48 96 LYS D CA 1
ATOM 2890 C C . LYS D 1 67 ? 50.183 61.515 129.165 1.00 119.41 96 LYS D C 1
ATOM 2891 O O . LYS D 1 67 ? 49.318 61.574 130.039 1.00 130.08 96 LYS D O 1
ATOM 2893 N N . ASP D 1 68 ? 50.065 62.129 127.992 1.00 115.89 97 ASP D N 1
ATOM 2894 C CA . ASP D 1 68 ? 48.938 63.014 127.707 1.00 114.75 97 ASP D CA 1
ATOM 2895 C C . ASP D 1 68 ? 47.617 62.267 127.515 1.00 104.97 97 ASP D C 1
ATOM 2896 O O . ASP D 1 68 ? 46.637 62.840 127.039 1.00 97.38 97 ASP D O 1
ATOM 2901 N N . LEU D 1 69 ? 47.596 60.992 127.887 1.00 104.37 98 LEU D N 1
ATOM 2902 C CA . LEU D 1 69 ? 46.377 60.195 127.814 1.00 105.21 98 LEU D CA 1
ATOM 2903 C C . LEU D 1 69 ? 45.498 60.455 129.032 1.00 126.74 98 LEU D C 1
ATOM 2904 O O . LEU D 1 69 ? 45.986 60.491 130.162 1.00 117.00 98 LEU D O 1
ATOM 2909 N N . ASP D 1 70 ? 44.201 60.636 128.802 1.00 131.84 99 ASP D N 1
ATOM 2910 C CA . ASP D 1 70 ? 43.268 60.880 129.897 1.00 125.14 99 ASP D CA 1
ATOM 2911 C C . ASP D 1 70 ? 42.761 59.571 130.497 1.00 118.18 99 ASP D C 1
ATOM 2912 O O . ASP D 1 70 ? 43.312 58.502 130.232 1.00 118.09 99 ASP D O 1
ATOM 2917 N N . ILE D 1 71 ? 41.707 59.661 131.301 1.00 106.58 100 ILE D N 1
ATOM 2918 C CA . ILE D 1 71 ? 41.162 58.496 131.987 1.00 89.65 100 ILE D CA 1
ATOM 2919 C C . ILE D 1 71 ? 40.515 57.509 131.020 1.00 93.80 100 ILE D C 1
ATOM 2920 O O . ILE D 1 71 ? 40.811 56.314 131.048 1.00 88.76 100 ILE D O 1
ATOM 2925 N N . PHE D 1 72 ? 39.633 58.016 130.166 1.00 100.02 101 PHE D N 1
ATOM 2926 C CA . PHE D 1 72 ? 38.871 57.171 129.253 1.00 93.44 101 PHE D CA 1
ATOM 2927 C C . PHE D 1 72 ? 39.755 56.529 128.187 1.00 88.28 101 PHE D C 1
ATOM 2928 O O . PHE D 1 72 ? 39.657 55.330 127.929 1.00 79.95 101 PHE D O 1
ATOM 2936 N N . GLU D 1 73 ? 40.615 57.334 127.571 1.00 99.76 102 GLU D N 1
ATOM 2937 C CA . GLU D 1 73 ? 41.515 56.845 126.533 1.00 90.47 102 GLU D CA 1
ATOM 2938 C C . GLU D 1 73 ? 42.433 55.749 127.065 1.00 100.54 102 GLU D C 1
ATOM 2939 O O . GLU D 1 73 ? 42.661 54.740 126.399 1.00 117.78 102 GLU D O 1
ATOM 2945 N N . GLN D 1 74 ? 42.957 55.956 128.269 1.00 106.94 103 GLN D N 1
ATOM 2946 C CA . GLN D 1 74 ? 43.867 54.996 128.884 1.00 116.90 103 GLN D CA 1
ATOM 2947 C C . GLN D 1 74 ? 43.156 53.693 129.232 1.00 114.66 103 GLN D C 1
ATOM 2948 O O . GLN D 1 74 ? 43.761 52.622 129.214 1.00 119.21 103 GLN D O 1
ATOM 2950 N N . TYR D 1 75 ? 41.869 53.789 129.549 1.00 108.94 104 TYR D N 1
ATOM 2951 C CA . TYR D 1 75 ? 41.084 52.614 129.906 1.00 100.55 104 TYR D CA 1
ATOM 2952 C C . TYR D 1 75 ? 40.690 51.808 128.671 1.00 95.25 104 TYR D C 1
ATOM 2953 O O . TYR D 1 75 ? 40.705 50.578 128.693 1.00 87.81 104 TYR D O 1
ATOM 2962 N N . ASN D 1 76 ? 40.340 52.508 127.597 1.00 102.86 105 ASN D N 1
ATOM 2963 C CA . ASN D 1 76 ? 39.967 51.856 126.347 1.00 96.16 105 ASN D CA 1
ATOM 2964 C C . ASN D 1 76 ? 41.103 51.012 125.777 1.00 85.16 105 ASN D C 1
ATOM 2965 O O . ASN D 1 76 ? 40.887 49.890 125.319 1.00 97.66 105 ASN D O 1
ATOM 2970 N N . LEU D 1 77 ? 42.314 51.559 125.811 1.00 66.76 106 LEU D N 1
ATOM 2971 C CA . LEU D 1 77 ? 43.491 50.844 125.331 1.00 73.08 106 LEU D CA 1
ATOM 2972 C C . LEU D 1 77 ? 43.808 49.650 126.224 1.00 79.00 106 LEU D C 1
ATOM 2973 O O . LEU D 1 77 ? 44.153 48.573 125.739 1.00 89.87 106 LEU D O 1
ATOM 2978 N N . GLU D 1 78 ? 43.688 49.851 127.532 1.00 74.42 107 GLU D N 1
ATOM 2979 C CA . GLU D 1 78 ? 43.994 48.806 128.502 1.00 88.63 107 GLU D CA 1
ATOM 2980 C C . GLU D 1 78 ? 43.137 47.564 128.278 1.00 96.30 107 GLU D C 1
ATOM 2981 O O . GLU D 1 78 ? 43.600 46.439 128.468 1.00 103.82 107 GLU D O 1
ATOM 2987 N N . MET D 1 79 ? 41.889 47.771 127.872 1.00 89.59 108 MET D N 1
ATOM 2988 C CA . MET D 1 79 ? 40.995 46.660 127.568 1.00 86.33 108 MET D CA 1
ATOM 2989 C C . MET D 1 79 ? 41.344 46.038 126.222 1.00 84.77 108 MET D C 1
ATOM 2990 O O . MET D 1 79 ? 41.318 44.818 126.066 1.00 82.29 108 MET D O 1
ATOM 2995 N N . ALA D 1 80 ? 41.668 46.886 125.251 1.00 79.11 109 ALA D N 1
ATOM 2996 C CA . ALA D 1 80 ? 42.036 46.422 123.920 1.00 72.37 109 ALA D CA 1
ATOM 2997 C C . ALA D 1 80 ? 43.251 45.504 123.984 1.00 89.05 109 ALA D C 1
ATOM 2998 O O . ALA D 1 80 ? 43.353 44.537 123.230 1.00 85.19 109 ALA D O 1
ATOM 3000 N N . LYS D 1 81 ? 44.171 45.814 124.892 1.00 96.34 110 LYS D N 1
ATOM 3001 C CA . LYS D 1 81 ? 45.367 45.002 125.078 1.00 96.04 110 LYS D CA 1
ATOM 3002 C C . LYS D 1 81 ? 45.018 43.671 125.734 1.00 96.68 110 LYS D C 1
ATOM 3003 O O . LYS D 1 81 ? 45.502 42.619 125.319 1.00 110.23 110 LYS D O 1
ATOM 3007 N N . LYS D 1 82 ? 44.174 43.725 126.759 1.00 85.59 111 LYS D N 1
ATOM 3008 C CA . LYS D 1 82 ? 43.744 42.524 127.464 1.00 79.04 111 LYS D CA 1
ATOM 3009 C C . LYS D 1 82 ? 42.970 41.594 126.537 1.00 83.87 111 LYS D C 1
ATOM 3010 O O . LYS D 1 82 ? 43.251 40.398 126.464 1.00 85.02 111 LYS D O 1
ATOM 3012 N N . SER D 1 83 ? 41.993 42.154 125.830 1.00 75.21 112 SER D N 1
ATOM 3013 C CA . SER D 1 83 ? 41.187 41.385 124.891 1.00 76.60 112 SER D CA 1
ATOM 3014 C C . SER D 1 83 ? 42.035 40.916 123.715 1.00 83.31 112 SER D C 1
ATOM 3015 O O . SER D 1 83 ? 41.768 39.871 123.121 1.00 85.17 112 SER D O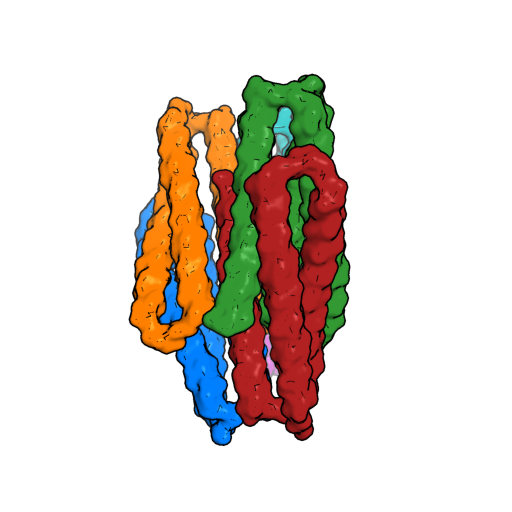 1
ATOM 3018 N N . GLY D 1 84 ? 43.058 41.697 123.384 1.00 78.91 113 GLY D N 1
ATOM 3019 C CA . GLY D 1 84 ? 43.973 41.344 122.316 1.00 78.97 113 GLY D CA 1
ATOM 3020 C C . GLY D 1 84 ? 44.840 40.159 122.692 1.00 79.32 113 GLY D C 1
ATOM 3021 O O . GLY D 1 84 ? 45.061 39.258 121.883 1.00 82.64 113 GLY D O 1
ATOM 3022 N N . ASP D 1 85 ? 45.334 40.162 123.926 1.00 71.60 114 ASP D N 1
ATOM 3023 C CA . ASP D 1 85 ? 46.157 39.066 124.424 1.00 80.56 114 ASP D CA 1
ATOM 3024 C C . ASP D 1 85 ? 45.362 37.767 124.445 1.00 78.90 114 ASP D C 1
ATOM 3025 O O . ASP D 1 85 ? 45.844 36.724 124.005 1.00 86.11 114 ASP D O 1
ATOM 3030 N N . ILE D 1 86 ? 44.139 37.841 124.961 1.00 73.69 115 ILE D N 1
ATOM 3031 C CA . ILE D 1 86 ? 43.261 36.680 125.028 1.00 78.71 115 ILE D CA 1
ATOM 3032 C C . ILE D 1 86 ? 42.931 36.160 123.633 1.00 77.60 115 ILE D C 1
ATOM 3033 O O . ILE D 1 86 ? 42.944 34.953 123.392 1.00 83.66 115 ILE D O 1
ATOM 3038 N N . LEU D 1 87 ? 42.636 37.078 122.718 1.00 65.75 116 LEU D N 1
ATOM 3039 C CA . LEU D 1 87 ? 42.322 36.711 121.343 1.00 59.87 116 LEU D CA 1
ATOM 3040 C C . LEU D 1 87 ? 43.482 35.961 120.700 1.00 77.01 116 LEU D C 1
ATOM 3041 O O . LEU D 1 87 ? 43.296 34.894 120.116 1.00 81.30 116 LEU D O 1
ATOM 3046 N N . GLU D 1 88 ? 44.681 36.524 120.814 1.00 75.39 117 GLU D N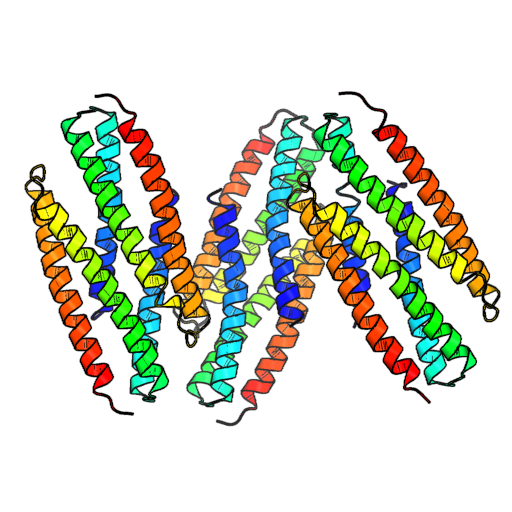 1
ATOM 3047 C CA . GLU D 1 88 ? 45.874 35.908 120.246 1.00 74.23 117 GLU D CA 1
ATOM 3048 C C . GLU D 1 88 ? 46.171 34.566 120.905 1.00 81.81 117 GLU D C 1
ATOM 3049 O O . GLU D 1 88 ? 46.568 33.611 120.238 1.00 86.08 117 GLU D O 1
ATOM 3055 N N . ARG D 1 89 ? 45.978 34.499 122.219 1.00 80.47 118 ARG D N 1
ATOM 3056 C CA . ARG D 1 89 ? 46.200 33.263 122.960 1.00 94.05 118 ARG D CA 1
ATOM 3057 C C . ARG D 1 89 ? 45.276 32.166 122.446 1.00 95.03 118 ARG D C 1
ATOM 3058 O O . ARG D 1 89 ? 45.696 31.026 122.249 1.00 99.04 118 ARG D O 1
ATOM 3066 N N . ASP D 1 90 ? 44.013 32.521 122.232 1.00 79.64 119 ASP D N 1
ATOM 3067 C CA . ASP D 1 90 ? 43.031 31.581 121.709 1.00 79.31 119 ASP D CA 1
ATOM 3068 C C . ASP D 1 90 ? 43.392 31.152 120.291 1.00 83.68 119 ASP D C 1
ATOM 3069 O O . ASP D 1 90 ? 43.115 30.023 119.886 1.00 71.78 119 ASP D O 1
ATOM 3074 N N . LEU D 1 91 ? 44.013 32.057 119.542 1.00 80.99 120 LEU D N 1
ATOM 3075 C CA . LEU D 1 91 ? 44.436 31.758 118.178 1.00 74.00 120 LEU D CA 1
ATOM 3076 C C . LEU D 1 91 ? 45.531 30.698 118.158 1.00 62.74 120 LEU D C 1
ATOM 3077 O O . LEU D 1 91 ? 45.427 29.703 117.441 1.00 62.95 120 LEU D O 1
ATOM 3082 N N . LYS D 1 92 ? 46.581 30.914 118.944 1.00 60.11 121 LYS D N 1
ATOM 3083 C CA . LYS D 1 92 ? 47.673 29.951 119.033 1.00 68.16 121 LYS D CA 1
ATOM 3084 C C . LYS D 1 92 ? 47.152 28.584 119.464 1.00 79.84 121 LYS D C 1
ATOM 3085 O O . LYS D 1 92 ? 47.654 27.551 119.022 1.00 70.16 121 LYS D O 1
ATOM 3091 N N . LYS D 1 93 ? 46.145 28.586 120.330 1.00 83.78 122 LYS D N 1
ATOM 3092 C CA . LYS D 1 93 ? 45.535 27.347 120.795 1.00 93.55 122 LYS D CA 1
ATOM 3093 C C . LYS D 1 93 ? 44.771 26.672 119.661 1.00 88.90 122 LYS D C 1
ATOM 3094 O O . LYS D 1 93 ? 44.801 25.450 119.519 1.00 88.04 122 LYS D O 1
ATOM 3097 N N . GLU D 1 94 ? 44.088 27.480 118.857 1.00 85.31 123 GLU D N 1
ATOM 3098 C CA . GLU D 1 94 ? 43.343 26.976 117.710 1.00 74.17 123 GLU D CA 1
ATOM 3099 C C . GLU D 1 94 ? 44.286 26.393 116.663 1.00 73.78 123 GLU D C 1
ATOM 3100 O O . GLU D 1 94 ? 43.971 25.395 116.016 1.00 86.14 123 GLU D O 1
ATOM 3106 N N . GLU D 1 95 ? 45.447 27.022 116.504 1.00 56.21 124 GLU D N 1
ATOM 3107 C CA . GLU D 1 95 ? 46.451 26.559 115.554 1.00 50.61 124 GLU D CA 1
ATOM 3108 C C . GLU D 1 95 ? 47.036 25.217 115.978 1.00 67.57 124 GLU D C 1
ATOM 3109 O O . GLU D 1 95 ? 47.230 24.324 115.152 1.00 80.98 124 GLU D O 1
ATOM 3115 N N . ALA D 1 96 ? 47.318 25.081 117.270 1.00 74.57 125 ALA D N 1
ATOM 3116 C CA . ALA D 1 96 ? 47.874 23.846 117.809 1.00 71.05 125 ALA D CA 1
ATOM 3117 C C . ALA D 1 96 ? 46.949 22.664 117.537 1.00 73.71 125 ALA D C 1
ATOM 3118 O O . ALA D 1 96 ? 47.404 21.579 117.176 1.00 90.75 125 ALA D O 1
ATOM 3120 N N . ARG D 1 97 ? 45.650 22.884 117.713 1.00 66.42 126 ARG D N 1
ATOM 3121 C CA . ARG D 1 97 ? 44.657 21.844 117.475 1.00 70.21 126 ARG D CA 1
ATOM 3122 C C . ARG D 1 97 ? 44.711 21.367 116.029 1.00 85.78 126 ARG D C 1
ATOM 3123 O O . ARG D 1 97 ? 44.510 20.187 115.745 1.00 99.39 126 ARG D O 1
ATOM 3131 N N . VAL D 1 98 ? 44.984 22.296 115.118 1.00 75.40 127 VAL D N 1
ATOM 3132 C CA . VAL D 1 98 ? 45.065 21.980 113.696 1.00 71.13 127 VAL D CA 1
ATOM 3133 C C . VAL D 1 98 ? 46.265 21.090 113.390 1.00 66.32 127 VAL D C 1
ATOM 3134 O O . VAL D 1 98 ? 46.134 20.064 112.723 1.00 73.04 127 VAL D O 1
ATOM 3138 N N . LYS D 1 99 ? 47.434 21.487 113.882 1.00 68.36 128 LYS D N 1
ATOM 3139 C CA . LYS D 1 99 ? 48.656 20.721 113.663 1.00 81.56 128 LYS D CA 1
ATOM 3140 C C . LYS D 1 99 ? 48.549 19.323 114.262 1.00 92.64 128 LYS D C 1
ATOM 3141 O O . LYS D 1 99 ? 49.145 18.373 113.755 1.00 92.25 128 LYS D O 1
ATOM 3147 N N . LYS D 1 100 ? 47.786 19.206 115.343 1.00 87.27 129 LYS D N 1
ATOM 3148 C CA . LYS D 1 100 ? 47.615 17.930 116.028 1.00 95.80 129 LYS D CA 1
ATOM 3149 C C . LYS D 1 100 ? 46.921 16.902 115.139 1.00 90.42 129 LYS D C 1
ATOM 3150 O O . LYS D 1 100 ? 47.106 15.698 115.309 1.00 82.62 129 LYS D O 1
ATOM 3152 N N . ILE D 1 101 ? 46.122 17.384 114.192 1.00 80.23 130 ILE D N 1
ATOM 3153 C CA . ILE D 1 101 ? 45.409 16.503 113.274 1.00 85.61 130 ILE D CA 1
ATOM 3154 C C . ILE D 1 101 ? 46.356 15.928 112.226 1.00 93.54 130 ILE D C 1
ATOM 3155 O O . ILE D 1 101 ? 46.506 16.483 111.137 1.00 87.77 130 ILE D O 1
ATOM 3160 N N . GLU D 1 102 ? 46.993 14.811 112.563 1.00 106.64 131 GLU D N 1
ATOM 3161 C CA . GLU D 1 102 ? 47.945 14.167 111.665 1.00 114.11 131 GLU D CA 1
ATOM 3162 C C . GLU D 1 102 ? 47.273 13.702 110.378 1.00 121.82 131 GLU D C 1
ATOM 3163 O O . GLU D 1 102 ? 46.123 13.263 110.389 1.00 121.73 131 GLU D O 1
ATOM 3165 N N . VAL D 1 103 ? 48.000 13.801 109.270 1.00 126.95 132 VAL D N 1
ATOM 3166 C CA . VAL D 1 103 ? 47.477 13.398 107.971 1.00 132.22 132 VAL D CA 1
ATOM 3167 C C . VAL D 1 103 ? 48.273 12.232 107.396 1.00 152.49 132 VAL D C 1
ATOM 3168 O O . VAL D 1 103 ? 47.821 11.546 106.479 1.00 162.29 132 VAL D O 1
ATOM 3173 C CA . ASN E 1 3 ? 30.978 62.850 56.663 1.00 125.04 32 ASN E CA 1
ATOM 3174 C C . ASN E 1 3 ? 31.480 61.922 55.562 1.00 126.62 32 ASN E C 1
ATOM 3175 O O . ASN E 1 3 ? 31.795 60.759 55.814 1.00 122.13 32 ASN E O 1
ATOM 3176 N N . SER E 1 4 ? 31.550 62.443 54.342 1.00 130.63 33 SER E N 1
ATOM 3177 C CA . SER E 1 4 ? 32.017 61.663 53.202 1.00 127.52 33 SER E CA 1
ATOM 3178 C C . SER E 1 4 ? 33.501 61.340 53.324 1.00 131.23 33 SER E C 1
ATOM 3179 O O . SER E 1 4 ? 33.958 60.297 52.857 1.00 131.96 33 SER E O 1
ATOM 3182 N N . LEU E 1 5 ? 34.250 62.239 53.954 1.00 125.13 34 LEU E N 1
ATOM 3183 C CA . LEU E 1 5 ? 35.682 62.046 54.147 1.00 121.87 34 LEU E CA 1
ATOM 3184 C C . LEU E 1 5 ? 35.962 60.755 54.908 1.00 119.93 34 LEU E C 1
ATOM 3185 O O . LEU E 1 5 ? 36.951 60.070 54.646 1.00 114.46 34 LEU E O 1
ATOM 3187 N N . MET E 1 6 ? 35.085 60.430 55.852 1.00 112.95 35 MET E N 1
ATOM 3188 C CA . MET E 1 6 ? 35.216 59.207 56.632 1.00 105.73 35 MET E CA 1
ATOM 3189 C C . MET E 1 6 ? 34.661 58.013 55.864 1.00 107.03 35 MET E C 1
ATOM 3190 O O . MET E 1 6 ? 35.228 56.921 55.899 1.00 113.06 35 MET E O 1
ATOM 3192 N N . GLU E 1 7 ? 33.548 58.230 55.171 1.00 99.75 36 GLU E N 1
ATOM 3193 C CA . GLU E 1 7 ? 32.913 57.177 54.388 1.00 89.55 36 GLU E CA 1
ATOM 3194 C C . GLU E 1 7 ? 33.869 56.624 53.337 1.00 95.43 36 GLU E C 1
ATOM 3195 O O . GLU E 1 7 ? 33.848 55.432 53.031 1.00 102.90 36 GLU E O 1
ATOM 3197 N N . ARG E 1 8 ? 34.706 57.499 52.788 1.00 95.84 37 ARG E N 1
ATOM 3198 C CA . ARG E 1 8 ? 35.697 57.095 51.798 1.00 101.38 37 ARG E CA 1
ATOM 3199 C C . ARG E 1 8 ? 36.642 56.046 52.373 1.00 110.36 37 ARG E C 1
ATOM 3200 O O . ARG E 1 8 ? 36.915 55.027 51.739 1.00 118.88 37 ARG E O 1
ATOM 3204 N N . ILE E 1 9 ? 37.138 56.304 53.579 1.00 103.88 38 ILE E N 1
ATOM 3205 C CA . ILE E 1 9 ? 38.032 55.370 54.254 1.00 91.73 38 ILE E CA 1
ATOM 3206 C C . ILE E 1 9 ? 37.328 54.045 54.525 1.00 86.43 38 ILE E C 1
ATOM 3207 O O . ILE E 1 9 ? 37.903 52.975 54.327 1.00 91.72 38 ILE E O 1
ATOM 3212 N N . HIS E 1 10 ? 36.081 54.126 54.977 1.00 73.72 39 HIS E N 1
ATOM 3213 C CA . HIS E 1 10 ? 35.296 52.936 55.286 1.00 71.75 39 HIS E CA 1
ATOM 3214 C C . HIS E 1 10 ? 35.182 52.013 54.078 1.00 83.45 39 HIS E C 1
ATOM 3215 O O . HIS E 1 10 ? 35.393 50.805 54.187 1.00 80.63 39 HIS E O 1
ATOM 3222 N N . GLU E 1 11 ? 34.846 52.588 52.928 1.00 87.95 40 GLU E N 1
ATOM 3223 C CA . GLU E 1 11 ? 34.711 51.817 51.697 1.00 91.94 40 GLU E CA 1
ATOM 3224 C C . GLU E 1 11 ? 36.023 51.126 51.340 1.00 80.03 40 GLU E C 1
ATOM 3225 O O . GLU E 1 11 ? 36.028 49.988 50.872 1.00 67.09 40 GLU E O 1
ATOM 3231 N N . GLN E 1 12 ? 37.133 51.823 51.564 1.00 62.91 41 GLN E N 1
ATOM 3232 C CA . GLN E 1 12 ? 38.451 51.274 51.272 1.00 55.66 41 GLN E CA 1
ATOM 3233 C C . GLN E 1 12 ? 38.757 50.091 52.183 1.00 67.21 41 GLN E C 1
ATOM 3234 O O . GLN E 1 12 ? 39.321 49.088 51.747 1.00 79.16 41 GLN E O 1
ATOM 3240 N N . ILE E 1 13 ? 38.381 50.218 53.452 1.00 63.02 42 ILE E N 1
ATOM 3241 C CA . ILE E 1 13 ? 38.604 49.158 54.428 1.00 71.53 42 ILE E CA 1
ATOM 3242 C C . ILE E 1 13 ? 37.737 47.943 54.121 1.00 72.83 42 ILE E C 1
ATOM 3243 O O . ILE E 1 13 ? 38.179 46.802 54.262 1.00 83.39 42 ILE E O 1
ATOM 3245 N N . LYS E 1 14 ? 36.501 48.195 53.702 1.00 68.26 43 LYS E N 1
ATOM 3246 C CA . LYS E 1 14 ? 35.573 47.125 53.361 1.00 65.38 43 LYS E CA 1
ATOM 3247 C C . LYS E 1 14 ? 36.143 46.243 52.256 1.00 72.78 43 LYS E C 1
ATOM 3248 O O . LYS E 1 14 ? 35.912 45.034 52.232 1.00 81.32 43 LYS E O 1
ATOM 3253 N N . LYS E 1 15 ? 36.890 46.857 51.344 1.00 77.82 44 LYS E N 1
ATOM 3254 C CA . LYS E 1 15 ? 37.520 46.124 50.253 1.00 76.33 44 LYS E CA 1
ATOM 3255 C C . LYS E 1 15 ? 38.495 45.084 50.792 1.00 68.71 44 LYS E C 1
ATOM 3256 O O . LYS E 1 15 ? 38.477 43.928 50.370 1.00 66.16 44 LYS E O 1
ATOM 3262 N N . GLY E 1 16 ? 39.343 45.503 51.725 1.00 65.49 45 GLY E N 1
ATOM 3263 C CA . GLY E 1 16 ? 40.301 44.606 52.344 1.00 62.17 45 GLY E CA 1
ATOM 3264 C C . GLY E 1 16 ? 39.621 43.419 52.997 1.00 61.74 45 GLY E C 1
ATOM 3265 O O . GLY E 1 16 ? 40.128 42.298 52.953 1.00 71.09 45 GLY E O 1
ATOM 3266 N N . GLU E 1 17 ? 38.466 43.670 53.605 1.00 51.66 46 GLU E N 1
ATOM 3267 C CA . GLU E 1 17 ? 37.685 42.615 54.236 1.00 51.85 46 GLU E CA 1
ATOM 3268 C C . GLU E 1 17 ? 37.201 41.616 53.191 1.00 61.46 46 GLU E C 1
ATOM 3269 O O . GLU E 1 17 ? 37.297 40.404 53.383 1.00 63.74 46 GLU E O 1
ATOM 3275 N N . LEU E 1 18 ? 36.682 42.136 52.083 1.00 72.84 47 LEU E N 1
ATOM 3276 C CA . LEU E 1 18 ? 36.205 41.296 50.992 1.00 73.80 47 LEU E CA 1
ATOM 3277 C C . LEU E 1 18 ? 37.361 40.563 50.321 1.00 71.34 47 LEU E C 1
ATOM 3278 O O . LEU E 1 18 ? 37.182 39.478 49.768 1.00 69.79 47 LEU E O 1
ATOM 3283 N N . ALA E 1 19 ? 38.546 41.162 50.372 1.00 68.56 48 ALA E N 1
ATOM 3284 C CA . ALA E 1 19 ? 39.741 40.538 49.820 1.00 61.40 48 ALA E CA 1
ATOM 3285 C C . ALA E 1 19 ? 40.073 39.269 50.594 1.00 76.59 48 ALA E C 1
ATOM 3286 O O . ALA E 1 19 ? 40.573 38.296 50.029 1.00 83.95 48 ALA E O 1
ATOM 3288 N N . LEU E 1 20 ? 39.789 39.288 51.892 1.00 75.10 49 LEU E N 1
ATOM 3289 C CA . LEU E 1 20 ? 40.002 38.124 52.742 1.00 78.25 49 LEU E CA 1
ATOM 3290 C C . LEU E 1 20 ? 38.991 37.034 52.409 1.00 72.61 49 LEU E C 1
ATOM 3291 O O . LEU E 1 20 ? 39.348 35.864 52.274 1.00 80.97 49 LEU E O 1
ATOM 3296 N N . PHE E 1 21 ? 37.727 37.426 52.281 1.00 69.12 50 PHE E N 1
ATOM 3297 C CA . PHE E 1 21 ? 36.676 36.498 51.883 1.00 70.95 50 PHE E CA 1
ATOM 3298 C C . PHE E 1 21 ? 37.031 35.824 50.564 1.00 73.07 50 PHE E C 1
ATOM 3299 O O . PHE E 1 21 ? 36.828 34.622 50.395 1.00 78.62 50 PHE E O 1
ATOM 3307 N N . TYR E 1 22 ? 37.566 36.606 49.631 1.00 73.41 51 TYR E N 1
ATOM 3308 C CA . TYR E 1 22 ? 37.962 36.084 48.330 1.00 73.32 51 TYR E CA 1
ATOM 3309 C C . TYR E 1 22 ? 39.093 35.075 48.478 1.00 72.19 51 TYR E C 1
ATOM 3310 O O . TYR E 1 22 ? 39.068 34.007 47.867 1.00 76.27 51 TYR E O 1
ATOM 3319 N N . LEU E 1 23 ? 40.085 35.422 49.292 1.00 63.37 52 LEU E N 1
ATOM 3320 C CA . LEU E 1 23 ? 41.199 34.524 49.565 1.00 70.73 52 LEU E CA 1
ATOM 3321 C C . LEU E 1 23 ? 40.690 33.214 50.152 1.00 78.42 52 LEU E C 1
ATOM 3322 O O . LEU E 1 23 ? 41.176 32.137 49.808 1.00 89.48 52 LEU E O 1
ATOM 3327 N N . GLN E 1 24 ? 39.705 33.315 51.039 1.00 73.44 53 GLN E N 1
ATOM 3328 C CA . GLN E 1 24 ? 39.095 32.139 51.644 1.00 74.85 53 GLN E CA 1
ATOM 3329 C C . GLN E 1 24 ? 38.415 31.286 50.578 1.00 80.68 53 GLN E C 1
ATOM 3330 O O . GLN E 1 24 ? 38.406 30.059 50.664 1.00 89.56 53 GLN E O 1
ATOM 3333 N N . GLU E 1 25 ? 37.849 31.947 49.573 1.00 76.19 54 GLU E N 1
ATOM 3334 C CA . GLU E 1 25 ? 37.201 31.250 48.470 1.00 90.48 54 GLU E CA 1
ATOM 3335 C C . GLU E 1 25 ? 38.234 30.572 47.576 1.00 82.99 54 GLU E C 1
ATOM 3336 O O . GLU E 1 25 ? 38.009 29.468 47.081 1.00 73.21 54 GLU E O 1
ATOM 3342 N N . GLN E 1 26 ? 39.366 31.240 47.375 1.00 83.70 55 GLN E N 1
ATOM 3343 C CA . GLN E 1 26 ? 40.456 30.677 46.588 1.00 95.88 55 GLN E CA 1
ATOM 3344 C C . GLN E 1 26 ? 40.951 29.389 47.232 1.00 101.04 55 GLN E C 1
ATOM 3345 O O . GLN E 1 26 ? 41.184 28.390 46.551 1.00 96.01 55 GLN E O 1
ATOM 3351 N N . ILE E 1 27 ? 41.110 29.423 48.551 1.00 100.88 56 ILE E N 1
ATOM 3352 C CA . ILE E 1 27 ? 41.545 28.254 49.306 1.00 91.63 56 ILE E CA 1
ATOM 3353 C C . ILE E 1 27 ? 40.555 27.107 49.148 1.00 97.03 56 ILE E C 1
ATOM 3354 O O . ILE E 1 27 ? 40.947 25.961 48.930 1.00 103.59 56 ILE E O 1
ATOM 3359 N N . ASN E 1 28 ? 39.269 27.424 49.259 1.00 98.69 57 ASN E N 1
ATOM 3360 C CA . ASN E 1 28 ? 38.217 26.427 49.098 1.00 111.62 57 ASN E CA 1
ATOM 3361 C C . ASN E 1 28 ? 38.271 25.767 47.725 1.00 117.92 57 ASN E C 1
ATOM 3362 O O . ASN E 1 28 ? 38.181 24.545 47.609 1.00 121.96 57 ASN E O 1
ATOM 3367 N N . HIS E 1 29 ? 38.419 26.585 46.688 1.00 122.36 58 HIS E N 1
ATOM 3368 C CA . HIS E 1 29 ? 38.521 26.083 45.323 1.00 130.38 58 HIS E CA 1
ATOM 3369 C C . HIS E 1 29 ? 39.802 25.277 45.141 1.00 131.65 58 HIS E C 1
ATOM 3370 O O . HIS E 1 29 ? 39.840 24.317 44.371 1.00 137.63 58 HIS E O 1
ATOM 3372 N N . PHE E 1 30 ? 40.850 25.675 45.856 1.00 131.86 59 PHE E N 1
ATOM 3373 C CA . PHE E 1 30 ? 42.131 24.982 45.793 1.00 133.43 59 PHE E CA 1
ATOM 3374 C C . PHE E 1 30 ? 42.013 23.562 46.335 1.00 139.11 59 PHE E C 1
ATOM 3375 O O . PHE E 1 30 ? 42.433 22.605 45.686 1.00 145.35 59 PHE E O 1
ATOM 3383 N N . GLU E 1 31 ? 41.441 23.432 47.528 1.00 129.79 60 GLU E N 1
ATOM 3384 C CA . GLU E 1 31 ? 41.266 22.127 48.155 1.00 123.38 60 GLU E CA 1
ATOM 3385 C C . GLU E 1 31 ? 40.518 21.163 47.241 1.00 136.13 60 GLU E C 1
ATOM 3386 O O . GLU E 1 31 ? 40.870 19.988 47.142 1.00 153.55 60 GLU E O 1
ATOM 3392 N N . GLU E 1 32 ? 39.484 21.668 46.574 1.00 128.04 61 GLU E N 1
ATOM 3393 C CA . GLU E 1 32 ? 38.701 20.859 45.649 1.00 126.13 61 GLU E CA 1
ATOM 3394 C C . GLU E 1 32 ? 39.592 20.265 44.563 1.00 129.39 61 GLU E C 1
ATOM 3395 O O . GLU E 1 32 ? 39.752 19.048 44.474 1.00 128.59 61 GLU E O 1
ATOM 3397 N N . LYS E 1 33 ? 40.173 21.135 43.742 1.00 136.87 62 LYS E N 1
ATOM 3398 C CA . LYS E 1 33 ? 41.082 20.705 42.687 1.00 143.66 62 LYS E CA 1
ATOM 3399 C C . LYS E 1 33 ? 42.461 21.328 42.880 1.00 145.63 62 LYS E C 1
ATOM 3400 O O . LYS E 1 33 ? 42.769 22.361 42.285 1.00 148.27 62 LYS E O 1
ATOM 3402 N N . PRO E 1 34 ? 43.294 20.697 43.721 1.00 139.97 63 PRO E N 1
ATOM 3403 C CA . PRO E 1 34 ? 44.636 21.191 44.051 1.00 138.17 63 PRO E CA 1
ATOM 3404 C C . PRO E 1 34 ? 45.513 21.380 42.817 1.00 151.34 63 PRO E C 1
ATOM 3405 O O . PRO E 1 34 ? 45.696 20.446 42.037 1.00 165.75 63 PRO E O 1
ATOM 3409 N N . THR E 1 35 ? 46.046 22.586 42.651 1.00 138.39 64 THR E N 1
ATOM 3410 C CA . THR E 1 35 ? 46.960 22.881 41.555 1.00 136.27 64 THR E CA 1
ATOM 3411 C C . THR E 1 35 ? 48.143 23.698 42.063 1.00 129.10 64 THR E C 1
ATOM 3412 O O . THR E 1 35 ? 47.962 24.725 42.717 1.00 125.57 64 THR E O 1
ATOM 3416 N N . LYS E 1 36 ? 49.352 23.234 41.763 1.00 135.65 65 LYS E N 1
ATOM 3417 C CA . LYS E 1 36 ? 50.567 23.903 42.215 1.00 138.27 65 LYS E CA 1
ATOM 3418 C C . LYS E 1 36 ? 50.563 25.382 41.844 1.00 146.81 65 LYS E C 1
ATOM 3419 O O . LYS E 1 36 ? 51.098 26.217 42.574 1.00 153.14 65 LYS E O 1
ATOM 3421 N N . GLU E 1 37 ? 49.954 25.698 40.706 1.00 140.94 66 GLU E N 1
ATOM 3422 C CA . GLU E 1 37 ? 49.879 27.074 40.231 1.00 133.03 66 GLU E CA 1
ATOM 3423 C C . GLU E 1 37 ? 49.031 27.934 41.162 1.00 118.20 66 GLU E C 1
ATOM 3424 O O . GLU E 1 37 ? 49.363 29.089 41.430 1.00 116.38 66 GLU E O 1
ATOM 3430 N N . MET E 1 38 ? 47.936 27.363 41.653 1.00 106.35 67 MET E N 1
ATOM 3431 C CA . MET E 1 38 ? 47.037 28.078 42.551 1.00 109.21 67 MET E CA 1
ATOM 3432 C C . MET E 1 38 ? 47.671 28.277 43.924 1.00 109.22 67 MET E C 1
ATOM 3433 O O . MET E 1 38 ? 47.491 29.320 44.553 1.00 95.28 67 MET E O 1
ATOM 3438 N N . LYS E 1 39 ? 48.411 27.273 44.385 1.00 121.17 68 LYS E N 1
ATOM 3439 C CA . LYS E 1 39 ? 49.116 27.375 45.657 1.00 118.17 68 LYS E CA 1
ATOM 3440 C C . LYS E 1 39 ? 50.103 28.535 45.630 1.00 120.09 68 LYS E C 1
ATOM 3441 O O . LYS E 1 39 ? 50.181 29.318 46.576 1.00 120.44 68 LYS E O 1
ATOM 3447 N N . ASP E 1 40 ? 50.855 28.639 44.539 1.00 122.72 69 ASP E N 1
ATOM 3448 C CA . ASP E 1 40 ? 51.815 29.722 44.368 1.00 126.25 69 ASP E CA 1
ATOM 3449 C C . ASP E 1 40 ? 51.123 31.073 44.495 1.00 123.26 69 ASP E C 1
ATOM 3450 O O . ASP E 1 40 ? 51.694 32.030 45.018 1.00 110.25 69 ASP E O 1
ATOM 3455 N N . LYS E 1 41 ? 49.887 31.142 44.010 1.00 123.09 70 LYS E N 1
ATOM 3456 C CA . LYS E 1 41 ? 49.106 32.371 44.070 1.00 110.43 70 LYS E CA 1
ATOM 3457 C C . LYS E 1 41 ? 48.659 32.665 45.497 1.00 100.12 70 LYS E C 1
ATOM 3458 O O . LYS E 1 41 ? 48.931 33.739 46.033 1.00 95.44 70 LYS E O 1
ATOM 3464 N N . ILE E 1 42 ? 47.972 31.703 46.105 1.00 97.88 71 ILE E N 1
ATOM 3465 C CA . ILE E 1 42 ? 47.463 31.859 47.463 1.00 109.38 71 ILE E CA 1
ATOM 3466 C C . ILE E 1 42 ? 48.573 32.212 48.448 1.00 118.97 71 ILE E C 1
ATOM 3467 O O . ILE E 1 42 ? 48.485 33.212 49.161 1.00 131.26 71 ILE E O 1
ATOM 3472 N N . VAL E 1 43 ? 49.615 31.387 48.483 1.00 115.32 72 VAL E N 1
ATOM 3473 C CA . VAL E 1 43 ? 50.740 31.608 49.385 1.00 108.40 72 VAL E CA 1
ATOM 3474 C C . VAL E 1 43 ? 51.310 33.014 49.235 1.00 105.77 72 VAL E C 1
ATOM 3475 O O . VAL E 1 43 ? 51.525 33.714 50.225 1.00 112.28 72 VAL E O 1
ATOM 3479 N N . ALA E 1 44 ? 51.554 33.420 47.994 1.00 93.00 73 ALA E N 1
ATOM 3480 C CA . ALA E 1 44 ? 52.088 34.748 47.716 1.00 91.19 73 ALA E CA 1
ATOM 3481 C C . ALA E 1 44 ? 51.189 35.830 48.302 1.00 94.30 73 ALA E C 1
ATOM 3482 O O . ALA E 1 44 ? 51.665 36.759 48.954 1.00 90.84 73 ALA E O 1
ATOM 3484 N N . GLU E 1 45 ? 49.887 35.701 48.068 1.00 88.55 74 GLU E N 1
ATOM 3485 C CA . GLU E 1 45 ? 48.916 36.659 48.586 1.00 83.42 74 GLU E CA 1
ATOM 3486 C C . GLU E 1 45 ? 48.943 36.705 50.110 1.00 78.66 74 GLU E C 1
ATOM 3487 O O . GLU E 1 45 ? 48.853 37.777 50.709 1.00 67.88 74 GLU E O 1
ATOM 3493 N N . MET E 1 46 ? 49.066 35.537 50.734 1.00 79.34 75 MET E N 1
ATOM 3494 C CA . MET E 1 46 ? 49.101 35.455 52.189 1.00 86.35 75 MET E CA 1
ATOM 3495 C C . MET E 1 46 ? 50.369 36.099 52.740 1.00 102.96 75 MET E C 1
ATOM 3496 O O . MET E 1 46 ? 50.340 36.751 53.782 1.00 104.41 75 MET E O 1
ATOM 3501 N N . ASP E 1 47 ? 51.479 35.914 52.032 1.00 102.07 76 ASP E N 1
ATOM 3502 C CA . ASP E 1 47 ? 52.735 36.552 52.406 1.00 99.29 76 ASP E CA 1
ATOM 3503 C C . ASP E 1 47 ? 52.631 38.060 52.219 1.00 99.22 76 ASP E C 1
ATOM 3504 O O . ASP E 1 47 ? 53.286 38.831 52.920 1.00 94.98 76 ASP E O 1
ATOM 3509 N N . THR E 1 48 ? 51.801 38.473 51.266 1.00 102.84 77 THR E N 1
ATOM 3510 C CA . THR E 1 48 ? 51.594 39.888 50.985 1.00 101.17 77 THR E CA 1
ATOM 3511 C C . THR E 1 48 ? 50.884 40.575 52.145 1.00 88.59 77 THR E C 1
ATOM 3512 O O . THR E 1 48 ? 51.327 41.617 52.626 1.00 79.74 77 THR E O 1
ATOM 3516 N N . ILE E 1 49 ? 49.778 39.985 52.588 1.00 91.79 78 ILE E N 1
ATOM 3517 C CA . ILE E 1 49 ? 49.008 40.539 53.695 1.00 100.60 78 ILE E CA 1
ATOM 3518 C C . ILE E 1 49 ? 49.850 40.588 54.964 1.00 97.21 78 ILE E C 1
ATOM 3519 O O . ILE E 1 49 ? 49.792 41.555 55.723 1.00 87.27 78 ILE E O 1
ATOM 3524 N N . ILE E 1 50 ? 50.635 39.539 55.186 1.00 97.96 79 ILE E N 1
ATOM 3525 C CA . ILE E 1 50 ? 51.518 39.471 56.344 1.00 92.74 79 ILE E CA 1
ATOM 3526 C C . ILE E 1 50 ? 52.593 40.551 56.271 1.00 90.39 79 ILE E C 1
ATOM 3527 O O . ILE E 1 50 ? 52.977 41.128 57.288 1.00 84.77 79 ILE E O 1
ATOM 3532 N N . ALA E 1 51 ? 53.071 40.822 55.061 1.00 90.45 80 ALA E N 1
ATOM 3533 C CA . ALA E 1 51 ? 54.095 41.838 54.850 1.00 103.77 80 ALA E CA 1
ATOM 3534 C C . ALA E 1 51 ? 53.611 43.207 55.316 1.00 99.84 80 ALA E C 1
ATOM 3535 O O . ALA E 1 51 ? 54.342 43.941 55.981 1.00 97.54 80 ALA E O 1
ATOM 3537 N N . MET E 1 52 ? 52.375 43.542 54.962 1.00 91.62 81 MET E N 1
ATOM 3538 C CA . MET E 1 52 ? 51.784 44.815 55.353 1.00 93.24 81 MET E CA 1
ATOM 3539 C C . MET E 1 52 ? 51.663 44.922 56.870 1.00 94.06 81 MET E C 1
ATOM 3540 O O . MET E 1 52 ? 52.127 45.891 57.471 1.00 98.47 81 MET E O 1
ATOM 3542 N N . ILE E 1 53 ? 51.042 43.918 57.481 1.00 86.85 82 ILE E N 1
ATOM 3543 C CA . ILE E 1 53 ? 50.831 43.903 58.925 1.00 95.92 82 ILE E CA 1
ATOM 3544 C C . ILE E 1 53 ? 52.134 44.115 59.691 1.00 96.17 82 ILE E C 1
ATOM 3545 O O . ILE E 1 53 ? 52.157 44.801 60.713 1.00 99.26 82 ILE E O 1
ATOM 3550 N N . ASP E 1 54 ? 53.214 43.524 59.191 1.00 96.02 83 ASP E N 1
ATOM 3551 C CA . ASP E 1 54 ? 54.523 43.658 59.822 1.00 106.54 83 ASP E CA 1
ATOM 3552 C C . ASP E 1 54 ? 54.912 45.124 59.984 1.00 107.22 83 ASP E C 1
ATOM 3553 O O . ASP E 1 54 ? 55.164 45.590 61.095 1.00 96.61 83 ASP E O 1
ATOM 3558 N N . GLY E 1 55 ? 54.958 45.845 58.868 1.00 114.02 84 GLY E N 1
ATOM 3559 C CA . GLY E 1 55 ? 55.316 47.251 58.884 1.00 120.75 84 GLY E CA 1
ATOM 3560 C C . GLY E 1 55 ? 54.313 48.096 59.644 1.00 117.62 84 GLY E C 1
ATOM 3561 O O . GLY E 1 55 ? 54.678 49.073 60.298 1.00 131.29 84 GLY E O 1
ATOM 3562 N N . VAL E 1 56 ? 53.042 47.717 59.556 1.00 94.19 85 VAL E N 1
ATOM 3563 C CA . VAL E 1 56 ? 51.973 48.441 60.234 1.00 78.62 85 VAL E CA 1
ATOM 3564 C C . VAL E 1 56 ? 52.129 48.384 61.751 1.00 79.96 85 VAL E C 1
ATOM 3565 O O . VAL E 1 56 ? 51.999 49.400 62.434 1.00 83.01 85 VAL E O 1
ATOM 3569 N N . ARG E 1 57 ? 52.410 47.193 62.273 1.00 87.18 86 ARG E N 1
ATOM 3570 C CA . ARG E 1 57 ? 52.597 47.013 63.708 1.00 97.47 86 ARG E CA 1
ATOM 3571 C C . ARG E 1 57 ? 53.677 47.947 64.241 1.00 92.64 86 ARG E C 1
ATOM 3572 O O . ARG E 1 57 ? 53.524 48.545 65.306 1.00 81.97 86 ARG E O 1
ATOM 3580 N N . GLY E 1 58 ? 54.770 48.066 63.494 1.00 92.72 87 GLY E N 1
ATOM 3581 C CA . GLY E 1 58 ? 55.853 48.953 63.870 1.00 91.76 87 GLY E CA 1
ATOM 3582 C C . GLY E 1 58 ? 55.375 50.385 64.005 1.00 94.03 87 GLY E C 1
ATOM 3583 O O . GLY E 1 58 ? 55.651 51.049 65.003 1.00 87.97 87 GLY E O 1
ATOM 3584 N N . VAL E 1 59 ? 54.649 50.856 62.996 1.00 91.85 88 VAL E N 1
ATOM 3585 C CA . VAL E 1 59 ? 54.119 52.214 62.997 1.00 90.06 88 VAL E CA 1
ATOM 3586 C C . VAL E 1 59 ? 53.245 52.463 64.223 1.00 94.36 88 VAL E C 1
ATOM 3587 O O . VAL E 1 59 ? 53.231 53.563 64.775 1.00 98.17 88 VAL E O 1
ATOM 3591 N N . LEU E 1 60 ? 52.521 51.433 64.647 1.00 84.41 89 LEU E N 1
ATOM 3592 C CA . LEU E 1 60 ? 51.651 51.538 65.813 1.00 78.29 89 LEU E CA 1
ATOM 3593 C C . LEU E 1 60 ? 52.457 51.593 67.107 1.00 89.45 89 LEU E C 1
ATOM 3594 O O . LEU E 1 60 ? 52.189 52.418 67.980 1.00 73.02 89 LEU E O 1
ATOM 3599 N N . ASP E 1 61 ? 53.447 50.712 67.225 1.00 108.68 90 ASP E N 1
ATOM 3600 C CA . ASP E 1 61 ? 54.296 50.666 68.412 1.00 128.70 90 ASP E CA 1
ATOM 3601 C C . ASP E 1 61 ? 54.975 52.009 68.661 1.00 140.45 90 ASP E C 1
ATOM 3602 O O . ASP E 1 61 ? 55.251 52.374 69.803 1.00 147.30 90 ASP E O 1
ATOM 3607 N N . ARG E 1 62 ? 55.242 52.739 67.583 1.00 139.42 91 ARG E N 1
ATOM 3608 C CA . ARG E 1 62 ? 55.877 54.048 67.677 1.00 131.20 91 ARG E CA 1
ATOM 3609 C C . ARG E 1 62 ? 54.889 55.089 68.189 1.00 109.56 91 ARG E C 1
ATOM 3610 O O . ARG E 1 62 ? 55.196 55.860 69.099 1.00 108.29 91 ARG E O 1
ATOM 3618 N N . LEU E 1 63 ? 53.700 55.104 67.595 1.00 94.63 92 LEU E N 1
ATOM 3619 C CA . LEU E 1 63 ? 52.671 56.074 67.952 1.00 82.57 92 LEU E CA 1
ATOM 3620 C C . LEU E 1 63 ? 52.215 55.904 69.398 1.00 88.26 92 LEU E C 1
ATOM 3621 O O . LEU E 1 63 ? 51.788 56.863 70.040 1.00 95.66 92 LEU E O 1
ATOM 3626 N N . MET E 1 64 ? 52.308 54.679 69.907 1.00 87.65 93 MET E N 1
ATOM 3627 C CA . MET E 1 64 ? 51.878 54.385 71.270 1.00 95.24 93 MET E CA 1
ATOM 3628 C C . MET E 1 64 ? 52.886 54.873 72.306 1.00 90.52 93 MET E C 1
ATOM 3629 O O . MET E 1 64 ? 52.558 55.011 73.484 1.00 83.80 93 MET E O 1
ATOM 3634 N N . GLN E 1 65 ? 54.111 55.135 71.863 1.00 89.26 94 GLN E N 1
ATOM 3635 C CA . GLN E 1 65 ? 55.160 55.609 72.759 1.00 93.51 94 GLN E CA 1
ATOM 3636 C C . GLN E 1 65 ? 55.067 57.114 72.994 1.00 96.64 94 GLN E C 1
ATOM 3637 O O . GLN E 1 65 ? 56.038 57.747 73.406 1.00 93.59 94 GLN E O 1
ATOM 3643 N N . ARG E 1 66 ? 53.895 57.681 72.729 1.00 95.95 95 ARG E N 1
ATOM 3644 C CA . ARG E 1 66 ? 53.669 59.105 72.950 1.00 98.97 95 ARG E CA 1
ATOM 3645 C C . ARG E 1 66 ? 53.112 59.361 74.346 1.00 109.22 95 ARG E C 1
ATOM 3646 O O . ARG E 1 66 ? 52.764 58.425 75.067 1.00 109.08 95 ARG E O 1
ATOM 3654 N N . LYS E 1 67 ? 53.030 60.633 74.723 1.00 119.54 96 LYS E N 1
ATOM 3655 C CA . LYS E 1 67 ? 52.513 61.012 76.032 1.00 120.91 96 LYS E CA 1
ATOM 3656 C C . LYS E 1 67 ? 51.178 61.739 75.908 1.00 113.75 96 LYS E C 1
ATOM 3657 O O . LYS E 1 67 ? 50.496 61.980 76.905 1.00 113.24 96 LYS E O 1
ATOM 3659 N N . ASP E 1 68 ? 50.811 62.085 74.678 1.00 110.05 97 ASP E N 1
ATOM 3660 C CA . ASP E 1 68 ? 49.561 62.792 74.419 1.00 109.59 97 ASP E CA 1
ATOM 3661 C C . ASP E 1 68 ? 48.362 61.854 74.514 1.00 95.04 97 ASP E C 1
ATOM 3662 O O . ASP E 1 68 ? 47.291 62.246 74.978 1.00 98.59 97 ASP E O 1
ATOM 3667 N N . LEU E 1 69 ? 48.554 60.615 74.072 1.00 85.59 98 LEU E N 1
ATOM 3668 C CA . LEU E 1 69 ? 47.485 59.623 74.047 1.00 86.30 98 LEU E CA 1
ATOM 3669 C C . LEU E 1 69 ? 46.723 59.559 75.366 1.00 91.78 98 LEU E C 1
ATOM 3670 O O . LEU E 1 69 ? 47.312 59.330 76.423 1.00 94.57 98 LEU E O 1
ATOM 3675 N N . ASP E 1 70 ? 45.411 59.761 75.298 1.00 89.10 99 ASP E N 1
ATOM 3676 C CA . ASP E 1 70 ? 44.561 59.656 76.478 1.00 87.75 99 ASP E CA 1
ATOM 3677 C C . ASP E 1 70 ? 44.027 58.234 76.630 1.00 88.08 99 ASP E C 1
ATOM 3678 O O . ASP E 1 70 ? 44.362 57.352 75.840 1.00 66.22 99 ASP E O 1
ATOM 3683 N N . ILE E 1 71 ? 43.198 58.018 77.645 1.00 101.75 100 ILE E N 1
ATOM 3684 C CA . ILE E 1 71 ? 42.663 56.690 77.929 1.00 103.26 100 ILE E CA 1
ATOM 3685 C C . ILE E 1 71 ? 41.901 56.110 76.739 1.00 100.70 100 ILE E C 1
ATOM 3686 O O . ILE E 1 71 ? 41.869 54.895 76.544 1.00 102.82 100 ILE E O 1
ATOM 3688 N N . PHE E 1 72 ? 41.292 56.986 75.947 1.00 96.42 101 PHE E N 1
ATOM 3689 C CA . PHE E 1 72 ? 40.491 56.561 74.805 1.00 84.33 101 PHE E CA 1
ATOM 3690 C C . PHE E 1 72 ? 41.368 56.249 73.598 1.00 58.94 101 PHE E C 1
ATOM 3691 O O . PHE E 1 72 ? 41.210 55.212 72.953 1.00 44.79 101 PHE E O 1
ATOM 3699 N N . GLU E 1 73 ? 42.291 57.157 73.299 1.00 61.14 102 GLU E N 1
ATOM 3700 C CA . GLU E 1 73 ? 43.197 56.997 72.168 1.00 77.46 102 GLU E CA 1
ATOM 3701 C C . GLU E 1 73 ? 44.103 55.785 72.356 1.00 79.97 102 GLU E C 1
ATOM 3702 O O . GLU E 1 73 ? 44.355 55.035 71.413 1.00 63.54 102 GLU E O 1
ATOM 3708 N N . GLN E 1 74 ? 44.592 55.602 73.579 1.00 96.54 103 GLN E N 1
ATOM 3709 C CA . GLN E 1 74 ? 45.429 54.455 73.908 1.00 99.12 103 GLN E CA 1
ATOM 3710 C C . GLN E 1 74 ? 44.702 53.150 73.607 1.00 86.34 103 GLN E C 1
ATOM 3711 O O . GLN E 1 74 ? 45.282 52.215 73.056 1.00 76.56 103 GLN E O 1
ATOM 3717 N N . TYR E 1 75 ? 43.426 53.098 73.975 1.00 86.24 104 TYR E N 1
ATOM 3718 C CA . TYR E 1 75 ? 42.610 51.907 73.770 1.00 79.00 104 TYR E CA 1
ATOM 3719 C C . TYR E 1 75 ? 42.558 51.507 72.299 1.00 67.61 104 TYR E C 1
ATOM 3720 O O . TYR E 1 75 ? 42.857 50.365 71.948 1.00 59.82 104 TYR E O 1
ATOM 3729 N N . ASN E 1 76 ? 42.176 52.451 71.445 1.00 76.62 105 ASN E N 1
ATOM 3730 C CA . ASN E 1 76 ? 42.072 52.196 70.013 1.00 78.19 105 ASN E CA 1
ATOM 3731 C C . ASN E 1 76 ? 43.352 51.604 69.432 1.00 81.64 105 ASN E C 1
ATOM 3732 O O . ASN E 1 76 ? 43.309 50.651 68.655 1.00 89.11 105 ASN E O 1
ATOM 3737 N N . LEU E 1 77 ? 44.489 52.175 69.815 1.00 84.54 106 LEU E N 1
ATOM 3738 C CA . LEU E 1 77 ? 45.782 51.706 69.333 1.00 77.97 106 LEU E CA 1
ATOM 3739 C C . LEU E 1 77 ? 46.064 50.279 69.788 1.00 52.86 106 LEU E C 1
ATOM 3740 O O . LEU E 1 77 ? 46.576 49.464 69.021 1.00 56.91 106 LEU E O 1
ATOM 3745 N N . GLU E 1 78 ? 45.729 49.982 71.040 1.00 51.47 107 GLU E N 1
ATOM 3746 C CA . GLU E 1 78 ? 45.908 48.637 71.574 1.00 58.94 107 GLU E CA 1
ATOM 3747 C C . GLU E 1 78 ? 45.034 47.638 70.826 1.00 56.94 107 GLU E C 1
ATOM 3748 O O . GLU E 1 78 ? 45.444 46.504 70.579 1.00 60.41 107 GLU E O 1
ATOM 3754 N N . MET E 1 79 ? 43.829 48.067 70.466 1.00 63.72 108 MET E N 1
ATOM 3755 C CA . MET E 1 79 ? 42.894 47.207 69.749 1.00 65.92 108 MET E CA 1
ATOM 3756 C C . MET E 1 79 ? 43.376 46.926 68.330 1.00 68.04 108 MET E C 1
ATOM 3757 O O . MET E 1 79 ? 43.286 45.798 67.847 1.00 70.53 108 MET E O 1
ATOM 3762 N N . ALA E 1 80 ? 43.887 47.957 67.665 1.00 68.03 109 ALA E N 1
ATOM 3763 C CA . ALA E 1 80 ? 44.407 47.810 66.311 1.00 68.47 109 ALA E CA 1
ATOM 3764 C C . ALA E 1 80 ? 45.642 46.917 66.302 1.00 68.41 109 ALA E C 1
ATOM 3765 O O . ALA E 1 80 ? 45.819 46.094 65.404 1.00 59.92 109 ALA E O 1
ATOM 3767 N N . LYS E 1 81 ? 46.494 47.085 67.308 1.00 71.36 110 LYS E N 1
ATOM 3768 C CA . LYS E 1 81 ? 47.704 46.281 67.428 1.00 63.07 110 LYS E CA 1
ATOM 3769 C C . LYS E 1 81 ? 47.363 44.816 67.683 1.00 63.75 110 LYS E C 1
ATOM 3770 O O . LYS E 1 81 ? 48.006 43.917 67.142 1.00 64.86 110 LYS E O 1
ATOM 3773 N N . LYS E 1 82 ? 46.347 44.583 68.508 1.00 72.24 111 LYS E N 1
ATOM 3774 C CA . LYS E 1 82 ? 45.909 43.226 68.816 1.00 80.99 111 LYS E CA 1
ATOM 3775 C C . LYS E 1 82 ? 45.216 42.582 67.619 1.00 82.64 111 LYS E C 1
ATOM 3776 O O . LYS E 1 82 ? 45.407 41.397 67.345 1.00 81.25 111 LYS E O 1
ATOM 3782 N N . SER E 1 83 ? 44.409 43.368 66.914 1.00 87.11 112 SER E N 1
ATOM 3783 C CA . SER E 1 83 ? 43.712 42.883 65.728 1.00 80.74 112 SER E CA 1
ATOM 3784 C C . SER E 1 83 ? 44.704 42.351 64.701 1.00 78.04 112 SER E C 1
ATOM 3785 O O . SER E 1 83 ? 44.521 41.265 64.151 1.00 73.16 112 SER E O 1
ATOM 3788 N N . GLY E 1 84 ? 45.755 43.125 64.448 1.00 73.14 113 GLY E N 1
ATOM 3789 C CA . GLY E 1 84 ? 46.794 42.721 63.520 1.00 67.87 113 GLY E CA 1
ATOM 3790 C C . GLY E 1 84 ? 47.457 41.430 63.956 1.00 70.36 113 GLY E C 1
ATOM 3791 O O . GLY E 1 84 ? 47.759 40.566 63.133 1.00 67.77 113 GLY E O 1
ATOM 3792 N N . ASP E 1 85 ? 47.685 41.300 65.260 1.00 70.03 114 ASP E N 1
ATOM 3793 C CA . ASP E 1 85 ? 48.273 40.088 65.815 1.00 76.07 114 ASP E CA 1
ATOM 3794 C C . ASP E 1 85 ? 47.377 38.885 65.545 1.00 80.93 114 ASP E C 1
ATOM 3795 O O . ASP E 1 85 ? 47.831 37.868 65.023 1.00 86.15 114 ASP E O 1
ATOM 3800 N N . ILE E 1 86 ? 46.102 39.010 65.898 1.00 77.85 115 ILE E N 1
ATOM 3801 C CA . ILE E 1 86 ? 45.137 37.936 65.689 1.00 76.81 115 ILE E CA 1
ATOM 3802 C C . ILE E 1 86 ? 45.096 37.494 64.229 1.00 72.91 115 ILE E C 1
ATOM 3803 O O . ILE E 1 86 ? 45.127 36.300 63.931 1.00 62.68 115 ILE E O 1
ATOM 3808 N N . LEU E 1 87 ? 45.029 38.465 63.324 1.00 68.27 116 LEU E N 1
ATOM 3809 C CA . LEU E 1 87 ? 44.946 38.179 61.897 1.00 58.27 116 LEU E CA 1
ATOM 3810 C C . LEU E 1 87 ? 46.209 37.501 61.374 1.00 69.44 116 LEU E C 1
ATOM 3811 O O . LEU E 1 87 ? 46.138 36.467 60.711 1.00 79.68 116 LEU E O 1
ATOM 3816 N N . GLU E 1 88 ? 47.363 38.089 61.674 1.00 69.60 117 GLU E N 1
ATOM 3817 C CA . GLU E 1 88 ? 48.636 37.563 61.194 1.00 62.05 117 GLU E CA 1
ATOM 3818 C C . GLU E 1 88 ? 48.875 36.135 61.677 1.00 70.57 117 GLU E C 1
ATOM 3819 O O . GLU E 1 88 ? 49.427 35.309 60.949 1.00 68.40 117 GLU E O 1
ATOM 3825 N N . ARG E 1 89 ? 48.456 35.849 62.906 1.00 70.85 118 ARG E N 1
ATOM 3826 C CA . ARG E 1 89 ? 48.592 34.512 63.471 1.00 82.38 118 ARG E CA 1
ATOM 3827 C C . ARG E 1 89 ? 47.705 33.516 62.733 1.00 82.36 118 ARG E C 1
ATOM 3828 O O . ARG E 1 89 ? 48.138 32.415 62.394 1.00 75.33 118 ARG E O 1
ATOM 3836 N N . ASP E 1 90 ? 46.459 33.911 62.490 1.00 84.32 119 ASP E N 1
ATOM 3837 C CA . ASP E 1 90 ? 45.499 33.047 61.813 1.00 91.83 119 ASP E CA 1
ATOM 3838 C C . ASP E 1 90 ? 45.819 32.900 60.328 1.00 77.44 119 ASP E C 1
ATOM 3839 O O . ASP E 1 90 ? 45.302 32.003 59.661 1.00 83.61 119 ASP E O 1
ATOM 3844 N N . LEU E 1 91 ? 46.669 33.783 59.815 1.00 75.30 120 LEU E N 1
ATOM 3845 C CA . LEU E 1 91 ? 47.100 33.706 58.424 1.00 79.76 120 LEU E CA 1
ATOM 3846 C C . LEU E 1 91 ? 48.238 32.705 58.261 1.00 78.11 120 LEU E C 1
ATOM 3847 O O . LEU E 1 91 ? 48.169 31.807 57.425 1.00 72.22 120 LEU E O 1
ATOM 3852 N N . LYS E 1 92 ? 49.285 32.866 59.065 1.00 82.81 121 LYS E N 1
ATOM 3853 C CA . LYS E 1 92 ? 50.430 31.965 59.016 1.00 93.23 121 LYS E CA 1
ATOM 3854 C C . LYS E 1 92 ? 50.022 30.537 59.360 1.00 96.25 121 LYS E C 1
ATOM 3855 O O . LYS E 1 92 ? 50.602 29.577 58.853 1.00 101.25 121 LYS E O 1
ATOM 3861 N N . LYS E 1 93 ? 49.021 30.403 60.224 1.00 87.41 122 LYS E N 1
ATOM 3862 C CA . LYS E 1 93 ? 48.504 29.092 60.595 1.00 93.25 122 LYS E CA 1
ATOM 3863 C C . LYS E 1 93 ? 47.766 28.463 59.419 1.00 95.13 122 LYS E C 1
ATOM 3864 O O . LYS E 1 93 ? 47.925 27.276 59.134 1.00 82.72 122 LYS E O 1
ATOM 3868 N N . GLU E 1 94 ? 46.959 29.272 58.741 1.00 90.63 123 GLU E N 1
ATOM 3869 C CA . GLU E 1 94 ? 46.206 28.820 57.579 1.00 83.15 123 GLU E CA 1
ATOM 3870 C C . GLU E 1 94 ? 47.132 28.563 56.395 1.00 86.12 123 GLU E C 1
ATOM 3871 O O . GLU E 1 94 ? 46.992 27.566 55.687 1.00 89.33 123 GLU E O 1
ATOM 3877 N N . GLU E 1 95 ? 48.076 29.475 56.187 1.00 82.25 124 GLU E N 1
ATOM 3878 C CA . GLU E 1 95 ? 49.036 29.359 55.096 1.00 87.24 124 GLU E CA 1
ATOM 3879 C C . GLU E 1 95 ? 49.840 28.070 55.204 1.00 99.79 124 GLU E C 1
ATOM 3880 O O . GLU E 1 95 ? 50.040 27.366 54.214 1.00 103.83 124 GLU E O 1
ATOM 3886 N N . ALA E 1 96 ? 50.299 27.768 56.414 1.00 105.73 125 ALA E N 1
ATOM 3887 C CA . ALA E 1 96 ? 51.081 26.563 56.658 1.00 110.85 125 ALA E CA 1
ATOM 3888 C C . ALA E 1 96 ? 50.291 25.314 56.285 1.00 108.06 125 ALA E C 1
ATOM 3889 O O . ALA E 1 96 ? 50.856 24.328 55.812 1.00 111.46 125 ALA E O 1
ATOM 3891 N N . ARG E 1 97 ? 48.980 25.364 56.499 1.00 109.50 126 ARG E N 1
ATOM 3892 C CA . ARG E 1 97 ? 48.108 24.239 56.185 1.00 108.14 126 ARG E CA 1
ATOM 3893 C C . ARG E 1 97 ? 48.010 24.031 54.677 1.00 101.71 126 ARG E C 1
ATOM 3894 O O . ARG E 1 97 ? 48.010 22.898 54.197 1.00 108.18 126 ARG E O 1
ATOM 3902 N N . VAL E 1 98 ? 47.926 25.131 53.936 1.00 90.71 127 VAL E N 1
ATOM 3903 C CA . VAL E 1 98 ? 47.842 25.070 52.482 1.00 88.34 127 VAL E CA 1
ATOM 3904 C C . VAL E 1 98 ? 49.074 24.391 51.894 1.00 96.98 127 VAL E C 1
ATOM 3905 O O . VAL E 1 98 ? 48.967 23.571 50.982 1.00 106.98 127 VAL E O 1
ATOM 3909 N N . LYS E 1 99 ? 50.243 24.736 52.425 1.00 101.85 128 LYS E N 1
ATOM 3910 C CA . LYS E 1 99 ? 51.497 24.150 51.970 1.00 108.08 128 LYS E CA 1
ATOM 3911 C C . LYS E 1 99 ? 51.518 22.647 52.220 1.00 112.81 128 LYS E C 1
ATOM 3912 O O . LYS E 1 99 ? 52.069 21.882 51.427 1.00 113.99 128 LYS E O 1
ATOM 3918 N N . LYS E 1 100 ? 50.914 22.231 53.328 1.00 114.16 129 LYS E N 1
ATOM 3919 C CA . LYS E 1 100 ? 50.875 20.821 53.700 1.00 112.16 129 LYS E CA 1
ATOM 3920 C C . LYS E 1 100 ? 49.983 20.020 52.757 1.00 113.04 129 LYS E C 1
ATOM 3921 O O . LYS E 1 100 ? 50.098 18.797 52.670 1.00 105.10 129 LYS E O 1
ATOM 3923 N N . ILE E 1 101 ? 49.094 20.714 52.055 1.00 122.65 130 ILE E N 1
ATOM 3924 C CA . ILE E 1 101 ? 48.191 20.065 51.111 1.00 120.41 130 ILE E CA 1
ATOM 3925 C C . ILE E 1 101 ? 48.938 19.594 49.868 1.00 139.11 130 ILE E C 1
ATOM 3926 O O . ILE E 1 101 ? 49.528 20.397 49.145 1.00 145.08 130 ILE E O 1
ATOM 3931 N N . GLU E 1 102 ? 48.909 18.288 49.626 1.00 143.07 131 GLU E N 1
ATOM 3932 C CA . GLU E 1 102 ? 49.581 17.707 48.470 1.00 139.19 131 GLU E CA 1
ATOM 3933 C C . GLU E 1 102 ? 48.729 17.841 47.212 1.00 131.18 131 GLU E C 1
ATOM 3934 O O . GLU E 1 102 ? 47.672 17.221 47.098 1.00 130.71 131 GLU E O 1
ATOM 3936 C CA . SER F 1 4 ? 35.204 31.732 63.125 1.00 126.94 33 SER F CA 1
ATOM 3937 C C . SER F 1 4 ? 36.127 32.941 63.228 1.00 128.44 33 SER F C 1
ATOM 3938 O O . SER F 1 4 ? 36.168 33.617 64.256 1.00 132.99 33 SER F O 1
ATOM 3939 N N . LEU F 1 5 ? 36.866 33.208 62.156 1.00 131.50 34 LEU F N 1
ATOM 3940 C CA . LEU F 1 5 ? 37.790 34.336 62.124 1.00 132.77 34 LEU F CA 1
ATOM 3941 C C . LEU F 1 5 ? 37.159 35.564 61.479 1.00 132.21 34 LEU F C 1
ATOM 3942 O O . LEU F 1 5 ? 37.268 36.673 62.000 1.00 125.57 34 LEU F O 1
ATOM 3947 N N . MET F 1 6 ? 36.502 35.359 60.342 1.00 127.57 35 MET F N 1
ATOM 3948 C CA . MET F 1 6 ? 35.884 36.455 59.605 1.00 128.27 35 MET F CA 1
ATOM 3949 C C . MET F 1 6 ? 34.882 37.210 60.472 1.00 132.74 35 MET F C 1
ATOM 3950 O O . MET F 1 6 ? 34.683 38.413 60.302 1.00 142.68 35 MET F O 1
ATOM 3955 N N . GLU F 1 7 ? 34.254 36.496 61.400 1.00 121.31 36 GLU F N 1
ATOM 3956 C CA . GLU F 1 7 ? 33.300 37.106 62.318 1.00 106.74 36 GLU F CA 1
ATOM 3957 C C . GLU F 1 7 ? 34.007 38.062 63.272 1.00 99.71 36 GLU F C 1
ATOM 3958 O O . GLU F 1 7 ? 33.424 39.047 63.725 1.00 100.22 36 GLU F O 1
ATOM 3960 N N . ARG F 1 8 ? 35.267 37.764 63.572 1.00 97.99 37 ARG F N 1
ATOM 3961 C CA . ARG F 1 8 ? 36.067 38.604 64.454 1.00 111.93 37 ARG F CA 1
ATOM 3962 C C . ARG F 1 8 ? 36.705 39.756 63.684 1.00 105.87 37 ARG F C 1
ATOM 3963 O O . ARG F 1 8 ? 36.887 40.848 64.222 1.00 91.42 37 ARG F O 1
ATOM 3965 N N . ILE F 1 9 ? 37.045 39.504 62.424 1.00 101.47 38 ILE F N 1
ATOM 3966 C CA . ILE F 1 9 ? 37.636 40.528 61.571 1.00 83.36 38 ILE F CA 1
ATOM 3967 C C . ILE F 1 9 ? 36.646 41.663 61.337 1.00 67.16 38 ILE F C 1
ATOM 3968 O O . ILE F 1 9 ? 37.015 42.837 61.360 1.00 47.25 38 ILE F O 1
ATOM 3973 N N . HIS F 1 10 ? 35.388 41.301 61.111 1.00 66.51 39 HIS F N 1
ATOM 3974 C CA . HIS F 1 10 ? 34.332 42.284 60.902 1.00 68.87 39 HIS F CA 1
ATOM 3975 C C . HIS F 1 10 ? 34.090 43.093 62.170 1.00 90.85 39 HIS F C 1
ATOM 3976 O O . HIS F 1 10 ? 33.869 44.303 62.115 1.00 99.57 39 HIS F O 1
ATOM 3983 N N . GLU F 1 11 ? 34.135 42.416 63.313 1.00 92.09 40 GLU F N 1
ATOM 3984 C CA . GLU F 1 11 ? 33.936 43.070 64.601 1.00 97.11 40 GLU F CA 1
ATOM 3985 C C . GLU F 1 11 ? 35.077 44.036 64.904 1.00 85.31 40 GLU F C 1
ATOM 3986 O O . GLU F 1 11 ? 34.854 45.140 65.398 1.00 85.54 40 GLU F O 1
ATOM 3988 N N . GLN F 1 12 ? 36.299 43.610 64.603 1.00 78.51 41 GLN F N 1
ATOM 3989 C CA . GLN F 1 12 ? 37.477 44.440 64.827 1.00 81.28 41 GLN F CA 1
ATOM 3990 C C . GLN F 1 12 ? 37.480 45.645 63.893 1.00 82.52 41 GLN F C 1
ATOM 3991 O O . GLN F 1 12 ? 37.880 46.742 64.281 1.00 86.84 41 GLN F O 1
ATOM 3992 N N . ILE F 1 13 ? 37.030 45.433 62.660 1.00 76.82 42 ILE F N 1
ATOM 3993 C CA . ILE F 1 13 ? 36.973 46.503 61.672 1.00 76.91 42 ILE F CA 1
ATOM 3994 C C . ILE F 1 13 ? 35.984 47.585 62.092 1.00 84.18 42 ILE F C 1
ATOM 3995 O O . ILE F 1 13 ? 36.227 48.774 61.887 1.00 118.49 42 ILE F O 1
ATOM 3997 N N . LYS F 1 14 ? 34.869 47.165 62.682 1.00 59.15 43 LYS F N 1
ATOM 3998 C CA . LYS F 1 14 ? 33.847 48.101 63.136 1.00 61.82 43 LYS F CA 1
ATOM 3999 C C . LYS F 1 14 ? 34.405 49.042 64.198 1.00 69.69 43 LYS F C 1
ATOM 4000 O O . LYS F 1 14 ? 34.061 50.223 64.238 1.00 62.74 43 LYS F O 1
ATOM 4003 N N . LYS F 1 15 ? 35.269 48.510 65.057 1.00 84.92 44 LYS F N 1
ATOM 4004 C CA . LYS F 1 15 ? 35.907 49.310 66.095 1.00 85.21 44 LYS F CA 1
ATOM 4005 C C . LYS F 1 15 ? 36.832 50.349 65.473 1.00 87.06 44 LYS F C 1
ATOM 4006 O O . LYS F 1 15 ? 36.951 51.468 65.974 1.00 91.06 44 LYS F O 1
ATOM 4008 N N . GLY F 1 16 ? 37.484 49.971 64.378 1.00 82.06 45 GLY F N 1
ATOM 4009 C CA . GLY F 1 16 ? 38.363 50.876 63.663 1.00 77.26 45 GLY F CA 1
ATOM 4010 C C . GLY F 1 16 ? 37.607 52.072 63.119 1.00 79.69 45 GLY F C 1
ATOM 4011 O O . GLY F 1 16 ? 38.161 53.163 62.986 1.00 91.92 45 GLY F O 1
ATOM 4012 N N . GLU F 1 17 ? 36.333 51.862 62.803 1.00 66.94 46 GLU F N 1
ATOM 4013 C CA . GLU F 1 17 ? 35.478 52.937 62.317 1.00 74.10 46 GLU F CA 1
ATOM 4014 C C . GLU F 1 17 ? 35.162 53.913 63.444 1.00 78.41 46 GLU F C 1
ATOM 4015 O O . GLU F 1 17 ? 35.292 55.126 63.282 1.00 87.51 46 GLU F O 1
ATOM 4017 N N . LEU F 1 18 ? 34.750 53.372 64.587 1.00 85.92 47 LEU F N 1
ATOM 4018 C CA . LEU F 1 18 ? 34.430 54.187 65.753 1.00 85.71 47 LEU F CA 1
ATOM 4019 C C . LEU F 1 18 ? 35.629 55.028 66.178 1.00 80.38 47 LEU F C 1
ATOM 4020 O O . LEU F 1 18 ? 35.472 56.131 66.701 1.00 88.49 47 LEU F O 1
ATOM 4022 N N . ALA F 1 19 ? 36.826 54.498 65.950 1.00 71.66 48 ALA F N 1
ATOM 4023 C CA . ALA F 1 19 ? 38.054 55.209 66.281 1.00 68.11 48 ALA F CA 1
ATOM 4024 C C . ALA F 1 19 ? 38.215 56.445 65.405 1.00 73.82 48 ALA F C 1
ATOM 4025 O O . ALA F 1 19 ? 38.666 57.493 65.869 1.00 95.15 48 ALA F O 1
ATOM 4027 N N . LEU F 1 20 ? 37.842 56.316 64.136 1.00 77.82 49 LEU F N 1
ATOM 4028 C CA . LEU F 1 20 ? 37.947 57.421 63.190 1.00 91.21 49 LEU F CA 1
ATOM 4029 C C . LEU F 1 20 ? 36.958 58.535 63.522 1.00 79.92 49 LEU F C 1
ATOM 4030 O O . LEU F 1 20 ? 37.276 59.716 63.387 1.00 80.13 49 LEU F O 1
ATOM 4035 N N A PHE F 1 21 ? 35.759 58.153 63.951 0.60 78.99 50 PHE F N 1
ATOM 4036 N N B PHE F 1 21 ? 35.762 58.151 63.956 0.40 79.07 50 PHE F N 1
ATOM 4037 C CA A PHE F 1 21 ? 34.739 59.127 64.324 0.60 81.05 50 PHE F CA 1
ATOM 4038 C CA B PHE F 1 21 ? 34.738 59.119 64.325 0.40 80.83 50 PHE F CA 1
ATOM 4039 C C A PHE F 1 21 ? 35.173 59.945 65.536 0.60 79.20 50 PHE F C 1
ATOM 4040 C C B PHE F 1 21 ? 35.177 59.944 65.531 0.40 79.65 50 PHE F C 1
ATOM 4041 O O A PHE F 1 21 ? 34.788 61.104 65.684 0.60 80.21 50 PHE F O 1
ATOM 4042 O O B PHE F 1 21 ? 34.800 61.107 65.670 0.40 80.27 50 PHE F O 1
ATOM 4057 N N . TYR F 1 22 ? 35.976 59.333 66.400 1.00 80.86 51 TYR F N 1
ATOM 4058 C CA . TYR F 1 22 ? 36.500 60.021 67.573 1.00 89.48 51 TYR F CA 1
ATOM 4059 C C . TYR F 1 22 ? 37.551 61.041 67.157 1.00 89.27 51 TYR F C 1
ATOM 4060 O O . TYR F 1 22 ? 37.566 62.169 67.650 1.00 88.80 51 TYR F O 1
ATOM 4069 N N . LEU F 1 23 ? 38.431 60.634 66.248 1.00 77.76 52 LEU F N 1
ATOM 4070 C CA . LEU F 1 23 ? 39.454 61.524 65.717 1.00 74.13 52 LEU F CA 1
ATOM 4071 C C . LEU F 1 23 ? 38.812 62.751 65.083 1.00 86.11 52 LEU F C 1
ATOM 4072 O O . LEU F 1 23 ? 39.300 63.870 65.237 1.00 100.64 52 LEU F O 1
ATOM 4077 N N . GLN F 1 24 ? 37.711 62.530 64.372 1.00 79.74 53 GLN F N 1
ATOM 4078 C CA . GLN F 1 24 ? 36.980 63.614 63.728 1.00 102.04 53 GLN F CA 1
ATOM 4079 C C . GLN F 1 24 ? 36.451 64.605 64.759 1.00 107.06 53 GLN F C 1
ATOM 4080 O O . GLN F 1 24 ? 36.486 65.817 64.543 1.00 118.78 53 GLN F O 1
ATOM 4086 N N A GLU F 1 25 ? 35.966 64.088 65.883 0.50 98.07 54 GLU F N 1
ATOM 4087 N N B GLU F 1 25 ? 35.958 64.079 65.875 0.50 98.02 54 GLU F N 1
ATOM 4088 C CA A GLU F 1 25 ? 35.405 64.938 66.929 0.50 98.19 54 GLU F CA 1
ATOM 4089 C CA B GLU F 1 25 ? 35.413 64.907 66.943 0.50 97.43 54 GLU F CA 1
ATOM 4090 C C A GLU F 1 25 ? 36.478 65.732 67.671 0.50 101.93 54 GLU F C 1
ATOM 4091 C C B GLU F 1 25 ? 36.495 65.761 67.592 0.50 101.94 54 GLU F C 1
ATOM 4092 O O A GLU F 1 25 ? 36.200 66.802 68.213 0.50 110.32 54 GLU F O 1
ATOM 4093 O O B GLU F 1 25 ? 36.245 66.899 67.989 0.50 110.79 54 GLU F O 1
ATOM 4104 N N . GLN F 1 26 ? 37.699 65.208 67.697 1.00 89.42 55 GLN F N 1
ATOM 4105 C CA . GLN F 1 26 ? 38.820 65.933 68.283 1.00 77.13 55 GLN F CA 1
ATOM 4106 C C . GLN F 1 26 ? 39.318 67.003 67.319 1.00 91.63 55 GLN F C 1
ATOM 4107 O O . GLN F 1 26 ? 39.916 67.996 67.733 1.00 94.00 55 GLN F O 1
ATOM 4113 N N . ILE F 1 27 ? 39.070 66.791 66.031 1.00 92.91 56 ILE F N 1
ATOM 4114 C CA . ILE F 1 27 ? 39.356 67.804 65.024 1.00 93.31 56 ILE F CA 1
ATOM 4115 C C . ILE F 1 27 ? 38.315 68.910 65.130 1.00 91.13 56 ILE F C 1
ATOM 4116 O O . ILE F 1 27 ? 38.634 70.093 65.017 1.00 96.83 56 ILE F O 1
ATOM 4121 N N . ASN F 1 28 ? 37.067 68.511 65.352 1.00 83.51 57 ASN F N 1
ATOM 4122 C CA . ASN F 1 28 ? 35.982 69.457 65.574 1.00 89.90 57 ASN F CA 1
ATOM 4123 C C . ASN F 1 28 ? 36.235 70.279 66.831 1.00 99.66 57 ASN F C 1
ATOM 4124 O O . ASN F 1 28 ? 36.024 71.492 66.848 1.00 98.03 57 ASN F O 1
ATOM 4129 N N . HIS F 1 29 ? 36.689 69.606 67.883 1.00 106.57 58 HIS F N 1
ATOM 4130 C CA . HIS F 1 29 ? 37.021 70.267 69.138 1.00 120.21 58 HIS F CA 1
ATOM 4131 C C . HIS F 1 29 ? 38.234 71.170 68.961 1.00 116.36 58 HIS F C 1
ATOM 4132 O O . HIS F 1 29 ? 38.350 72.206 69.615 1.00 124.01 58 HIS F O 1
ATOM 4139 N N . PHE F 1 30 ? 39.137 70.768 68.073 1.00 107.98 59 PHE F N 1
ATOM 4140 C CA . PHE F 1 30 ? 40.342 71.543 67.809 1.00 109.33 59 PHE F CA 1
ATOM 4141 C C . PHE F 1 30 ? 40.011 72.842 67.085 1.00 120.02 59 PHE F C 1
ATOM 4142 O O . PHE F 1 30 ? 40.655 73.867 67.305 1.00 128.11 59 PHE F O 1
ATOM 4150 N N . GLU F 1 31 ? 39.004 72.794 66.218 1.00 122.04 60 GLU F N 1
ATOM 4151 C CA . GLU F 1 31 ? 38.549 73.986 65.514 1.00 123.95 60 GLU F CA 1
ATOM 4152 C C . GLU F 1 31 ? 37.982 74.997 66.504 1.00 114.48 60 GLU F C 1
ATOM 4153 O O . GLU F 1 31 ? 37.934 76.196 66.226 1.00 110.80 60 GLU F O 1
ATOM 4159 N N . GLU F 1 32 ? 37.554 74.503 67.661 1.00 112.73 61 GLU F N 1
ATOM 4160 C CA . GLU F 1 32 ? 37.017 75.358 68.711 1.00 118.93 61 GLU F CA 1
ATOM 4161 C C . GLU F 1 32 ? 38.142 75.995 69.519 1.00 127.29 61 GLU F C 1
ATOM 4162 O O . GLU F 1 32 ? 38.183 77.214 69.691 1.00 132.61 61 GLU F O 1
ATOM 4164 N N . LYS F 1 33 ? 39.054 75.163 70.012 1.00 128.33 62 LYS F N 1
ATOM 4165 C CA . LYS F 1 33 ? 40.184 75.644 70.799 1.00 128.16 62 LYS F CA 1
ATOM 4166 C C . LYS F 1 33 ? 41.509 75.161 70.218 1.00 130.14 62 LYS F C 1
ATOM 4167 O O . LYS F 1 33 ? 42.120 74.231 70.744 1.00 142.83 62 LYS F O 1
ATOM 4169 N N . PRO F 1 34 ? 41.956 75.796 69.124 1.00 128.28 63 PRO F N 1
ATOM 4170 C CA . PRO F 1 34 ? 43.219 75.446 68.464 1.00 133.42 63 PRO F CA 1
ATOM 4171 C C . PRO F 1 34 ? 44.408 75.591 69.407 1.00 140.72 63 PRO F C 1
ATOM 4172 O O . PRO F 1 34 ? 44.793 76.711 69.742 1.00 155.03 63 PRO F O 1
ATOM 4176 N N . THR F 1 35 ? 44.979 74.467 69.828 1.00 135.21 64 THR F N 1
ATOM 4177 C CA . THR F 1 35 ? 46.116 74.484 70.740 1.00 131.65 64 THR F CA 1
ATOM 4178 C C . THR F 1 35 ? 47.290 73.686 70.178 1.00 125.33 64 THR F C 1
ATOM 4179 O O . THR F 1 35 ? 47.107 72.802 69.341 1.00 105.44 64 THR F O 1
ATOM 4183 N N . LYS F 1 36 ? 48.493 74.004 70.645 1.00 127.91 65 LYS F N 1
ATOM 4184 C CA . LYS F 1 36 ? 49.702 73.340 70.169 1.00 116.12 65 LYS F CA 1
ATOM 4185 C C . LYS F 1 36 ? 49.725 71.863 70.550 1.00 114.55 65 LYS F C 1
ATOM 4186 O O . LYS F 1 36 ? 50.224 71.027 69.797 1.00 113.40 65 LYS F O 1
ATOM 4188 N N . GLU F 1 37 ? 49.182 71.548 71.722 1.00 114.47 66 GLU F N 1
ATOM 4189 C CA . GLU F 1 37 ? 49.159 70.174 72.212 1.00 113.93 66 GLU F CA 1
ATOM 4190 C C . GLU F 1 37 ? 48.297 69.271 71.333 1.00 107.38 66 GLU F C 1
ATOM 4191 O O . GLU F 1 37 ? 48.776 68.267 70.804 1.00 99.68 66 GLU F O 1
ATOM 4197 N N . MET F 1 38 ? 47.027 69.631 71.183 1.00 114.04 67 MET F N 1
ATOM 4198 C CA . MET F 1 38 ? 46.096 68.840 70.386 1.00 117.76 67 MET F CA 1
ATOM 4199 C C . MET F 1 38 ? 46.546 68.744 68.932 1.00 127.10 67 MET F C 1
ATOM 4200 O O . MET F 1 38 ? 46.459 67.682 68.316 1.00 130.98 67 MET F O 1
ATOM 4202 N N . LYS F 1 39 ? 47.027 69.858 68.389 1.00 129.91 68 LYS F N 1
ATOM 4203 C CA . LYS F 1 39 ? 47.502 69.891 67.011 1.00 122.38 68 LYS F CA 1
ATOM 4204 C C . LYS F 1 39 ? 48.624 68.881 66.800 1.00 125.29 68 LYS F C 1
ATOM 4205 O O . LYS F 1 39 ? 48.662 68.183 65.788 1.00 122.71 68 LYS F O 1
ATOM 4208 N N . ASP F 1 40 ? 49.535 68.808 67.765 1.00 130.26 69 ASP F N 1
ATOM 4209 C CA . ASP F 1 40 ? 50.650 67.871 67.693 1.00 132.37 69 ASP F CA 1
ATOM 4210 C C . ASP F 1 40 ? 50.149 66.431 67.680 1.00 122.59 69 ASP F C 1
ATOM 4211 O O . ASP F 1 40 ? 50.674 65.588 66.951 1.00 116.38 69 ASP F O 1
ATOM 4213 N N . LYS F 1 41 ? 49.130 66.156 68.487 1.00 123.03 70 LYS F N 1
ATOM 4214 C CA . LYS F 1 41 ? 48.551 64.820 68.564 1.00 122.15 70 LYS F CA 1
ATOM 4215 C C . LYS F 1 41 ? 47.846 64.449 67.263 1.00 117.35 70 LYS F C 1
ATOM 4216 O O . LYS F 1 41 ? 48.118 63.400 66.678 1.00 122.98 70 LYS F O 1
ATOM 4218 N N . ILE F 1 42 ? 46.941 65.314 66.817 1.00 106.27 71 ILE F N 1
ATOM 4219 C CA . ILE F 1 42 ? 46.199 65.081 65.582 1.00 94.96 71 ILE F CA 1
ATOM 4220 C C . ILE F 1 42 ? 47.141 64.795 64.418 1.00 82.94 71 ILE F C 1
ATOM 4221 O O . ILE F 1 42 ? 47.014 63.772 63.746 1.00 75.65 71 ILE F O 1
ATOM 4226 N N . VAL F 1 43 ? 48.085 65.702 64.187 1.00 89.91 72 VAL F N 1
ATOM 4227 C CA . VAL F 1 43 ? 49.062 65.539 63.116 1.00 87.65 72 VAL F CA 1
ATOM 4228 C C . VAL F 1 43 ? 49.796 64.207 63.232 1.00 79.33 72 VAL F C 1
ATOM 4229 O O . VAL F 1 43 ? 49.988 63.505 62.239 1.00 78.83 72 VAL F O 1
ATOM 4233 N N . ALA F 1 44 ? 50.201 63.863 64.450 1.00 88.44 73 ALA F N 1
ATOM 4234 C CA . ALA F 1 44 ? 50.909 62.612 64.697 1.00 93.63 73 ALA F CA 1
ATOM 4235 C C . ALA F 1 44 ? 50.043 61.409 64.341 1.00 99.36 73 ALA F C 1
ATOM 4236 O O . ALA F 1 44 ? 50.548 60.378 63.896 1.00 99.31 73 ALA F O 1
ATOM 4238 N N . GLU F 1 45 ? 48.736 61.547 64.539 1.00 102.10 74 GLU F N 1
ATOM 4239 C CA . GLU F 1 45 ? 47.799 60.472 64.238 1.00 96.21 74 GLU F CA 1
ATOM 4240 C C . GLU F 1 45 ? 47.458 60.429 62.752 1.00 92.01 74 GLU F C 1
ATOM 4241 O O . GLU F 1 45 ? 47.252 59.355 62.186 1.00 97.53 74 GLU F O 1
ATOM 4247 N N . MET F 1 46 ? 47.400 61.599 62.124 1.00 90.46 75 MET F N 1
ATOM 4248 C CA . MET F 1 46 ? 47.141 61.676 60.692 1.00 96.41 75 MET F CA 1
ATOM 4249 C C . MET F 1 46 ? 48.300 61.055 59.921 1.00 90.62 75 MET F C 1
ATOM 4250 O O . MET F 1 46 ? 48.095 60.374 58.917 1.00 82.38 75 MET F O 1
ATOM 4255 N N . ASP F 1 47 ? 49.516 61.293 60.401 1.00 89.07 76 ASP F N 1
ATOM 4256 C CA . ASP F 1 47 ? 50.707 60.695 59.809 1.00 90.25 76 ASP F CA 1
ATOM 4257 C C . ASP F 1 47 ? 50.595 59.176 59.805 1.00 90.40 76 ASP F C 1
ATOM 4258 O O . ASP F 1 47 ? 50.794 58.531 58.776 1.00 90.77 76 ASP F O 1
ATOM 4263 N N . THR F 1 48 ? 50.274 58.613 60.966 1.00 86.96 77 THR F N 1
ATOM 4264 C CA . THR F 1 48 ? 50.155 57.168 61.118 1.00 93.33 77 THR F CA 1
ATOM 4265 C C . THR F 1 48 ? 49.150 56.581 60.133 1.00 95.81 77 THR F C 1
ATOM 4266 O O . THR F 1 48 ? 49.419 55.567 59.489 1.00 108.14 77 THR F O 1
ATOM 4270 N N . ILE F 1 49 ? 47.991 57.223 60.022 1.00 93.91 78 ILE F N 1
ATOM 4271 C CA . ILE F 1 49 ? 46.949 56.769 59.109 1.00 107.53 78 ILE F CA 1
ATOM 4272 C C . ILE F 1 49 ? 47.427 56.799 57.661 1.00 95.25 78 ILE F C 1
ATOM 4273 O O . ILE F 1 49 ? 47.309 55.810 56.938 1.00 91.41 78 ILE F O 1
ATOM 4278 N N . ILE F 1 50 ? 47.967 57.941 57.245 1.00 89.01 79 ILE F N 1
ATOM 4279 C CA . ILE F 1 50 ? 48.485 58.092 55.890 1.00 92.00 79 ILE F CA 1
ATOM 4280 C C . ILE F 1 50 ? 49.567 57.055 55.608 1.00 98.69 79 ILE F C 1
ATOM 4281 O O . ILE F 1 50 ? 49.642 56.506 54.509 1.00 95.15 79 ILE F O 1
ATOM 4286 N N . ALA F 1 51 ? 50.401 56.792 56.608 1.00 109.22 80 ALA F N 1
ATOM 4287 C CA . ALA F 1 51 ? 51.471 55.811 56.477 1.00 117.47 80 ALA F CA 1
ATOM 4288 C C . ALA F 1 51 ? 50.904 54.419 56.217 1.00 112.23 80 ALA F C 1
ATOM 4289 O O . ALA F 1 51 ? 51.417 53.677 55.380 1.00 117.47 80 ALA F O 1
ATOM 4291 N N . MET F 1 52 ? 49.844 54.073 56.940 1.00 92.70 81 MET F N 1
ATOM 4292 C CA . MET F 1 52 ? 49.185 52.785 56.767 1.00 89.58 81 MET F CA 1
ATOM 4293 C C . MET F 1 52 ? 48.692 52.621 55.334 1.00 90.88 81 MET F C 1
ATOM 4294 O O . MET F 1 52 ? 48.801 51.543 54.749 1.00 84.32 81 MET F O 1
ATOM 4296 N N . ILE F 1 53 ? 48.150 53.697 54.774 1.00 96.67 82 ILE F N 1
ATOM 4297 C CA . ILE F 1 53 ? 47.675 53.686 53.396 1.00 94.98 82 ILE F CA 1
ATOM 4298 C C . ILE F 1 53 ? 48.842 53.591 52.421 1.00 97.34 82 ILE F C 1
ATOM 4299 O O . ILE F 1 53 ? 48.825 52.781 51.494 1.00 89.90 82 ILE F O 1
ATOM 4304 N N . ASP F 1 54 ? 49.855 54.424 52.637 1.00 115.75 83 ASP F N 1
ATOM 4305 C CA . ASP F 1 54 ? 51.046 54.422 51.795 1.00 132.95 83 ASP F CA 1
ATOM 4306 C C . ASP F 1 54 ? 51.697 53.043 51.783 1.00 141.18 83 ASP F C 1
ATOM 4307 O O . ASP F 1 54 ? 52.295 52.637 50.787 1.00 144.44 83 ASP F O 1
ATOM 4309 N N . GLY F 1 55 ? 51.575 52.330 52.898 1.00 142.37 84 GLY F N 1
ATOM 4310 C CA . GLY F 1 55 ? 52.105 50.984 53.005 1.00 140.15 84 GLY F CA 1
ATOM 4311 C C . GLY F 1 55 ? 51.310 50.000 52.170 1.00 133.44 84 GLY F C 1
ATOM 4312 O O . GLY F 1 55 ? 51.877 49.229 51.395 1.00 138.22 84 GLY F O 1
ATOM 4313 N N . VAL F 1 56 ? 49.990 50.027 52.328 1.00 119.57 85 VAL F N 1
ATOM 4314 C CA . VAL F 1 56 ? 49.108 49.166 51.549 1.00 106.69 85 VAL F CA 1
ATOM 4315 C C . VAL F 1 56 ? 49.275 49.446 50.060 1.00 110.62 85 VAL F C 1
ATOM 4316 O O . VAL F 1 56 ? 49.162 48.544 49.230 1.00 117.96 85 VAL F O 1
ATOM 4320 N N . ARG F 1 57 ? 49.548 50.705 49.731 1.00 106.58 86 ARG F N 1
ATOM 4321 C CA . ARG F 1 57 ? 49.769 51.111 48.349 1.00 110.04 86 ARG F CA 1
ATOM 4322 C C . ARG F 1 57 ? 50.943 50.350 47.741 1.00 123.68 86 ARG F C 1
ATOM 4323 O O . ARG F 1 57 ? 50.908 49.967 46.572 1.00 136.55 86 ARG F O 1
ATOM 4327 N N . GLY F 1 58 ? 51.980 50.135 48.544 1.00 117.61 87 GLY F N 1
ATOM 4328 C CA . GLY F 1 58 ? 53.157 49.416 48.094 1.00 114.83 87 GLY F CA 1
ATOM 4329 C C . GLY F 1 58 ? 52.904 47.929 47.935 1.00 106.21 87 GLY F C 1
ATOM 4330 O O . GLY F 1 58 ? 53.531 47.269 47.107 1.00 100.32 87 GLY F O 1
ATOM 4331 N N . VAL F 1 59 ? 51.980 47.402 48.732 1.00 104.81 88 VAL F N 1
ATOM 4332 C CA . VAL F 1 59 ? 51.636 45.986 48.672 1.00 119.70 88 VAL F CA 1
ATOM 4333 C C . VAL F 1 59 ? 50.896 45.656 47.380 1.00 132.45 88 VAL F C 1
ATOM 4334 O O . VAL F 1 59 ? 51.114 44.603 46.780 1.00 141.90 88 VAL F O 1
ATOM 4336 N N . LEU F 1 60 ? 50.021 46.563 46.958 1.00 127.96 89 LEU F N 1
ATOM 4337 C CA . LEU F 1 60 ? 49.253 46.379 45.733 1.00 119.10 89 LEU F CA 1
ATOM 4338 C C . LEU F 1 60 ? 50.171 46.213 44.528 1.00 119.06 89 LEU F C 1
ATOM 4339 O O . LEU F 1 60 ? 49.982 45.314 43.708 1.00 120.18 89 LEU F O 1
ATOM 4344 N N . ASP F 1 61 ? 51.169 47.086 44.431 1.00 114.65 90 ASP F N 1
ATOM 4345 C CA . ASP F 1 61 ? 52.094 47.084 43.303 1.00 121.32 90 ASP F CA 1
ATOM 4346 C C . ASP F 1 61 ? 52.810 45.745 43.143 1.00 114.83 90 ASP F C 1
ATOM 4347 O O . ASP F 1 61 ? 53.023 45.276 42.025 1.00 111.68 90 ASP F O 1
ATOM 4352 N N . ARG F 1 62 ? 53.178 45.132 44.264 1.00 105.36 91 ARG F N 1
ATOM 4353 C CA . ARG F 1 62 ? 53.875 43.851 44.240 1.00 103.85 91 ARG F CA 1
ATOM 4354 C C . ARG F 1 62 ? 53.003 42.745 43.652 1.00 106.48 91 ARG F C 1
ATOM 4355 O O . ARG F 1 62 ? 53.506 41.811 43.028 1.00 113.44 91 ARG F O 1
ATOM 4360 N N . LEU F 1 63 ? 51.694 42.856 43.856 1.00 98.62 92 LEU F N 1
ATOM 4361 C CA . LEU F 1 63 ? 50.754 41.866 43.344 1.00 112.46 92 LEU F CA 1
ATOM 4362 C C . LEU F 1 63 ? 50.410 42.132 41.882 1.00 123.47 92 LEU F C 1
ATOM 4363 O O . LEU F 1 63 ? 50.145 41.204 41.118 1.00 128.61 92 LEU F O 1
ATOM 4368 N N . MET F 1 64 ? 50.421 43.405 41.500 1.00 122.18 93 MET F N 1
ATOM 4369 C CA . MET F 1 64 ? 50.070 43.806 40.142 1.00 119.79 93 MET F CA 1
ATOM 4370 C C . MET F 1 64 ? 51.221 43.575 39.166 1.00 130.03 93 MET F C 1
ATOM 4371 O O . MET F 1 64 ? 51.383 44.320 38.199 1.00 135.63 93 MET F O 1
ATOM 4376 N N . GLN F 1 65 ? 52.014 42.540 39.422 1.00 136.91 94 GLN F N 1
ATOM 4377 C CA . GLN F 1 65 ? 53.152 42.219 38.568 1.00 136.04 94 GLN F CA 1
ATOM 4378 C C . GLN F 1 65 ? 53.190 40.736 38.206 1.00 126.62 94 GLN F C 1
ATOM 4379 O O . GLN F 1 65 ? 53.921 40.328 37.304 1.00 128.69 94 GLN F O 1
ATOM 4382 N N . ARG F 1 66 ? 52.399 39.935 38.913 1.00 115.95 95 ARG F N 1
ATOM 4383 C CA . ARG F 1 66 ? 52.337 38.500 38.654 1.00 116.07 95 ARG F CA 1
ATOM 4384 C C . ARG F 1 66 ? 51.688 38.201 37.306 1.00 111.84 95 ARG F C 1
ATOM 4385 O O . ARG F 1 66 ? 51.174 39.100 36.641 1.00 107.92 95 ARG F O 1
ATOM 4393 N N . LYS F 1 67 ? 51.713 36.932 36.911 1.00 112.91 96 LYS F N 1
ATOM 4394 C CA . LYS F 1 67 ? 51.152 36.517 35.630 1.00 116.10 96 LYS F CA 1
ATOM 4395 C C . LYS F 1 67 ? 49.802 35.826 35.801 1.00 125.04 96 LYS F C 1
ATOM 4396 O O . LYS F 1 67 ? 48.926 35.937 34.944 1.00 137.71 96 LYS F O 1
ATOM 4398 N N . ASP F 1 68 ? 49.642 35.111 36.910 1.00 118.38 97 ASP F N 1
ATOM 4399 C CA . ASP F 1 68 ? 48.402 34.393 37.186 1.00 113.62 97 ASP F CA 1
ATOM 4400 C C . ASP F 1 68 ? 47.331 35.315 37.762 1.00 97.11 97 ASP F C 1
ATOM 4401 O O . ASP F 1 68 ? 46.830 35.092 38.864 1.00 101.24 97 ASP F O 1
ATOM 4406 N N . LEU F 1 69 ? 46.983 36.351 37.006 1.00 91.59 98 LEU F N 1
ATOM 4407 C CA . LEU F 1 69 ? 45.964 37.303 37.427 1.00 90.10 98 LEU F CA 1
ATOM 4408 C C . LEU F 1 69 ? 44.932 37.495 36.323 1.00 92.69 98 LEU F C 1
ATOM 4409 O O . LEU F 1 69 ? 45.202 38.160 35.324 1.00 109.33 98 LEU F O 1
ATOM 4414 N N . ASP F 1 70 ? 43.751 36.911 36.500 1.00 81.01 99 ASP F N 1
ATOM 4415 C CA . ASP F 1 70 ? 42.692 37.051 35.508 1.00 91.21 99 ASP F CA 1
ATOM 4416 C C . ASP F 1 70 ? 42.230 38.503 35.411 1.00 88.30 99 ASP F C 1
ATOM 4417 O O . ASP F 1 70 ? 42.488 39.307 36.307 1.00 79.72 99 ASP F O 1
ATOM 4422 N N . ILE F 1 71 ? 41.549 38.829 34.317 1.00 91.33 100 ILE F N 1
ATOM 4423 C CA . ILE F 1 71 ? 41.140 40.202 34.042 1.00 91.97 100 ILE F CA 1
ATOM 4424 C C . ILE F 1 71 ? 40.377 40.827 35.207 1.00 83.40 100 ILE F C 1
ATOM 4425 O O . ILE F 1 71 ? 40.478 42.029 35.454 1.00 80.65 100 ILE F O 1
ATOM 4430 N N . PHE F 1 72 ? 39.618 40.004 35.923 1.00 79.95 101 PHE F N 1
ATOM 4431 C CA . PHE F 1 72 ? 38.784 40.488 37.018 1.00 86.00 101 PHE F CA 1
ATOM 4432 C C . PHE F 1 72 ? 39.617 40.875 38.238 1.00 78.12 101 PHE F C 1
ATOM 4433 O O . PHE F 1 72 ? 39.353 41.890 38.882 1.00 58.70 101 PHE F O 1
ATOM 4441 N N . GLU F 1 73 ? 40.620 40.061 38.550 1.00 69.64 102 GLU F N 1
ATOM 4442 C CA . GLU F 1 73 ? 41.514 40.340 39.668 1.00 80.41 102 GLU F CA 1
ATOM 4443 C C . GLU F 1 73 ? 42.351 41.583 39.389 1.00 84.29 102 GLU F C 1
ATOM 4444 O O . GLU F 1 73 ? 42.527 42.435 40.261 1.00 80.44 102 GLU F O 1
ATOM 4450 N N . GLN F 1 74 ? 42.866 41.678 38.167 1.00 84.88 103 GLN F N 1
ATOM 4451 C CA . GLN F 1 74 ? 43.671 42.823 37.758 1.00 84.53 103 GLN F CA 1
ATOM 4452 C C . GLN F 1 74 ? 42.872 44.118 37.860 1.00 82.30 103 GLN F C 1
ATOM 4453 O O . GLN F 1 74 ? 43.364 45.122 38.373 1.00 76.39 103 GLN F O 1
ATOM 4459 N N . TYR F 1 75 ? 41.636 44.086 37.371 1.00 85.38 104 TYR F N 1
ATOM 4460 C CA . TYR F 1 75 ? 40.774 45.262 37.393 1.00 80.65 104 TYR F CA 1
ATOM 4461 C C . TYR F 1 75 ? 40.429 45.673 38.820 1.00 80.07 104 TYR F C 1
ATOM 4462 O O . TYR F 1 75 ? 40.524 46.847 39.177 1.00 56.76 104 TYR F O 1
ATOM 4471 N N . ASN F 1 76 ? 40.028 44.700 39.633 1.00 73.42 105 ASN F N 1
ATOM 4472 C CA . ASN F 1 76 ? 39.671 44.961 41.023 1.00 77.36 105 ASN F CA 1
ATOM 4473 C C . ASN F 1 76 ? 40.811 45.604 41.807 1.00 76.31 105 ASN F C 1
ATOM 4474 O O . ASN F 1 76 ? 40.582 46.454 42.667 1.00 79.66 105 ASN F O 1
ATOM 4479 N N . LEU F 1 77 ? 42.039 45.193 41.505 1.00 72.64 106 LEU F N 1
ATOM 4480 C CA . LEU F 1 77 ? 43.215 45.754 42.161 1.00 82.02 106 LEU F CA 1
ATOM 4481 C C . LEU F 1 77 ? 43.523 47.157 41.647 1.00 86.26 106 LEU F C 1
ATOM 4482 O O . LEU F 1 77 ? 43.792 48.067 42.431 1.00 89.92 106 LEU F O 1
ATOM 4487 N N . GLU F 1 78 ? 43.485 47.325 40.329 1.00 80.39 107 GLU F N 1
ATOM 4488 C CA . GLU F 1 78 ? 43.727 48.629 39.720 1.00 94.47 107 GLU F CA 1
ATOM 4489 C C . GLU F 1 78 ? 42.754 49.670 40.264 1.00 90.91 107 GLU F C 1
ATOM 4490 O O . GLU F 1 78 ? 43.124 50.823 40.484 1.00 87.75 107 GLU F O 1
ATOM 4496 N N . MET F 1 79 ? 41.510 49.254 40.480 1.00 88.52 108 MET F N 1
ATOM 4497 C CA . MET F 1 79 ? 40.496 50.133 41.050 1.00 94.08 108 MET F CA 1
ATOM 4498 C C . MET F 1 79 ? 40.842 50.485 42.492 1.00 96.53 108 MET F C 1
ATOM 4499 O O . MET F 1 79 ? 40.729 51.640 42.903 1.00 104.16 108 MET F O 1
ATOM 4504 N N . ALA F 1 80 ? 41.263 49.481 43.254 1.00 90.84 109 ALA F N 1
ATOM 4505 C CA . ALA F 1 80 ? 41.632 49.679 44.650 1.00 86.34 109 ALA F CA 1
ATOM 4506 C C . ALA F 1 80 ? 42.837 50.604 44.774 1.00 93.89 109 ALA F C 1
ATOM 4507 O O . ALA F 1 80 ? 42.922 51.408 45.702 1.00 92.30 109 ALA F O 1
ATOM 4509 N N . LYS F 1 81 ? 43.768 50.484 43.833 1.00 101.57 110 LYS F N 1
ATOM 4510 C CA . LYS F 1 81 ? 44.962 51.320 43.825 1.00 104.31 110 LYS F CA 1
ATOM 4511 C C . LYS F 1 81 ? 44.622 52.747 43.411 1.00 108.48 110 LYS F C 1
ATOM 4512 O O . LYS F 1 81 ? 45.046 53.707 44.054 1.00 114.08 110 LYS F O 1
ATOM 4514 N N . LYS F 1 82 ? 43.857 52.878 42.332 1.00 110.02 111 LYS F N 1
ATOM 4515 C CA . LYS F 1 82 ? 43.429 54.186 41.852 1.00 120.86 111 LYS F CA 1
ATOM 4516 C C . LYS F 1 82 ? 42.676 54.935 42.945 1.00 116.71 111 LYS F C 1
ATOM 4517 O O . LYS F 1 82 ? 42.955 56.102 43.217 1.00 118.72 111 LYS F O 1
ATOM 4519 N N . SER F 1 83 ? 41.723 54.253 43.572 1.00 103.41 112 SER F N 1
ATOM 4520 C CA . SER F 1 83 ? 40.958 54.838 44.666 1.00 96.03 112 SER F CA 1
ATOM 4521 C C . SER F 1 83 ? 41.861 55.127 45.859 1.00 89.47 112 SER F C 1
ATOM 4522 O O . SER F 1 83 ? 41.681 56.123 46.560 1.00 83.77 112 SER F O 1
ATOM 4525 N N . GLY F 1 84 ? 42.832 54.247 46.083 1.00 90.27 113 GLY F N 1
ATOM 4526 C CA . GLY F 1 84 ? 43.771 54.407 47.178 1.00 90.59 113 GLY F CA 1
ATOM 4527 C C . GLY F 1 84 ? 44.546 55.706 47.083 1.00 93.04 113 GLY F C 1
ATOM 4528 O O . GLY F 1 84 ? 44.620 56.467 48.048 1.00 92.90 113 GLY F O 1
ATOM 4529 N N . ASP F 1 85 ? 45.126 55.960 45.914 1.00 102.08 114 ASP F N 1
ATOM 4530 C CA . ASP F 1 85 ? 45.878 57.188 45.685 1.00 111.99 114 ASP F CA 1
ATOM 4531 C C . ASP F 1 85 ? 44.998 58.416 45.892 1.00 113.98 114 ASP F C 1
ATOM 4532 O O . ASP F 1 85 ? 45.452 59.436 46.410 1.00 119.98 114 ASP F O 1
ATOM 4537 N N . ILE F 1 86 ? 43.737 58.309 45.487 1.00 111.84 115 ILE F N 1
ATOM 4538 C CA . ILE F 1 86 ? 42.783 59.398 45.655 1.00 116.33 115 ILE F CA 1
ATOM 4539 C C . ILE F 1 86 ? 42.542 59.690 47.133 1.00 111.89 115 ILE F C 1
ATOM 4540 O O . ILE F 1 86 ? 42.629 60.837 47.571 1.00 109.52 115 ILE F O 1
ATOM 4545 N N . LEU F 1 87 ? 42.242 58.643 47.895 1.00 107.67 116 LEU F N 1
ATOM 4546 C CA . LEU F 1 87 ? 41.986 58.782 49.324 1.00 100.78 116 LEU F CA 1
ATOM 4547 C C . LEU F 1 87 ? 43.194 59.360 50.054 1.00 98.52 116 LEU F C 1
ATOM 4548 O O . LEU F 1 87 ? 43.061 60.284 50.856 1.00 99.77 116 LEU F O 1
ATOM 4553 N N . GLU F 1 88 ? 44.370 58.811 49.770 1.00 94.67 117 GLU F N 1
ATOM 4554 C CA . GLU F 1 88 ? 45.600 59.263 50.409 1.00 95.12 117 GLU F CA 1
ATOM 4555 C C . GLU F 1 88 ? 45.913 60.711 50.043 1.00 100.32 117 GLU F C 1
ATOM 4556 O O . GLU F 1 88 ? 46.424 61.472 50.864 1.00 102.98 117 GLU F O 1
ATOM 4562 N N . ARG F 1 89 ? 45.604 61.083 48.805 1.00 104.14 118 ARG F N 1
ATOM 4563 C CA . ARG F 1 89 ? 45.826 62.446 48.338 1.00 119.74 118 ARG F CA 1
ATOM 4564 C C . ARG F 1 89 ? 44.894 63.417 49.054 1.00 111.21 118 ARG F C 1
ATOM 4565 O O . ARG F 1 89 ? 45.258 64.563 49.319 1.00 96.26 118 ARG F O 1
ATOM 4567 N N . ASP F 1 90 ? 43.690 62.947 49.363 1.00 106.51 119 ASP F N 1
ATOM 4568 C CA . ASP F 1 90 ? 42.705 63.758 50.066 1.00 102.85 119 ASP F CA 1
ATOM 4569 C C . ASP F 1 90 ? 43.117 63.979 51.517 1.00 97.64 119 ASP F C 1
ATOM 4570 O O . ASP F 1 90 ? 42.958 65.073 52.057 1.00 91.16 119 ASP F O 1
ATOM 4575 N N . LEU F 1 91 ? 43.647 62.933 52.142 1.00 97.91 120 LEU F N 1
ATOM 4576 C CA . LEU F 1 91 ? 44.090 63.011 53.529 1.00 100.68 120 LEU F CA 1
ATOM 4577 C C . LEU F 1 91 ? 45.303 63.923 53.676 1.00 109.92 120 LEU F C 1
ATOM 4578 O O . LEU F 1 91 ? 45.366 64.742 54.593 1.00 113.70 120 LEU F O 1
ATOM 4583 N N . LYS F 1 92 ? 46.265 63.773 52.771 1.00 111.35 121 LYS F N 1
ATOM 4584 C CA . LYS F 1 92 ? 47.470 64.592 52.792 1.00 108.95 121 LYS F CA 1
ATOM 4585 C C . LYS F 1 92 ? 47.119 66.074 52.725 1.00 118.37 121 LYS F C 1
ATOM 4586 O O . LYS F 1 92 ? 47.695 66.892 53.442 1.00 115.26 121 LYS F O 1
ATOM 4588 N N . LYS F 1 93 ? 46.168 66.411 51.860 1.00 122.30 122 LYS F N 1
ATOM 4589 C CA . LYS F 1 93 ? 45.715 67.789 51.717 1.00 120.75 122 LYS F CA 1
ATOM 4590 C C . LYS F 1 93 ? 44.955 68.240 52.960 1.00 118.56 122 LYS F C 1
ATOM 4591 O O . LYS F 1 93 ? 44.953 69.422 53.303 1.00 128.39 122 LYS F O 1
ATOM 4593 N N . GLU F 1 94 ? 44.313 67.290 53.631 1.00 109.24 123 GLU F N 1
ATOM 4594 C CA . GLU F 1 94 ? 43.554 67.587 54.839 1.00 108.81 123 GLU F CA 1
ATOM 4595 C C . GLU F 1 94 ? 44.478 67.867 56.019 1.00 114.92 123 GLU F C 1
ATOM 4596 O O . GLU F 1 94 ? 44.172 68.695 56.876 1.00 119.59 123 GLU F O 1
ATOM 4602 N N . GLU F 1 95 ? 45.611 67.173 56.057 1.00 112.61 124 GLU F N 1
ATOM 4603 C CA . GLU F 1 95 ? 46.578 67.357 57.132 1.00 114.49 124 GLU F CA 1
ATOM 4604 C C . GLU F 1 95 ? 47.260 68.715 57.029 1.00 122.21 124 GLU F C 1
ATOM 4605 O O . GLU F 1 95 ? 47.484 69.385 58.036 1.00 122.42 124 GLU F O 1
ATOM 4611 N N . ALA F 1 96 ? 47.590 69.113 55.804 1.00 126.13 125 ALA F N 1
ATOM 4612 C CA . ALA F 1 96 ? 48.224 70.403 55.566 1.00 127.44 125 ALA F CA 1
ATOM 4613 C C . ALA F 1 96 ? 47.332 71.537 56.055 1.00 123.83 125 ALA F C 1
ATOM 4614 O O . ALA F 1 96 ? 47.816 72.539 56.582 1.00 130.57 125 ALA F O 1
ATOM 4616 N N . ARG F 1 97 ? 46.025 71.371 55.879 1.00 115.12 126 ARG F N 1
ATOM 4617 C CA . ARG F 1 97 ? 45.060 72.366 56.326 1.00 115.49 126 ARG F CA 1
ATOM 4618 C C . ARG F 1 97 ? 45.051 72.455 57.848 1.00 124.23 126 ARG F C 1
ATOM 4619 O O . ARG F 1 97 ? 44.702 73.488 58.419 1.00 122.39 126 ARG F O 1
ATOM 4627 N N . VAL F 1 98 ? 45.437 71.362 58.499 1.00 135.68 127 VAL F N 1
ATOM 4628 C CA . VAL F 1 98 ? 45.503 71.317 59.955 1.00 146.23 127 VAL F CA 1
ATOM 4629 C C . VAL F 1 98 ? 46.830 71.877 60.455 1.00 145.66 127 VAL F C 1
ATOM 4630 O O . VAL F 1 98 ? 46.868 72.647 61.414 1.00 156.05 127 VAL F O 1
ATOM 4634 N N . LYS F 1 99 ? 47.918 71.487 59.798 1.00 125.55 128 LYS F N 1
ATOM 4635 C CA . LYS F 1 99 ? 49.246 71.960 60.167 1.00 112.89 128 LYS F CA 1
ATOM 4636 C C . LYS F 1 99 ? 49.390 73.453 59.888 1.00 128.35 128 LYS F C 1
ATOM 4637 O O . LYS F 1 99 ? 50.360 74.083 60.313 1.00 125.80 128 LYS F O 1
ATOM 4639 N N . LYS F 1 100 ? 48.419 74.012 59.173 1.00 140.97 129 LYS F N 1
ATOM 4640 C CA . LYS F 1 100 ? 48.430 75.432 58.843 1.00 147.37 129 LYS F CA 1
ATOM 4641 C C . LYS F 1 100 ? 47.357 76.189 59.619 1.00 146.76 129 LYS F C 1
ATOM 4642 O O . LYS F 1 100 ? 46.494 76.840 59.029 1.00 150.38 129 LYS F O 1
ATOM 4644 N N . ILE F 1 101 ? 47.415 76.098 60.944 1.00 140.76 130 ILE F N 1
ATOM 4645 C CA . ILE F 1 101 ? 46.469 76.801 61.801 1.00 141.50 130 ILE F CA 1
ATOM 4646 C C . ILE F 1 101 ? 47.182 77.409 63.006 1.00 153.17 130 ILE F C 1
ATOM 4647 O O . ILE F 1 101 ? 48.112 76.816 63.554 1.00 155.48 130 ILE F O 1
ATOM 4652 N N . GLU F 1 102 ? 46.747 78.598 63.409 1.00 155.50 131 GLU F N 1
ATOM 4653 C CA . GLU F 1 102 ? 47.368 79.301 64.527 1.00 153.37 131 GLU F CA 1
ATOM 4654 C C . GLU F 1 102 ? 46.559 79.147 65.810 1.00 145.84 131 GLU F C 1
ATOM 4655 O O . GLU F 1 102 ? 45.412 78.701 65.784 1.00 136.08 131 GLU F O 1
ATOM 4657 N N . VAL F 1 103 ? 47.166 79.520 66.932 1.00 154.10 132 VAL F N 1
ATOM 4658 C CA . VAL F 1 103 ? 46.505 79.435 68.229 1.00 158.62 132 VAL F CA 1
ATOM 4659 C C . VAL F 1 103 ? 46.098 80.817 68.729 1.00 174.15 132 VAL F C 1
ATOM 4660 O O . VAL F 1 103 ? 45.273 80.947 69.634 1.00 180.90 132 VAL F O 1
#

Radius of gyration: 30.69 Å; Cα contacts (8 Å, |Δi|>4): 354; chains: 6; bounding box: 41×69×98 Å

Secondary structure (P-SEA, 3-state):
caaaaaaaaaaaaaaaaaaaaaaaaaaaaacccaaaaaaaaaaaaaaaaaaaaaaaaaaaaaacccccaaaaaaaaaaaaaaaaaaaaaaaaaaaaaaccc/caaaaaaaaaaaaaaaaaaaaaaaaaaaaacccaaaaaaaaaaaaaaaaaaaaaaaaaaaaaacccccaaaaaaaaaaaaaaaaaaaaaaaaaaaaaaccc/caaaaaaaaaaaaaaaaaaaaaaaaaaaaacccaaaaaaaaaaaaaaaaaaaaaaaaaaaaaccccccaaaaaaaaaaaaaaaaaaaaaaaaaaaaaaccc/caaaaaaaaaaaaaaaaaaaaaaaaaaaaacccaaaaaaaaaaaaaaaaaaaaaaaaaaaaaacccccaaaaaaaaaaaaaaaaaaaaaaaaaaaaaaccc/caaaaaaaaaaaaaaaaaaaaaaaaaaaaacccaaaaaaaaaaaaaaaaaaaaaaaaaaaaaccccccaaaaaaaaaaaaaaaaaaaaaaaaaaaaaacc/caaaaaaaaaaaaaaaaaaaaaaaaaaaacccaaaaaaaaaaaaaaaaaaaaaaaaaaaaaccccccaaaaaaaaaaaaaaaaaaaaaaaaaaaaaaccc

Solvent-accessible surface area: 33016 Å² total; per-residue (Å²): 74,84,41,34,124,37,18,64,43,38,50,114,24,43,19,21,36,20,78,52,9,87,56,20,2,73,107,0,75,147,51,47,60,127,136,52,30,68,65,0,22,20,21,0,55,13,38,16,28,65,17,68,17,40,58,22,9,8,57,152,9,62,150,88,100,102,31,47,87,54,32,91,44,66,11,88,26,28,64,65,12,15,54,34,26,13,120,46,14,107,130,39,14,65,100,0,110,81,41,160,109,112,89,29,44,120,48,27,91,50,46,20,58,38,40,34,28,45,20,70,81,10,88,80,47,3,58,66,3,80,118,54,52,52,69,142,34,26,102,69,6,31,15,17,1,36,11,38,31,27,62,13,67,26,38,47,26,5,4,47,150,7,77,143,91,168,89,21,32,67,46,29,76,13,42,13,84,18,25,64,56,11,14,54,51,26,30,151,54,11,53,98,44,22,54,100,6,140,125,39,163,88,59,96,32,53,49,53,20,69,92,38,74,35,76,39,30,121,52,21,94,109,10,101,88,22,10,54,123,9,94,86,72,56,48,69,86,60,27,62,13,0,20,24,30,0,64,22,42,15,68,27,21,61,40,48,64,45,36,11,58,196,14,67,61,75,192,62,16,26,42,21,14,77,37,21,21,93,34,37,63,75,26,18,39,78,27,13,167,56,13,105,70,46,15,62,108,0,120,128,48,95,57,144,63,38,29,56,52,19,108,42,33,27,82,34,25,49,12,26,32,56,28,19,68,52,27,10,64,118,2,76,87,72,52,55,119,117,41,29,56,16,0,20,20,18,9,63,13,21,12,36,58,21,71,41,66,68,48,28,17,54,61,25,77,154,77,97,61,36,65,142,148,22,41,130,82,36,101,82,15,35,52,35,7,59,93,4,4,150,35,4,105,81,39,15,59,101,1,108,80,46,88,103,67,89,75,21,49,67,31,97,96,40,60,84,78,38,27,97,57,20,83,108,8,50,100,17,9,77,64,4,78,85,69,66,60,70,120,52,45,80,22,0,27,25,31,1,67,21,42,17,59,28,18,70,43,46,60,22,30,18,64,160,16,60,156,91,105,65,29,47,53,23,12,85,38,40,23,52,36,47,25,110,44,17,30,84,32,15,154,49,11,104,116,47,11,56,103,0,111,85,37,127,97,50,44,78,50,29,112,24,28,50,49,30,37,24,53,24,44,112,36,23,81,89,42,30,84,62,6,103,68,51,39,52,73,123,31,25,48,10,2,36,15,22,11,69,17,43,27,42,35,26,45,42,68,54,34,17,22,79,131,30,70,104,88,103,42,22,62,131,146,22,73,128,95,39,92,95,14,18,55,39,8,74,108,8,30,61,65,24,50,68,58,23,60,138,7,69,83,76,85,129